Protein AF-A0A1V6CLP0-F1 (afdb_monomer)

Secondary structure (DSSP, 8-state):
-PPPPPPP----HHHHHHHHHHHHHHTTSS--GGGHHHHHHHHHHHHHHHHHHHHHS--SS---HHHHHHHHHHHHHHHHHHHT-S-SS---HHHHHHHHHHHHHHHHHHHH--TTPPPPHHHHHHHHHHHHHHHHHHHHHHHHHHHHHHHHHHHHHHHHHTTPPPPTT--HHHHHHHHHHHHHHHHHHHHHHTTTTTGGGGG---PPPPTTHHHHHHHHHHHHHHHHHTS---HHHHHHHHHHHHHHHHHHHHHHHHHHHTTSS-HHHHHHHHHHHHHHHHHHHHHHHHHHHT--S--PPPHHHHHHHHHHHHHHHHHHEETTEEPPHHHHHHHS-HHHHHHHHHHHHHHHHHHHHHHHHHHH-TT-EEEHHHHHHHHHHHS---SSS-SS-HHHHHHT-EEE--HHHHHHHHHHHHHHHHHHHHHHHHGGGS---------------------PPP------------

Solvent-accessible surface area (backbone atoms only — not comparable to full-atom values): 25471 Å² total; per-residue (Å²): 132,84,71,85,76,78,81,75,83,83,71,51,54,69,51,27,50,44,51,24,35,53,39,22,53,58,51,52,62,81,55,45,40,81,48,24,46,19,31,62,61,22,48,41,54,30,42,45,22,47,40,54,28,53,70,63,44,76,66,94,78,69,72,58,53,56,62,54,38,38,50,50,31,57,53,46,53,57,46,28,69,74,67,52,40,69,50,89,75,71,58,26,69,51,45,48,51,30,20,52,31,32,40,53,30,25,52,54,48,54,75,74,46,66,94,83,63,84,71,53,76,60,54,49,29,32,33,49,18,52,49,52,45,52,37,48,24,50,25,43,39,35,47,30,40,40,49,6,37,51,44,31,50,51,51,55,48,53,34,51,77,70,72,42,82,77,62,90,78,66,53,74,66,60,54,51,54,50,39,57,52,38,56,51,40,28,50,42,29,48,59,66,39,60,92,35,66,72,65,43,52,74,52,44,81,72,81,81,60,64,83,62,47,48,53,54,26,49,54,50,27,54,54,35,51,56,56,54,61,74,44,86,45,48,40,41,45,54,22,50,50,26,49,49,53,24,50,47,38,53,46,46,54,53,44,45,51,25,24,26,75,69,69,66,41,61,59,66,39,48,61,64,24,44,62,35,35,51,52,27,27,50,31,23,49,50,47,21,55,58,30,62,57,27,48,33,87,72,66,76,52,55,67,62,44,52,47,28,46,49,46,36,52,45,49,49,38,68,41,45,43,42,93,93,45,70,38,53,47,68,58,26,54,76,43,38,64,43,58,61,52,39,45,49,47,49,56,48,42,51,52,43,34,58,50,34,53,54,51,42,54,42,63,66,40,75,82,27,49,21,14,30,51,40,48,43,56,48,27,54,70,75,40,67,82,87,57,98,66,74,87,56,59,70,68,38,45,73,68,49,34,67,35,63,61,43,66,61,44,39,51,53,53,48,56,42,37,53,49,28,34,55,25,29,53,48,25,37,64,43,44,65,60,60,58,74,75,80,78,74,84,61,87,73,70,82,78,84,71,77,78,81,73,77,92,73,81,90,83,88,78,84,83,89,74,84,82,82,89,135

Nearest PDB structures (foldseek):
  8d9o-assembly1_A  TM=2.713E-01  e=1.932E+00  synthetic construct
  7xtk-assembly1_A  TM=1.717E-01  e=9.796E+00  Homo sapiens

Radius of gyration: 29.14 Å; Cα contacts (8 Å, |Δi|>4): 585; chains: 1; bounding box: 59×74×127 Å

Structure (mmCIF, N/CA/C/O backbone):
data_AF-A0A1V6CLP0-F1
#
_entry.id   AF-A0A1V6CLP0-F1
#
loop_
_atom_site.group_PDB
_atom_site.id
_atom_site.type_symbol
_atom_site.label_atom_id
_atom_site.label_alt_id
_atom_site.label_comp_id
_atom_site.label_asym_id
_atom_site.label_entity_id
_atom_site.label_seq_id
_atom_site.pdbx_PDB_ins_code
_atom_site.Cartn_x
_atom_site.Cartn_y
_atom_site.Cartn_z
_atom_site.occupancy
_atom_site.B_iso_or_equiv
_atom_site.auth_seq_id
_atom_site.auth_comp_id
_atom_site.auth_asym_id
_atom_site.auth_atom_id
_atom_site.pdbx_PDB_model_num
ATOM 1 N N . MET A 1 1 ? 21.749 -25.755 17.147 1.00 36.38 1 MET A N 1
ATOM 2 C CA . MET A 1 1 ? 21.386 -24.333 17.294 1.00 36.38 1 MET A CA 1
ATOM 3 C C . MET A 1 1 ? 20.199 -24.094 16.385 1.00 36.38 1 MET A C 1
ATOM 5 O O . MET A 1 1 ? 20.387 -24.038 15.178 1.00 36.38 1 MET A O 1
ATOM 9 N N . SER A 1 2 ? 18.986 -24.095 16.934 1.00 38.44 2 SER A N 1
ATOM 10 C CA . SER A 1 2 ? 17.800 -23.687 16.178 1.00 38.44 2 SER A CA 1
ATOM 11 C C . SER A 1 2 ? 17.970 -22.205 15.851 1.00 38.44 2 SER A C 1
ATOM 13 O O . SER A 1 2 ? 18.266 -21.425 16.756 1.00 38.44 2 SER A O 1
ATOM 15 N N . GLY A 1 3 ? 17.901 -21.838 14.570 1.00 39.91 3 GLY A N 1
ATOM 16 C CA . GLY A 1 3 ? 17.939 -20.433 14.161 1.00 39.91 3 GLY A CA 1
ATOM 17 C C . GLY A 1 3 ? 16.813 -19.637 14.835 1.00 39.91 3 GLY A C 1
ATOM 18 O O . GLY A 1 3 ? 15.860 -20.250 15.324 1.00 39.91 3 GLY A O 1
ATOM 19 N N . PRO A 1 4 ? 16.918 -18.298 14.897 1.00 55.31 4 PRO A N 1
ATOM 20 C CA . PRO A 1 4 ? 15.834 -17.474 15.417 1.00 55.31 4 PRO A CA 1
ATOM 21 C C . PRO A 1 4 ? 14.539 -17.812 14.670 1.00 55.31 4 PRO A C 1
ATOM 23 O O . PRO A 1 4 ? 14.523 -17.876 13.440 1.00 55.31 4 PRO A O 1
ATOM 26 N N . GLU A 1 5 ? 13.483 -18.094 15.430 1.00 58.41 5 GLU A N 1
ATOM 27 C CA . GLU A 1 5 ? 12.159 -18.384 14.887 1.00 58.41 5 GLU A CA 1
ATOM 28 C C . GLU A 1 5 ? 11.694 -17.183 14.046 1.00 58.41 5 GLU A C 1
ATOM 30 O O . GLU A 1 5 ? 11.917 -16.035 14.454 1.00 58.41 5 GLU A O 1
ATOM 35 N N . PRO A 1 6 ? 11.118 -17.404 12.849 1.00 65.44 6 PRO A N 1
ATOM 36 C CA . PRO A 1 6 ? 10.694 -16.305 12.000 1.00 65.44 6 PRO A CA 1
ATOM 37 C C . PRO A 1 6 ? 9.672 -15.434 12.745 1.00 65.44 6 PRO A C 1
ATOM 39 O O . PRO A 1 6 ? 8.796 -15.964 13.435 1.00 65.44 6 PRO A O 1
ATOM 42 N N . PRO A 1 7 ? 9.765 -14.100 12.626 1.00 75.69 7 PRO A N 1
ATOM 43 C CA . PRO A 1 7 ? 8.845 -13.207 13.310 1.00 75.69 7 PRO A CA 1
ATOM 44 C C . PRO A 1 7 ? 7.407 -13.473 12.842 1.00 75.69 7 PRO A C 1
ATOM 46 O O . PRO A 1 7 ? 7.137 -13.600 11.647 1.00 75.69 7 PRO A O 1
ATOM 49 N N . VAL A 1 8 ? 6.481 -13.581 13.796 1.00 81.75 8 VAL A N 1
ATOM 50 C CA . VAL A 1 8 ? 5.069 -13.881 13.529 1.00 81.75 8 VAL A CA 1
ATOM 51 C C . VAL A 1 8 ? 4.299 -12.581 13.314 1.00 81.75 8 VAL A C 1
ATOM 53 O O . VAL A 1 8 ? 4.392 -11.656 14.120 1.00 81.75 8 VAL A O 1
ATOM 56 N N . ASP A 1 9 ? 3.503 -12.522 12.246 1.00 85.56 9 ASP A N 1
ATOM 57 C CA . ASP A 1 9 ? 2.567 -11.421 12.013 1.00 85.56 9 ASP A CA 1
ATOM 58 C C . ASP A 1 9 ? 1.439 -11.460 13.057 1.00 85.56 9 ASP A C 1
ATOM 60 O O . ASP A 1 9 ? 0.669 -12.431 13.108 1.00 85.56 9 ASP A O 1
ATOM 64 N N . GLY A 1 10 ? 1.396 -10.427 13.904 1.00 85.62 10 GLY A N 1
ATOM 65 C CA . GLY A 1 10 ? 0.456 -10.276 15.018 1.00 85.6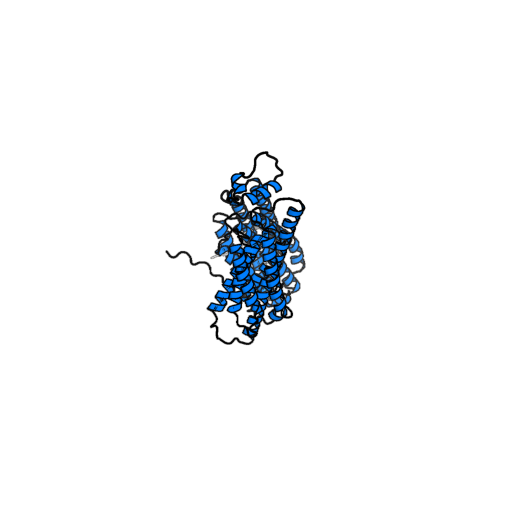2 10 GLY A CA 1
ATOM 66 C C . GLY A 1 10 ? -0.876 -9.624 14.643 1.00 85.62 10 GLY A C 1
ATOM 67 O O . GLY A 1 10 ? -1.774 -9.579 15.481 1.00 85.62 10 GLY A O 1
ATOM 68 N N . ARG A 1 11 ? -1.023 -9.149 13.400 1.00 91.38 11 ARG A N 1
ATOM 69 C CA . ARG A 1 11 ? -2.248 -8.497 12.926 1.00 91.38 11 ARG A CA 1
ATOM 70 C C . ARG A 1 11 ? -3.423 -9.477 12.894 1.00 91.38 11 ARG A C 1
ATOM 72 O O . ARG A 1 11 ? -3.290 -10.647 12.532 1.00 91.38 11 ARG A O 1
ATOM 79 N N . SER A 1 12 ? -4.599 -8.983 13.254 1.00 90.94 12 SER A N 1
ATOM 80 C CA . SER A 1 12 ? -5.878 -9.682 13.160 1.00 90.94 12 SER A CA 1
ATOM 81 C C . SER A 1 12 ? -6.340 -9.860 11.707 1.00 90.94 12 SER A C 1
ATOM 83 O O . SER A 1 12 ? -5.866 -9.201 10.781 1.00 90.94 12 SER A O 1
ATOM 85 N N . VAL A 1 13 ? -7.338 -10.728 11.501 1.00 92.19 13 VAL A N 1
ATOM 86 C CA . VAL A 1 13 ? -7.963 -10.952 10.183 1.00 92.19 13 VAL A CA 1
ATOM 87 C C . VAL A 1 13 ? -8.521 -9.648 9.601 1.00 92.19 13 VAL A C 1
ATOM 89 O O . VAL A 1 13 ? -8.307 -9.363 8.425 1.00 92.19 13 VAL A O 1
ATOM 92 N N . GLY A 1 14 ? -9.199 -8.834 10.417 1.00 90.62 14 GLY A N 1
ATOM 93 C CA . GLY A 1 14 ? -9.765 -7.556 9.975 1.00 90.62 14 GLY A CA 1
ATOM 94 C C . GLY A 1 14 ? -8.695 -6.561 9.520 1.00 90.62 14 GLY A C 1
ATOM 95 O O . GLY A 1 14 ? -8.863 -5.900 8.496 1.00 90.62 14 GLY A O 1
ATOM 96 N N . GLU A 1 15 ? -7.564 -6.502 10.224 1.00 91.94 15 GLU A N 1
ATOM 97 C CA . GLU A 1 15 ? -6.441 -5.630 9.864 1.00 91.94 15 GLU A CA 1
ATOM 98 C C . GLU A 1 15 ? -5.745 -6.077 8.579 1.00 91.94 15 GLU A C 1
ATOM 100 O O . GLU A 1 15 ? -5.431 -5.239 7.736 1.00 91.94 15 GLU A O 1
ATOM 105 N N . LEU A 1 16 ? -5.556 -7.386 8.390 1.00 95.06 16 LEU A N 1
ATOM 106 C CA . LEU A 1 16 ? -4.999 -7.948 7.156 1.00 95.06 16 LEU A CA 1
ATOM 107 C C . LEU A 1 16 ? -5.901 -7.667 5.951 1.00 95.06 16 LEU A C 1
ATOM 109 O O . LEU A 1 16 ? -5.414 -7.296 4.884 1.00 95.06 16 LEU A O 1
ATOM 113 N N . LEU A 1 17 ? -7.219 -7.791 6.121 1.00 94.56 17 LEU A N 1
ATOM 114 C CA . LEU A 1 17 ? -8.184 -7.476 5.071 1.00 94.56 17 LEU A CA 1
ATOM 115 C C . LEU A 1 17 ? -8.248 -5.971 4.765 1.00 94.56 17 LEU A C 1
ATOM 117 O O . LEU A 1 17 ? -8.398 -5.588 3.603 1.00 94.56 17 LEU A O 1
ATOM 121 N N . LEU A 1 18 ? -8.149 -5.109 5.782 1.00 92.38 18 LEU A N 1
ATOM 122 C CA . LEU A 1 18 ? -8.073 -3.657 5.593 1.00 92.38 18 LEU A CA 1
ATOM 123 C C . LEU A 1 18 ? -6.789 -3.262 4.854 1.00 92.38 18 LEU A C 1
ATOM 125 O O . LEU A 1 18 ? -6.838 -2.464 3.920 1.00 92.38 18 LEU A O 1
ATOM 129 N N . ASP A 1 19 ? -5.653 -3.837 5.243 1.00 93.88 19 ASP A N 1
ATOM 130 C CA . ASP A 1 19 ? -4.360 -3.627 4.593 1.00 93.88 19 ASP A CA 1
ATOM 131 C C . ASP A 1 19 ? -4.382 -4.064 3.123 1.00 93.88 19 ASP A C 1
ATOM 133 O O . ASP A 1 19 ? -3.929 -3.329 2.245 1.00 93.88 19 ASP A O 1
ATOM 137 N N . ALA A 1 20 ? -4.989 -5.218 2.843 1.00 96.06 20 ALA A N 1
ATOM 138 C CA . ALA A 1 20 ? -5.213 -5.723 1.496 1.00 96.06 20 ALA A CA 1
ATOM 139 C C . ALA A 1 20 ? -6.066 -4.756 0.644 1.00 96.06 20 ALA A C 1
ATOM 141 O O . ALA A 1 20 ? -5.682 -4.440 -0.484 1.00 96.06 20 ALA A O 1
ATOM 142 N N . ASP A 1 21 ? -7.174 -4.229 1.182 1.00 94.81 21 ASP A N 1
ATOM 143 C CA . ASP A 1 21 ? -8.037 -3.269 0.469 1.00 94.81 21 ASP A CA 1
ATOM 144 C C . ASP A 1 21 ? -7.316 -1.944 0.174 1.00 94.81 21 ASP A C 1
ATOM 146 O O . ASP A 1 21 ? -7.354 -1.431 -0.948 1.00 94.81 21 ASP A O 1
ATOM 150 N N . LEU A 1 22 ? -6.607 -1.396 1.164 1.00 92.81 22 LEU A N 1
ATOM 151 C CA . LEU A 1 22 ? -5.841 -0.158 1.000 1.00 92.81 22 LEU A CA 1
ATOM 152 C C . LEU A 1 22 ? -4.687 -0.337 0.008 1.00 92.81 22 LEU A C 1
ATOM 154 O O . LEU A 1 22 ? -4.454 0.540 -0.823 1.00 92.81 22 LEU A O 1
ATOM 158 N N . THR A 1 23 ? -4.010 -1.485 0.035 1.00 94.00 23 THR A N 1
ATOM 159 C CA . THR A 1 23 ? -2.945 -1.809 -0.924 1.00 94.00 23 THR A CA 1
ATOM 160 C C . THR A 1 23 ? -3.501 -1.955 -2.343 1.00 94.00 23 THR A C 1
ATOM 162 O O . THR A 1 23 ? -2.899 -1.445 -3.290 1.00 94.00 23 THR A O 1
ATOM 165 N N . ALA A 1 24 ? -4.678 -2.568 -2.517 1.00 95.19 24 ALA A N 1
ATOM 166 C CA . ALA A 1 24 ? -5.329 -2.655 -3.825 1.00 95.19 24 ALA A CA 1
ATOM 167 C C . ALA A 1 24 ? -5.625 -1.264 -4.398 1.00 95.19 24 ALA A C 1
ATOM 169 O O . ALA A 1 24 ? -5.335 -1.003 -5.567 1.00 95.19 24 ALA A O 1
ATOM 170 N N . ARG A 1 25 ? -6.128 -0.345 -3.566 1.00 93.50 25 ARG A N 1
ATOM 171 C CA . ARG A 1 25 ? -6.382 1.053 -3.950 1.00 93.50 25 ARG A CA 1
ATOM 172 C C . ARG A 1 25 ? -5.101 1.805 -4.282 1.00 93.50 25 ARG A C 1
ATOM 174 O O . ARG A 1 25 ? -5.068 2.498 -5.292 1.00 93.50 25 ARG A O 1
ATOM 181 N N . ALA A 1 26 ? -4.048 1.639 -3.482 1.00 89.69 26 ALA A N 1
ATOM 182 C CA . ALA A 1 26 ? -2.740 2.231 -3.761 1.00 89.69 26 ALA A CA 1
ATOM 183 C C . ALA A 1 26 ? -2.206 1.788 -5.132 1.00 89.69 26 ALA A C 1
ATOM 185 O O . ALA A 1 26 ? -1.648 2.595 -5.871 1.00 89.69 26 ALA A O 1
ATOM 186 N N . SER A 1 27 ? -2.477 0.539 -5.524 1.00 90.06 27 SER A N 1
ATOM 187 C CA . SER A 1 27 ? -2.083 0.013 -6.831 1.00 90.06 27 SER A CA 1
ATOM 188 C C . SER A 1 27 ? -2.778 0.689 -8.027 1.00 90.06 27 SER A C 1
ATOM 190 O O . SER A 1 27 ? -2.354 0.464 -9.160 1.00 90.06 27 SER A O 1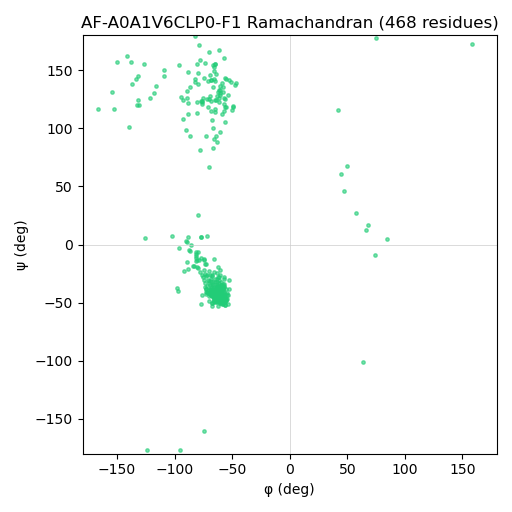
ATOM 192 N N . LEU A 1 28 ? -3.829 1.493 -7.813 1.00 90.88 28 LEU A N 1
ATOM 193 C CA . LEU A 1 28 ? -4.488 2.270 -8.871 1.00 90.88 28 LEU A CA 1
ATOM 194 C C . LEU A 1 28 ? -3.723 3.543 -9.250 1.00 90.88 28 LEU A C 1
ATOM 196 O O . LEU A 1 28 ? -4.055 4.164 -10.260 1.00 90.88 28 LEU A O 1
ATOM 200 N N . TRP A 1 29 ? -2.748 3.963 -8.444 1.00 84.81 29 TRP A N 1
ATOM 201 C CA . TRP A 1 29 ? -1.997 5.182 -8.711 1.00 84.81 29 TRP A CA 1
ATOM 202 C C . TRP A 1 29 ? -0.980 4.950 -9.835 1.00 84.81 29 TRP A C 1
ATOM 204 O O . TRP A 1 29 ? -0.136 4.065 -9.732 1.00 84.81 29 TRP A O 1
ATOM 214 N N . ASP A 1 30 ? -1.079 5.741 -10.908 1.00 70.50 30 ASP A N 1
ATOM 215 C CA . ASP A 1 30 ? -0.201 5.703 -12.091 1.00 70.50 30 ASP A CA 1
ATOM 216 C C . ASP A 1 30 ? 0.001 4.288 -12.700 1.00 70.50 30 ASP A C 1
ATOM 218 O O . ASP A 1 30 ? 1.097 3.719 -12.647 1.00 70.50 30 ASP A O 1
ATOM 222 N N . PRO A 1 31 ? -1.051 3.672 -13.280 1.00 77.50 31 PRO A N 1
ATOM 223 C CA . PRO A 1 31 ? -0.960 2.346 -13.884 1.00 77.50 31 PRO A CA 1
ATOM 224 C C . PRO A 1 31 ? -0.178 2.407 -15.202 1.00 77.50 31 PRO A C 1
ATOM 226 O O . PRO A 1 31 ? -0.730 2.655 -16.281 1.00 77.50 31 PRO A O 1
ATOM 229 N N . ARG A 1 32 ? 1.130 2.166 -15.122 1.00 79.00 32 ARG A N 1
ATOM 230 C CA . ARG A 1 32 ? 2.032 2.242 -16.275 1.00 79.00 32 ARG A CA 1
ATOM 231 C C . ARG A 1 32 ? 1.973 0.982 -17.151 1.00 79.00 32 ARG A C 1
ATOM 233 O O . ARG A 1 32 ? 1.783 -0.118 -16.623 1.00 79.00 32 ARG A O 1
ATOM 240 N N . PRO A 1 33 ? 2.160 1.096 -18.481 1.00 80.50 33 PRO A N 1
ATOM 241 C CA . PRO A 1 33 ? 2.138 -0.058 -19.384 1.00 80.50 33 PRO A CA 1
ATOM 242 C C . PRO A 1 33 ? 3.219 -1.102 -19.062 1.00 80.50 33 PRO A C 1
ATOM 244 O O . PRO A 1 33 ? 3.023 -2.286 -19.333 1.00 80.50 33 PRO A O 1
ATOM 247 N N . GLU A 1 34 ? 4.335 -0.705 -18.450 1.00 83.12 34 GLU A N 1
ATOM 248 C CA . GLU A 1 34 ? 5.430 -1.602 -18.065 1.00 83.12 34 GLU A CA 1
ATOM 249 C C . GLU A 1 34 ? 5.024 -2.572 -16.944 1.00 83.12 34 GLU A C 1
ATOM 251 O O . GLU A 1 34 ? 5.524 -3.693 -16.891 1.00 83.12 34 GLU A O 1
ATOM 256 N N . GLN A 1 35 ? 4.064 -2.188 -16.095 1.00 87.50 35 GLN A N 1
ATOM 257 C CA . GLN A 1 35 ? 3.578 -3.015 -14.983 1.00 87.50 35 GLN A CA 1
ATOM 258 C C . GLN A 1 35 ? 2.628 -4.130 -15.443 1.00 87.50 35 GLN A C 1
ATOM 260 O O . GLN A 1 35 ? 2.293 -5.023 -14.666 1.00 87.50 35 GLN A O 1
ATOM 265 N N . ALA A 1 36 ? 2.153 -4.098 -16.692 1.00 92.56 36 ALA A N 1
ATOM 266 C CA . ALA A 1 36 ? 1.103 -4.999 -17.163 1.00 92.56 36 ALA A CA 1
ATOM 267 C C . ALA A 1 36 ? 1.492 -6.482 -17.055 1.00 92.56 36 ALA A C 1
ATOM 269 O O . ALA A 1 36 ? 0.672 -7.316 -16.669 1.00 92.56 36 ALA A O 1
ATOM 270 N N . LYS A 1 37 ? 2.747 -6.814 -17.381 1.00 93.31 37 LYS A N 1
ATOM 271 C CA . LYS A 1 37 ? 3.260 -8.191 -17.315 1.00 93.31 37 LYS A CA 1
ATOM 272 C C . LYS A 1 37 ? 3.460 -8.644 -15.873 1.00 93.31 37 LYS A C 1
ATOM 274 O O . LYS A 1 37 ? 3.080 -9.764 -15.553 1.00 93.31 37 LYS A O 1
ATOM 279 N N . ASP A 1 38 ? 3.982 -7.770 -15.020 1.00 92.62 38 ASP A N 1
ATOM 280 C CA . ASP A 1 38 ? 4.199 -8.033 -13.594 1.00 92.62 38 ASP A CA 1
ATOM 281 C C . ASP A 1 38 ? 2.856 -8.315 -12.898 1.00 92.62 38 ASP A C 1
ATOM 283 O O . ASP A 1 38 ? 2.677 -9.358 -12.270 1.00 92.62 38 ASP A O 1
ATOM 287 N N . ARG A 1 39 ? 1.845 -7.474 -13.148 1.00 94.62 39 ARG A N 1
ATOM 288 C CA . ARG A 1 39 ? 0.477 -7.672 -12.640 1.00 94.62 39 ARG A CA 1
ATOM 289 C C . ARG A 1 39 ? -0.182 -8.929 -13.197 1.00 94.62 39 ARG A C 1
ATOM 291 O O . ARG A 1 39 ? -0.874 -9.628 -12.464 1.00 94.62 39 ARG A O 1
ATOM 298 N N . ALA A 1 40 ? 0.040 -9.249 -14.473 1.00 95.06 40 ALA A N 1
ATOM 299 C CA . ALA A 1 40 ? -0.478 -10.478 -15.069 1.00 95.06 40 ALA A CA 1
ATOM 300 C C . ALA A 1 40 ? 0.126 -11.745 -14.438 1.00 95.06 40 ALA A C 1
ATOM 302 O O . ALA A 1 40 ? -0.583 -12.748 -14.359 1.00 95.06 40 ALA A O 1
ATOM 303 N N . ARG A 1 41 ? 1.390 -11.708 -13.980 1.00 94.50 41 ARG A N 1
ATOM 304 C CA . ARG A 1 41 ? 2.022 -12.822 -13.247 1.00 94.50 41 ARG A CA 1
ATOM 305 C C . ARG A 1 41 ? 1.377 -13.019 -11.876 1.00 94.50 41 ARG A C 1
ATOM 307 O O . ARG A 1 41 ? 0.949 -14.127 -11.575 1.00 94.50 41 ARG A O 1
ATOM 314 N N . SER A 1 42 ? 1.246 -11.950 -11.091 1.00 95.31 42 SER A N 1
ATOM 315 C CA . SER A 1 42 ? 0.789 -12.037 -9.692 1.00 95.31 42 SER A CA 1
ATOM 316 C C . SER A 1 42 ? -0.726 -12.147 -9.520 1.00 95.31 42 SER A C 1
ATOM 318 O O . SER A 1 42 ? -1.197 -12.569 -8.467 1.00 95.31 42 SER A O 1
ATOM 320 N N . TRP A 1 43 ? -1.528 -11.776 -10.525 1.00 96.88 43 TRP A N 1
ATOM 321 C CA . TRP A 1 43 ? -2.990 -11.782 -10.381 1.00 96.88 43 TRP A CA 1
ATOM 322 C C . TRP A 1 43 ? -3.565 -13.179 -10.091 1.00 96.88 43 TRP A C 1
ATOM 324 O O . TRP A 1 43 ? -4.552 -13.298 -9.367 1.00 96.88 43 TRP A O 1
ATOM 334 N N . GLY A 1 44 ? -2.950 -14.238 -10.630 1.00 95.25 44 GLY A N 1
ATOM 335 C CA . GLY A 1 44 ? -3.375 -15.615 -10.360 1.00 95.25 44 GLY A CA 1
ATOM 336 C C . GLY A 1 44 ? -3.244 -15.989 -8.882 1.00 95.25 44 GLY A C 1
ATOM 337 O O . GLY A 1 44 ? -4.209 -16.473 -8.297 1.00 95.25 44 GLY A O 1
ATOM 338 N N . GLU A 1 45 ? -2.089 -15.694 -8.282 1.00 96.00 45 GLU A N 1
ATOM 339 C CA . GLU A 1 45 ? -1.797 -15.952 -6.863 1.00 96.00 45 GLU A CA 1
ATOM 340 C C . GLU A 1 45 ? -2.706 -15.131 -5.943 1.00 96.00 45 GLU A C 1
ATOM 342 O O . GLU A 1 45 ? -3.238 -15.646 -4.962 1.00 96.00 45 GLU A O 1
ATOM 347 N N . LEU A 1 46 ? -2.968 -13.870 -6.301 1.00 97.62 46 LEU A N 1
ATOM 348 C CA . LEU A 1 46 ? -3.954 -13.037 -5.616 1.00 97.62 46 LEU A CA 1
ATOM 349 C C . LEU A 1 46 ? -5.345 -13.693 -5.599 1.00 97.62 46 LEU A C 1
ATOM 351 O O . LEU A 1 46 ? -5.997 -13.741 -4.555 1.00 97.62 46 LEU A O 1
ATOM 355 N N . ALA A 1 47 ? -5.822 -14.155 -6.758 1.00 97.88 47 ALA A N 1
ATOM 356 C CA . ALA A 1 47 ? -7.144 -14.761 -6.883 1.00 97.88 47 ALA A CA 1
ATOM 357 C C . ALA A 1 47 ? -7.250 -16.093 -6.123 1.00 97.88 47 ALA A C 1
ATOM 359 O O . ALA A 1 47 ? -8.315 -16.402 -5.590 1.00 97.88 47 ALA A O 1
ATOM 360 N N . GLU A 1 48 ? -6.161 -16.858 -6.060 1.00 97.38 48 GLU A N 1
ATOM 361 C CA . GLU A 1 48 ? -6.054 -18.092 -5.281 1.00 97.38 48 GLU A CA 1
ATOM 362 C C . GLU A 1 48 ? -6.094 -17.813 -3.774 1.00 97.38 48 GLU A C 1
ATOM 364 O O . GLU A 1 48 ? -6.997 -18.303 -3.099 1.00 97.38 48 GLU A O 1
ATOM 369 N N . ALA A 1 49 ? -5.236 -16.922 -3.265 1.00 98.06 49 ALA A N 1
ATOM 370 C CA . ALA A 1 49 ? -5.232 -16.543 -1.850 1.00 98.06 49 ALA A CA 1
ATOM 371 C C . ALA A 1 49 ? -6.589 -15.973 -1.393 1.00 98.06 49 ALA A C 1
ATOM 373 O O . ALA A 1 49 ? -7.066 -16.253 -0.290 1.00 98.06 49 ALA A O 1
ATOM 374 N N . ALA A 1 50 ? -7.252 -15.199 -2.258 1.00 98.25 50 ALA A N 1
ATOM 375 C CA . ALA A 1 50 ? -8.603 -14.716 -2.005 1.00 98.25 50 ALA A CA 1
ATOM 376 C C . ALA A 1 50 ? -9.638 -15.850 -1.961 1.00 98.25 50 ALA A C 1
ATOM 378 O O . ALA A 1 50 ? -10.529 -15.820 -1.112 1.00 98.25 50 ALA A O 1
ATOM 379 N N . ALA A 1 51 ? -9.536 -16.843 -2.850 1.00 97.12 51 ALA A N 1
ATOM 380 C CA . ALA A 1 51 ? -10.428 -17.999 -2.867 1.00 97.12 51 ALA A CA 1
ATOM 381 C C . ALA A 1 51 ? -10.250 -18.883 -1.622 1.00 97.12 51 ALA A C 1
ATOM 383 O O . ALA A 1 51 ? -11.248 -19.329 -1.054 1.00 97.12 51 ALA A O 1
ATOM 384 N N . ASP A 1 52 ? -9.015 -19.080 -1.164 1.00 96.19 52 ASP A N 1
ATOM 385 C CA . ASP A 1 52 ? -8.708 -19.870 0.031 1.00 96.19 52 ASP A CA 1
ATOM 386 C C . ASP A 1 52 ? -9.252 -19.213 1.303 1.00 96.19 52 ASP A C 1
ATOM 388 O O . ASP A 1 52 ? -9.908 -19.866 2.124 1.00 96.19 52 ASP A O 1
ATOM 392 N N . LEU A 1 53 ? -9.064 -17.897 1.448 1.00 96.44 53 LEU A N 1
ATOM 393 C CA . LEU A 1 53 ? -9.671 -17.140 2.543 1.00 96.44 53 LEU A CA 1
ATOM 394 C C . LEU A 1 53 ? -11.203 -17.132 2.442 1.00 96.44 53 LEU A C 1
ATOM 396 O O . LEU A 1 53 ? -11.903 -17.320 3.433 1.00 96.44 53 LEU A O 1
ATOM 400 N N . TRP A 1 54 ? -11.748 -16.953 1.242 1.00 95.56 54 TRP A N 1
ATOM 401 C CA . TRP A 1 54 ? -13.191 -16.990 1.022 1.00 95.56 54 TRP A CA 1
ATOM 402 C C . TRP A 1 54 ? -13.814 -18.333 1.408 1.00 95.56 54 TRP A C 1
ATOM 404 O O . TRP A 1 54 ? -14.931 -18.363 1.924 1.00 95.56 54 TRP A O 1
ATOM 414 N N . ALA A 1 55 ? -13.112 -19.439 1.158 1.00 93.25 55 ALA A N 1
ATOM 415 C CA . ALA A 1 55 ? -13.558 -20.781 1.509 1.00 93.25 55 ALA A CA 1
ATOM 416 C C . ALA A 1 55 ? -13.482 -21.059 3.020 1.00 93.25 55 ALA A C 1
ATOM 418 O O . ALA A 1 55 ? -14.254 -21.874 3.526 1.00 93.25 55 ALA A O 1
ATOM 419 N N . SER A 1 56 ? -12.587 -20.385 3.752 1.00 92.19 56 SER A N 1
ATOM 420 C CA . SER A 1 56 ? -12.477 -20.537 5.209 1.00 92.19 56 SER A CA 1
ATOM 421 C C . SER A 1 56 ? -13.542 -19.748 5.986 1.00 92.19 56 SER A C 1
ATOM 423 O O . SER A 1 56 ? -13.850 -20.090 7.134 1.00 92.19 56 SER A O 1
ATOM 425 N N . ILE A 1 57 ? -14.154 -18.735 5.360 1.00 91.06 57 ILE A N 1
ATOM 426 C CA . ILE A 1 57 ? -15.210 -17.904 5.950 1.00 91.06 57 ILE A CA 1
ATOM 427 C C . ILE A 1 57 ? -16.599 -18.478 5.611 1.00 91.06 57 ILE A C 1
ATOM 429 O O . ILE A 1 57 ? -16.929 -18.615 4.431 1.00 91.06 57 ILE A O 1
ATOM 433 N N . PRO A 1 58 ? -17.458 -18.764 6.610 1.00 84.19 58 PRO A N 1
ATOM 434 C CA . PRO A 1 58 ? -18.810 -19.268 6.374 1.00 84.19 58 PRO A CA 1
ATOM 435 C C . PRO A 1 58 ? -19.659 -18.372 5.476 1.00 84.19 58 PRO A C 1
ATOM 437 O O . PRO A 1 58 ? -19.634 -17.148 5.593 1.00 84.19 58 PRO A O 1
ATOM 440 N N . ASP A 1 59 ? -20.483 -19.006 4.645 1.00 83.31 59 ASP A N 1
ATOM 441 C CA . ASP A 1 59 ? -21.423 -18.329 3.760 1.00 83.31 59 ASP A CA 1
ATOM 442 C C . ASP A 1 59 ? -22.817 -18.932 3.874 1.00 83.31 59 ASP A C 1
ATOM 444 O O . ASP A 1 59 ? -23.028 -20.105 3.570 1.00 83.31 59 ASP A O 1
ATOM 448 N N . ARG A 1 60 ? -23.790 -18.112 4.271 1.00 76.62 60 ARG A N 1
ATOM 449 C CA . ARG A 1 60 ? -25.201 -18.516 4.295 1.00 76.62 60 ARG A CA 1
ATOM 450 C C . ARG A 1 60 ? -25.835 -18.531 2.906 1.00 76.62 60 ARG A C 1
ATOM 452 O O . ARG A 1 60 ? -26.813 -19.239 2.699 1.00 76.62 60 ARG A O 1
ATOM 459 N N . SER A 1 61 ? -25.316 -17.722 1.987 1.00 80.38 61 SER A N 1
ATOM 460 C CA . SER A 1 61 ? -25.873 -17.526 0.648 1.00 80.38 61 SER A CA 1
ATOM 461 C C . SER A 1 61 ? -25.334 -18.510 -0.389 1.00 80.38 61 SER A C 1
ATOM 463 O O . SER A 1 61 ? -25.940 -18.648 -1.449 1.00 80.38 61 SER A O 1
ATOM 465 N N . ALA A 1 62 ? -24.236 -19.207 -0.070 1.00 85.56 62 ALA A N 1
ATOM 466 C CA . ALA A 1 62 ? -23.500 -20.077 -0.988 1.00 85.56 62 ALA A CA 1
ATOM 467 C C . ALA A 1 62 ? -23.235 -19.395 -2.347 1.00 85.56 62 ALA A C 1
ATOM 469 O O . ALA A 1 62 ? -23.461 -19.974 -3.412 1.00 85.56 62 ALA A O 1
ATOM 470 N N . ASP A 1 63 ? -22.787 -18.137 -2.306 1.00 90.06 63 ASP A N 1
ATOM 471 C CA . ASP A 1 63 ? -22.594 -17.306 -3.488 1.00 90.06 63 ASP A CA 1
ATOM 472 C C . ASP A 1 63 ? -21.494 -17.900 -4.398 1.00 90.06 63 ASP A C 1
ATOM 474 O O . ASP A 1 63 ? -20.354 -18.107 -3.959 1.00 90.06 63 ASP A O 1
ATOM 478 N N . PRO A 1 64 ? -21.792 -18.173 -5.685 1.00 93.69 64 PRO A N 1
ATOM 479 C CA . PRO A 1 64 ? -20.859 -18.852 -6.577 1.00 93.69 64 PRO A CA 1
ATOM 480 C C . PRO A 1 64 ? -19.780 -17.922 -7.151 1.00 93.69 64 PRO A C 1
ATOM 482 O O . PRO A 1 64 ? -18.885 -18.405 -7.850 1.00 93.69 64 PRO A O 1
ATOM 485 N N . SER A 1 65 ? -19.837 -16.608 -6.914 1.00 94.75 65 SER A N 1
ATOM 486 C CA . SER A 1 65 ? -18.996 -15.618 -7.603 1.00 94.75 65 SER A CA 1
ATOM 487 C C . SER A 1 65 ? -17.508 -15.903 -7.430 1.00 94.75 65 SER A C 1
ATOM 489 O O . SER A 1 65 ? -16.777 -15.929 -8.420 1.00 94.75 65 SER A O 1
ATOM 491 N N . MET A 1 66 ? -17.063 -16.217 -6.209 1.00 96.38 66 MET A N 1
ATOM 492 C CA . MET A 1 66 ? -15.642 -16.480 -5.964 1.00 96.38 66 MET A CA 1
ATOM 493 C C . MET A 1 66 ? -15.170 -17.778 -6.615 1.00 96.38 66 MET A C 1
ATOM 495 O O . MET A 1 66 ? -14.087 -17.820 -7.191 1.00 96.38 66 MET A O 1
ATOM 499 N N . SER A 1 67 ? -16.003 -18.824 -6.605 1.00 95.44 67 SER A N 1
ATOM 500 C CA . SER A 1 67 ? -15.666 -20.088 -7.272 1.00 95.44 67 SER A CA 1
ATOM 501 C C . SER A 1 67 ? -15.439 -19.892 -8.778 1.00 95.44 67 SER A C 1
ATOM 503 O O . SER A 1 67 ? -14.465 -20.402 -9.332 1.00 95.44 67 SER A O 1
ATOM 505 N N . ARG A 1 68 ? -16.260 -19.049 -9.422 1.00 97.31 68 ARG A N 1
ATOM 506 C CA . ARG A 1 68 ? -16.115 -18.679 -10.838 1.00 97.31 68 ARG A CA 1
ATOM 507 C C . ARG A 1 68 ? -14.858 -17.845 -11.092 1.00 97.31 68 ARG A C 1
ATOM 509 O O . ARG A 1 68 ? -14.176 -18.065 -12.090 1.00 97.31 68 ARG A O 1
ATOM 516 N N . ILE A 1 69 ? -14.516 -16.914 -10.199 1.00 97.88 69 ILE A N 1
ATOM 517 C CA . ILE A 1 69 ? -13.264 -16.143 -10.296 1.00 97.88 69 ILE A CA 1
ATOM 518 C C . ILE A 1 69 ? -12.047 -17.077 -10.175 1.00 97.88 69 ILE A C 1
ATOM 520 O O . ILE A 1 69 ? -11.131 -16.999 -10.994 1.00 97.88 69 ILE A O 1
ATOM 524 N N . ALA A 1 70 ? -12.061 -18.021 -9.232 1.00 96.69 70 ALA A N 1
ATOM 525 C CA . ALA A 1 70 ? -10.992 -19.007 -9.070 1.00 96.69 70 ALA A CA 1
ATOM 526 C C . ALA A 1 70 ? -10.844 -19.928 -10.301 1.00 96.69 70 ALA A C 1
ATOM 528 O O . ALA A 1 70 ? -9.735 -20.302 -10.688 1.00 96.69 70 ALA A O 1
ATOM 529 N N . GLU A 1 71 ? -11.946 -20.289 -10.965 1.00 96.81 71 GLU A N 1
ATOM 530 C CA . GLU A 1 71 ? -11.916 -21.005 -12.250 1.00 96.81 71 GLU A CA 1
ATOM 531 C C . GLU A 1 71 ? -11.266 -20.184 -13.370 1.00 96.81 71 GLU A C 1
ATOM 533 O O . GLU A 1 71 ? -10.464 -20.723 -14.145 1.00 96.81 71 GLU A O 1
ATOM 538 N N . LEU A 1 72 ? -11.569 -18.883 -13.446 1.00 96.38 72 LEU A N 1
ATOM 539 C CA . LEU A 1 72 ? -10.932 -17.970 -14.396 1.00 96.38 72 LEU A CA 1
ATOM 540 C C . LEU A 1 72 ? -9.422 -17.883 -14.155 1.00 96.38 72 LEU A C 1
ATOM 542 O O . LEU A 1 72 ? -8.667 -17.983 -15.125 1.00 96.38 72 LEU A O 1
ATOM 546 N N . ALA A 1 73 ? -8.988 -17.776 -12.895 1.00 95.50 73 ALA A N 1
ATOM 547 C CA . ALA A 1 73 ? -7.577 -17.756 -12.506 1.00 95.50 73 ALA A CA 1
ATOM 548 C C . ALA A 1 73 ? -6.843 -19.042 -12.907 1.00 95.50 73 ALA A C 1
ATOM 550 O O . ALA A 1 73 ? -5.854 -18.987 -13.642 1.00 95.50 73 ALA A O 1
ATOM 551 N N . ARG A 1 74 ? -7.390 -20.219 -12.573 1.00 96.12 74 ARG A N 1
ATOM 552 C CA . ARG A 1 74 ? -6.836 -21.518 -13.007 1.00 96.12 74 ARG A CA 1
ATOM 553 C C . ARG A 1 74 ? -6.801 -21.666 -14.531 1.00 96.12 74 ARG A C 1
ATOM 555 O O . ARG A 1 74 ? -5.895 -22.280 -15.100 1.00 96.12 74 ARG A O 1
ATOM 562 N N . GLY A 1 75 ? -7.806 -21.144 -15.233 1.00 94.69 75 GLY A N 1
ATOM 563 C CA . GLY A 1 75 ? -7.835 -21.108 -16.696 1.00 94.69 75 GLY A CA 1
ATOM 564 C C . GLY A 1 75 ? -6.774 -20.182 -17.296 1.00 94.69 75 GLY A C 1
ATOM 565 O O . GLY A 1 75 ? -6.158 -20.530 -18.308 1.00 94.69 75 GLY A O 1
ATOM 566 N N . LEU A 1 76 ? -6.555 -19.022 -16.676 1.00 93.81 76 LEU A N 1
ATOM 567 C CA . LEU A 1 76 ? -5.545 -18.050 -17.079 1.00 93.81 76 LEU A CA 1
ATOM 568 C C . LEU A 1 76 ? -4.137 -18.617 -16.881 1.00 93.81 76 LEU A C 1
ATOM 570 O O . LEU A 1 76 ? -3.374 -18.637 -17.840 1.00 93.81 76 LEU A O 1
ATOM 574 N N . HIS A 1 77 ? -3.844 -19.190 -15.712 1.00 93.06 77 HIS A N 1
ATOM 575 C CA . HIS A 1 77 ? -2.551 -19.808 -15.411 1.00 93.06 77 HIS A CA 1
ATOM 576 C C . HIS A 1 77 ? -2.169 -20.888 -16.440 1.00 93.06 77 HIS A C 1
ATOM 578 O O . HIS A 1 77 ? -1.092 -20.850 -17.033 1.00 93.06 77 HIS A O 1
ATOM 584 N N . ARG A 1 78 ? -3.099 -21.800 -16.771 1.00 93.38 78 ARG A N 1
ATOM 585 C CA . ARG A 1 78 ? -2.890 -22.800 -17.840 1.00 93.38 78 ARG A CA 1
ATOM 586 C C . ARG A 1 78 ? -2.617 -22.168 -19.206 1.00 93.38 78 ARG A C 1
ATOM 588 O O . ARG A 1 78 ? -1.872 -22.734 -20.003 1.00 93.38 78 ARG A O 1
ATOM 595 N N . THR A 1 79 ? -3.244 -21.029 -19.496 1.00 91.38 79 THR A N 1
ATOM 596 C CA . THR A 1 79 ? -3.021 -20.290 -20.747 1.00 91.38 79 THR A CA 1
ATOM 597 C C . THR A 1 79 ? -1.629 -19.668 -20.757 1.00 91.38 79 THR A C 1
ATOM 599 O O . THR A 1 79 ? -0.926 -19.809 -21.751 1.00 91.38 79 THR A O 1
ATOM 602 N N . HIS A 1 80 ? -1.203 -19.053 -19.651 1.00 92.44 80 HIS A N 1
ATOM 603 C CA . HIS A 1 80 ? 0.127 -18.456 -19.512 1.00 92.44 80 HIS A CA 1
ATOM 604 C C . HIS A 1 80 ? 1.246 -19.486 -19.665 1.00 92.44 80 HIS A C 1
ATOM 606 O O . HIS A 1 80 ? 2.172 -19.257 -20.439 1.00 92.44 80 HIS A O 1
ATOM 612 N N . LEU A 1 81 ? 1.116 -20.655 -19.028 1.00 91.06 81 LEU A N 1
ATOM 613 C CA . LEU A 1 81 ? 2.085 -21.749 -19.167 1.00 91.06 81 LEU A CA 1
ATOM 614 C C . LEU A 1 81 ? 2.221 -22.235 -20.617 1.00 91.06 81 LEU A C 1
ATOM 616 O O . LEU A 1 81 ? 3.328 -22.469 -21.088 1.00 91.06 81 LEU A O 1
ATOM 620 N N . ARG A 1 82 ? 1.101 -22.377 -21.340 1.00 91.56 82 ARG A N 1
ATOM 621 C CA . ARG A 1 82 ? 1.105 -22.832 -22.742 1.00 91.56 82 ARG A CA 1
ATOM 622 C C . ARG A 1 82 ? 1.619 -21.771 -23.710 1.00 91.56 82 ARG A C 1
ATOM 624 O O . ARG A 1 82 ? 2.274 -22.110 -24.686 1.00 91.56 82 ARG A O 1
ATOM 631 N N . ALA A 1 83 ? 1.274 -20.510 -23.466 1.00 89.25 83 ALA A N 1
ATOM 632 C CA . ALA A 1 83 ? 1.623 -19.391 -24.333 1.00 89.25 83 ALA A CA 1
ATOM 633 C C . ALA A 1 83 ? 3.039 -18.849 -24.080 1.00 89.25 83 ALA A C 1
ATOM 635 O O . ALA A 1 83 ? 3.564 -18.116 -24.913 1.00 89.25 83 ALA A O 1
ATOM 636 N N . GLY A 1 84 ? 3.640 -19.142 -22.922 1.00 89.88 84 GLY A N 1
ATOM 637 C CA . GLY A 1 84 ? 4.913 -18.545 -22.507 1.00 89.88 84 GLY A CA 1
ATOM 638 C C . GLY A 1 84 ? 4.830 -17.036 -22.234 1.00 89.88 84 GLY A C 1
ATOM 639 O O . GLY A 1 84 ? 5.858 -16.379 -22.102 1.00 89.88 84 GLY A O 1
ATOM 640 N N . TRP A 1 85 ? 3.620 -16.476 -22.141 1.00 93.06 85 TRP A N 1
ATOM 641 C CA . TRP A 1 85 ? 3.343 -15.068 -21.844 1.00 93.06 85 TRP A CA 1
ATOM 642 C C . TRP A 1 85 ? 2.587 -14.986 -20.511 1.00 93.06 85 TRP A C 1
ATOM 644 O O . TRP A 1 85 ? 1.673 -15.790 -20.324 1.00 93.06 85 TRP A O 1
ATOM 654 N N . PRO A 1 86 ? 2.905 -14.062 -19.585 1.00 93.31 86 PRO A N 1
ATOM 655 C CA . PRO A 1 86 ? 3.819 -12.910 -19.691 1.00 93.31 86 PRO A CA 1
ATOM 656 C C . PRO A 1 86 ? 5.320 -13.252 -19.612 1.00 93.31 86 PRO A C 1
ATOM 658 O O . PRO A 1 86 ? 6.161 -12.350 -19.586 1.00 93.31 86 PRO A O 1
ATOM 661 N N . GLY A 1 87 ? 5.676 -14.536 -19.596 1.00 89.00 87 GLY A N 1
ATOM 662 C CA . GLY A 1 87 ? 7.061 -14.998 -19.514 1.00 89.00 87 GLY A CA 1
ATOM 663 C C . GLY A 1 87 ? 7.648 -14.844 -18.108 1.00 89.00 87 GLY A C 1
ATOM 664 O O . GLY A 1 87 ? 6.970 -14.332 -17.213 1.00 89.00 87 GLY A O 1
ATOM 665 N N . PRO A 1 88 ? 8.896 -15.284 -17.889 1.00 86.25 88 PRO A N 1
ATOM 666 C CA . PRO A 1 88 ? 9.552 -15.165 -16.592 1.00 86.25 88 PRO A CA 1
ATOM 667 C C . PRO A 1 88 ? 9.803 -13.696 -16.233 1.00 86.25 88 PRO A C 1
ATOM 669 O O . PRO A 1 88 ? 10.015 -12.851 -17.105 1.00 86.25 88 PRO A O 1
ATOM 672 N N . GLY A 1 89 ? 9.791 -13.393 -14.940 1.00 84.19 89 GLY A N 1
ATOM 673 C CA . GLY A 1 89 ? 10.046 -12.058 -14.411 1.00 84.19 89 GLY A CA 1
ATOM 674 C C . GLY A 1 89 ? 9.453 -11.888 -13.014 1.00 84.19 89 GLY A C 1
ATOM 675 O O . GLY A 1 89 ? 8.747 -12.787 -12.555 1.00 84.19 89 GLY A O 1
ATOM 676 N N . PRO A 1 90 ? 9.737 -10.760 -12.346 1.00 84.31 90 PRO A N 1
ATOM 677 C CA . PRO A 1 90 ? 9.139 -10.461 -11.052 1.00 84.31 90 PRO A CA 1
ATOM 678 C C . PRO A 1 90 ? 7.624 -10.268 -11.189 1.00 84.31 90 PRO A C 1
ATOM 680 O O . PRO A 1 90 ? 7.126 -9.920 -12.267 1.00 84.31 90 PRO A O 1
ATOM 683 N N . GLY A 1 91 ? 6.896 -10.500 -10.105 1.00 89.31 91 GLY A N 1
ATOM 684 C CA . GLY A 1 91 ? 5.505 -10.104 -10.009 1.00 89.31 91 GLY A CA 1
ATOM 685 C C . GLY A 1 91 ? 5.337 -8.635 -9.620 1.00 89.31 91 GLY A C 1
ATOM 686 O O . GLY A 1 91 ? 6.306 -7.882 -9.462 1.00 89.31 91 GLY A O 1
ATOM 687 N N . ASP A 1 92 ? 4.077 -8.220 -9.523 1.00 91.12 92 ASP A N 1
ATOM 688 C CA . ASP A 1 92 ? 3.698 -6.900 -9.037 1.00 91.12 92 ASP A CA 1
ATOM 689 C C . ASP A 1 92 ? 3.720 -6.874 -7.497 1.00 91.12 92 ASP A C 1
ATOM 691 O O . ASP A 1 92 ? 2.993 -7.650 -6.867 1.00 91.12 92 ASP A O 1
ATOM 695 N N . PRO A 1 93 ? 4.497 -5.969 -6.874 1.00 87.88 93 PRO A N 1
ATOM 696 C CA . PRO A 1 93 ? 4.696 -5.965 -5.425 1.00 87.88 93 PRO A CA 1
ATOM 697 C C . PRO A 1 93 ? 3.413 -5.661 -4.640 1.00 87.88 93 PRO A C 1
ATOM 699 O O . PRO A 1 93 ? 3.248 -6.144 -3.519 1.00 87.88 93 PRO A O 1
ATOM 702 N N . HIS A 1 94 ? 2.477 -4.888 -5.207 1.00 92.31 94 HIS A N 1
ATOM 703 C CA . HIS A 1 94 ? 1.197 -4.645 -4.548 1.00 92.31 94 HIS A CA 1
ATOM 704 C C . HIS A 1 94 ? 0.352 -5.915 -4.537 1.00 92.31 94 HIS A C 1
ATOM 706 O O . HIS A 1 94 ? -0.154 -6.290 -3.481 1.00 92.31 94 HIS A O 1
ATOM 712 N N . LEU A 1 95 ? 0.219 -6.597 -5.679 1.00 95.69 95 LEU A N 1
ATOM 713 C CA . LEU A 1 95 ? -0.567 -7.830 -5.763 1.00 95.69 95 LEU A CA 1
ATOM 714 C C . LEU A 1 95 ? 0.027 -8.953 -4.900 1.00 95.69 95 LEU A C 1
ATOM 716 O O . LEU A 1 95 ? -0.728 -9.638 -4.213 1.00 95.69 95 LEU A O 1
ATOM 720 N N . GLU A 1 96 ? 1.354 -9.092 -4.868 1.00 94.88 96 GLU A N 1
ATOM 721 C CA . GLU A 1 96 ? 2.056 -10.046 -3.995 1.00 94.88 96 GLU A CA 1
ATOM 722 C C . GLU A 1 96 ? 1.823 -9.740 -2.504 1.00 94.88 96 GLU A C 1
ATOM 724 O O . GLU A 1 96 ? 1.525 -10.640 -1.710 1.00 94.88 96 GLU A O 1
ATOM 729 N N . SER A 1 97 ? 1.888 -8.462 -2.108 1.00 93.25 97 SER A N 1
ATOM 730 C CA . SER A 1 97 ? 1.601 -8.047 -0.729 1.00 93.25 97 SER A CA 1
ATOM 731 C C . SER A 1 97 ? 0.150 -8.338 -0.337 1.00 93.25 97 SER A C 1
ATOM 733 O O . SER A 1 97 ? -0.100 -8.815 0.771 1.00 93.25 97 SER A O 1
ATOM 735 N N . ILE A 1 98 ? -0.807 -8.100 -1.241 1.00 97.50 98 ILE A N 1
ATOM 736 C CA . ILE A 1 98 ? -2.222 -8.424 -1.016 1.00 97.50 98 ILE A CA 1
ATOM 737 C C . ILE A 1 98 ? -2.398 -9.937 -0.854 1.00 97.50 98 ILE A C 1
ATOM 739 O O . ILE A 1 98 ? -3.006 -10.366 0.125 1.00 97.50 98 ILE A O 1
ATOM 743 N N . ALA A 1 99 ? -1.844 -10.743 -1.766 1.00 97.56 99 ALA A N 1
ATOM 744 C CA . ALA A 1 99 ? -1.918 -12.203 -1.699 1.00 97.56 99 ALA A CA 1
ATOM 745 C C . ALA A 1 99 ? -1.356 -12.733 -0.369 1.00 97.56 99 ALA A C 1
ATOM 747 O O . ALA A 1 99 ? -1.992 -13.556 0.285 1.00 97.56 99 ALA A O 1
ATOM 748 N N . THR A 1 100 ? -0.228 -12.178 0.087 1.00 95.25 100 THR A N 1
ATOM 749 C CA . THR A 1 100 ? 0.384 -12.514 1.383 1.00 95.25 100 THR A CA 1
ATOM 750 C C . THR A 1 100 ? -0.551 -12.207 2.558 1.00 95.25 100 THR A C 1
ATOM 752 O O . THR A 1 100 ? -0.741 -13.053 3.433 1.00 95.25 100 THR A O 1
ATOM 755 N N . SER A 1 101 ? -1.164 -11.017 2.589 1.00 96.25 101 SER A N 1
ATOM 756 C CA . SER A 1 101 ? -2.104 -10.642 3.656 1.00 96.25 101 SER A CA 1
ATOM 757 C C . SER A 1 101 ? -3.360 -11.526 3.656 1.00 96.25 101 SER A C 1
ATOM 759 O O . SER A 1 101 ? -3.832 -11.916 4.725 1.00 96.25 101 SER A O 1
ATOM 761 N N . LEU A 1 102 ? -3.876 -11.899 2.478 1.00 98.00 102 LEU A N 1
ATOM 762 C CA . LEU A 1 102 ? -5.028 -12.800 2.349 1.00 98.00 102 LEU A CA 1
ATOM 763 C C . LEU A 1 102 ? -4.699 -14.236 2.783 1.00 98.00 102 LEU A C 1
ATOM 765 O O . LEU A 1 102 ? -5.473 -14.833 3.531 1.00 98.00 102 LEU A O 1
ATOM 769 N N . ALA A 1 103 ? -3.540 -14.766 2.383 1.00 96.81 103 ALA A N 1
ATOM 770 C CA . ALA A 1 103 ? -3.076 -16.088 2.799 1.00 96.81 103 ALA A CA 1
ATOM 771 C C . ALA A 1 103 ? -2.906 -16.159 4.324 1.00 96.81 103 ALA A C 1
ATOM 773 O O . ALA A 1 103 ? -3.436 -17.061 4.973 1.00 96.81 103 ALA A O 1
ATOM 774 N N . ARG A 1 104 ? -2.272 -15.144 4.925 1.00 95.19 104 ARG A N 1
ATOM 775 C CA . ARG A 1 104 ? -2.126 -15.063 6.383 1.00 95.19 104 ARG A CA 1
ATOM 776 C C . ARG A 1 104 ? -3.473 -14.976 7.101 1.00 95.19 104 ARG A C 1
ATOM 778 O O . ARG A 1 104 ? -3.669 -15.611 8.136 1.00 95.19 104 ARG A O 1
ATOM 785 N N . ALA A 1 105 ? -4.423 -14.219 6.558 1.00 95.81 105 ALA A N 1
ATOM 786 C CA . ALA A 1 105 ? -5.773 -14.173 7.106 1.00 95.81 105 ALA A CA 1
ATOM 787 C C . ALA A 1 105 ? -6.454 -15.551 7.036 1.00 95.81 105 ALA A C 1
ATOM 789 O O . ALA A 1 105 ? -7.136 -15.935 7.988 1.00 95.81 105 ALA A O 1
ATOM 790 N N . ALA A 1 106 ? -6.236 -16.320 5.962 1.00 95.12 106 ALA A N 1
ATOM 791 C CA . ALA A 1 106 ? -6.796 -17.663 5.821 1.00 95.12 106 ALA A CA 1
ATOM 792 C C . ALA A 1 106 ? -6.249 -18.607 6.898 1.00 95.12 106 ALA A C 1
ATOM 794 O O . ALA A 1 106 ? -7.036 -19.284 7.560 1.00 95.12 106 ALA A O 1
ATOM 795 N N . GLU A 1 107 ? -4.934 -18.580 7.140 1.00 93.69 107 GLU A N 1
ATOM 796 C CA . GLU A 1 107 ? -4.293 -19.336 8.223 1.00 93.69 107 GLU A CA 1
ATOM 797 C C . GLU A 1 107 ? -4.908 -19.005 9.589 1.00 93.69 107 GLU A C 1
ATOM 799 O O . GLU A 1 107 ? -5.242 -19.907 10.357 1.00 93.69 107 GLU A O 1
ATOM 804 N N . LEU A 1 108 ? -5.105 -17.717 9.896 1.00 93.38 108 LEU A N 1
ATOM 805 C CA . LEU A 1 108 ? -5.672 -17.283 11.177 1.00 93.38 108 LEU A CA 1
ATOM 806 C C . LEU A 1 108 ? -7.121 -17.746 11.365 1.00 93.38 108 LEU A C 1
ATOM 808 O O . LEU A 1 108 ? -7.487 -18.172 12.464 1.00 93.38 108 LEU A O 1
ATOM 812 N N . VAL A 1 109 ? -7.945 -17.679 10.315 1.00 91.69 109 VAL A N 1
ATOM 813 C CA . VAL A 1 109 ? -9.333 -18.165 10.359 1.00 91.69 109 VAL A CA 1
ATOM 814 C C . VAL A 1 109 ? -9.360 -19.681 10.560 1.00 91.69 109 VAL A C 1
ATOM 816 O O . VAL A 1 109 ? -10.077 -20.169 11.435 1.00 91.69 109 VAL A O 1
ATOM 819 N N . GLN A 1 110 ? -8.554 -20.423 9.797 1.00 90.06 110 GLN A N 1
ATOM 820 C CA . GLN A 1 110 ? -8.489 -21.885 9.868 1.00 90.06 110 GLN A CA 1
ATOM 821 C C . GLN A 1 110 ? -7.950 -22.380 11.217 1.00 90.06 110 GLN A C 1
ATOM 823 O O . GLN A 1 110 ? -8.472 -23.349 11.762 1.00 90.06 110 GLN A O 1
ATOM 828 N N . ALA A 1 111 ? -6.953 -21.701 11.792 1.00 88.06 111 ALA A N 1
ATOM 829 C CA . ALA A 1 111 ? -6.361 -22.083 13.072 1.00 88.06 111 ALA A CA 1
ATOM 830 C C . ALA A 1 111 ? -7.303 -21.861 14.267 1.00 88.06 111 ALA A C 1
ATOM 832 O O . ALA A 1 111 ? -7.247 -22.601 15.247 1.00 88.06 111 ALA A O 1
ATOM 833 N N . ARG A 1 112 ? -8.157 -20.830 14.215 1.00 83.12 112 ARG A N 1
ATOM 834 C CA . ARG A 1 112 ? -9.023 -20.445 15.344 1.00 83.12 112 ARG A CA 1
ATOM 835 C C . ARG A 1 112 ? -10.399 -21.102 15.314 1.00 83.12 112 ARG A C 1
ATOM 837 O O . ARG A 1 112 ? -11.050 -21.177 16.355 1.00 83.12 112 ARG A O 1
ATOM 844 N N . ARG A 1 113 ? -10.878 -21.540 14.146 1.00 75.06 113 ARG A N 1
ATOM 845 C CA . ARG A 1 113 ? -12.271 -21.965 13.969 1.00 75.06 113 ARG A CA 1
ATOM 846 C C . ARG A 1 113 ? -12.389 -23.430 13.566 1.00 75.06 113 ARG A C 1
ATOM 848 O O . ARG A 1 113 ? -11.855 -23.859 12.551 1.00 75.06 113 ARG A O 1
ATOM 855 N N . HIS A 1 114 ? -13.245 -24.163 14.280 1.00 71.69 114 HIS A N 1
ATOM 856 C CA . HIS A 1 114 ? -13.742 -25.447 13.793 1.00 71.69 114 HIS A CA 1
ATOM 857 C C . HIS A 1 114 ? -14.728 -25.220 12.623 1.00 71.69 114 HIS A C 1
ATOM 859 O O . HIS A 1 114 ? -15.719 -24.504 12.815 1.00 71.69 114 HIS A O 1
ATOM 865 N N . PRO A 1 115 ? -14.532 -25.826 11.433 1.00 69.62 115 PRO A N 1
ATOM 866 C CA . PRO A 1 115 ? -15.296 -25.511 10.216 1.00 69.62 115 PRO A CA 1
ATOM 867 C C . PRO A 1 115 ? -16.826 -25.568 10.364 1.00 69.62 115 PRO A C 1
ATOM 869 O O . PRO A 1 115 ? -17.548 -24.805 9.718 1.00 69.62 115 PRO A O 1
ATOM 872 N N . THR A 1 116 ? -17.320 -26.435 11.249 1.00 71.50 116 THR A N 1
ATOM 873 C CA . THR A 1 116 ? -18.751 -26.703 11.460 1.00 71.50 116 THR A CA 1
ATOM 874 C C . THR A 1 116 ? -19.391 -25.920 12.611 1.00 71.50 116 THR A C 1
ATOM 876 O O . THR A 1 116 ? -20.597 -26.036 12.815 1.00 71.50 116 THR A O 1
ATOM 879 N N . ALA A 1 117 ? -18.631 -25.124 13.373 1.00 77.62 117 ALA A N 1
ATOM 880 C CA . ALA A 1 117 ? -19.189 -24.384 14.505 1.00 77.62 117 ALA A CA 1
ATOM 881 C C . ALA A 1 117 ? -20.129 -23.255 14.020 1.00 77.62 117 ALA A C 1
ATOM 883 O O . ALA A 1 117 ? -19.714 -22.454 13.173 1.00 77.62 117 ALA A O 1
ATOM 884 N N . PRO A 1 118 ? -21.376 -23.156 14.520 1.00 80.81 118 PRO A N 1
ATOM 885 C CA . PRO A 1 118 ? -22.297 -22.101 14.104 1.00 80.81 118 PRO A CA 1
ATOM 886 C C . PRO A 1 118 ? -21.781 -20.721 14.536 1.00 80.81 118 PRO A C 1
ATOM 888 O O . PRO A 1 118 ? -21.249 -20.562 15.632 1.00 80.81 118 PRO A O 1
ATOM 891 N N . LEU A 1 119 ? -21.949 -19.714 13.674 1.00 85.06 119 LEU A N 1
ATOM 892 C CA . LEU A 1 119 ? -21.578 -18.329 13.983 1.00 85.06 119 LEU A CA 1
ATOM 893 C C . LEU A 1 119 ? -22.677 -17.627 14.794 1.00 85.06 119 LEU A C 1
ATOM 895 O O . LEU A 1 119 ? -23.861 -17.757 14.466 1.00 85.06 119 LEU A O 1
ATOM 899 N N . SER A 1 120 ? -22.278 -16.817 15.782 1.00 87.81 120 SER A N 1
ATOM 900 C CA . SER A 1 120 ? -23.159 -15.850 16.458 1.00 87.81 120 SER A CA 1
ATOM 901 C C . SER A 1 120 ? -23.693 -14.805 15.469 1.00 87.81 120 SER A C 1
ATOM 903 O O . SER A 1 120 ? -23.202 -14.693 14.346 1.00 87.81 120 SER A O 1
ATOM 905 N N . ARG A 1 121 ? -24.706 -14.013 15.849 1.00 87.69 121 ARG A N 1
ATOM 906 C CA . ARG A 1 121 ? -25.227 -12.944 14.974 1.00 87.69 121 ARG A CA 1
ATOM 907 C C . ARG A 1 121 ? -24.120 -11.980 14.533 1.00 87.69 121 ARG A C 1
ATOM 909 O O . ARG A 1 121 ? -24.021 -11.714 13.342 1.00 87.69 121 ARG A O 1
ATOM 916 N N . GLU A 1 122 ? -23.302 -11.524 15.474 1.00 87.00 122 GLU A N 1
ATOM 917 C CA . GLU A 1 122 ? -22.147 -10.648 15.227 1.00 87.00 122 GLU A CA 1
ATOM 918 C C . GLU A 1 122 ? -21.134 -11.326 14.303 1.00 87.00 122 GLU A C 1
ATOM 920 O O . GLU A 1 122 ? -20.809 -10.779 13.258 1.00 87.00 122 GLU A O 1
ATOM 925 N N . GLY A 1 123 ? -20.779 -12.588 14.567 1.00 88.44 123 GLY A N 1
ATOM 926 C CA . GLY A 1 123 ? -19.866 -13.329 13.695 1.00 88.44 123 GLY A CA 1
ATOM 927 C C . GLY A 1 123 ? -20.385 -13.515 12.263 1.00 88.44 123 GLY A C 1
ATOM 928 O O . GLY A 1 123 ? -19.593 -13.616 11.332 1.00 88.44 123 GLY A O 1
ATOM 929 N N . ASN A 1 124 ? -21.707 -13.542 12.046 1.00 88.94 124 ASN A N 1
ATOM 930 C CA . ASN A 1 124 ? -22.264 -13.551 10.687 1.00 88.94 124 ASN A CA 1
ATOM 931 C C . ASN A 1 124 ? -22.152 -12.184 9.996 1.00 88.94 124 ASN A C 1
ATOM 933 O O . ASN A 1 124 ? -21.982 -12.158 8.780 1.00 88.94 124 ASN A O 1
ATOM 937 N N . LEU A 1 125 ? -22.250 -11.076 10.738 1.00 89.44 125 LEU A N 1
ATOM 938 C CA . LEU A 1 125 ? -22.015 -9.735 10.193 1.00 89.44 125 LEU A CA 1
ATOM 939 C C . LEU A 1 125 ? -20.535 -9.552 9.837 1.00 89.44 125 LEU A C 1
ATOM 941 O O . LEU A 1 125 ? -20.234 -9.061 8.753 1.00 89.44 125 LEU A O 1
ATOM 945 N N . ASP A 1 126 ? -19.627 -10.048 10.680 1.00 89.75 126 ASP A N 1
ATOM 946 C CA . ASP A 1 126 ? -18.188 -10.064 10.392 1.00 89.75 126 ASP A CA 1
ATOM 947 C C . ASP A 1 126 ? -17.855 -10.905 9.165 1.00 89.75 126 ASP A C 1
ATOM 949 O O . ASP A 1 126 ? -17.063 -10.490 8.324 1.00 89.75 126 ASP A O 1
ATOM 953 N N . ALA A 1 127 ? -18.475 -12.082 9.033 1.00 91.00 127 ALA A N 1
ATOM 954 C CA . ALA A 1 127 ? -18.292 -12.932 7.864 1.00 91.00 127 ALA A CA 1
ATOM 955 C C . ALA A 1 127 ? -18.764 -12.235 6.576 1.00 91.00 127 ALA A C 1
ATOM 957 O O . ALA A 1 127 ? -18.059 -12.279 5.568 1.00 91.00 127 ALA A O 1
ATOM 958 N N . ASP A 1 128 ? -19.920 -11.562 6.602 1.00 91.06 128 ASP A N 1
ATOM 959 C CA . ASP A 1 128 ? -20.435 -10.808 5.451 1.00 91.06 128 ASP A CA 1
ATOM 960 C C . ASP A 1 128 ? -19.550 -9.594 5.112 1.00 91.06 128 ASP A C 1
ATOM 962 O O . ASP A 1 128 ? -19.208 -9.373 3.944 1.00 91.06 128 ASP A O 1
ATOM 966 N N . GLY A 1 129 ? -19.091 -8.858 6.129 1.00 92.25 129 GLY A N 1
ATOM 967 C CA . GLY A 1 129 ? -18.138 -7.756 5.985 1.00 92.25 129 GLY A CA 1
ATOM 968 C C . GLY A 1 129 ? -16.804 -8.218 5.393 1.00 92.25 129 GLY A C 1
ATOM 969 O O . GLY A 1 129 ? -16.346 -7.674 4.385 1.00 92.25 129 GLY A O 1
ATOM 970 N N . ALA A 1 130 ? -16.226 -9.293 5.936 1.00 93.56 130 ALA A N 1
ATOM 971 C CA . ALA A 1 130 ? -14.977 -9.880 5.462 1.00 93.56 130 ALA A CA 1
ATOM 972 C C . ALA A 1 130 ? -15.080 -10.349 4.004 1.00 93.56 130 ALA A C 1
ATOM 974 O O . ALA A 1 130 ? -14.229 -10.004 3.184 1.00 93.56 130 ALA A O 1
ATOM 975 N N . ARG A 1 131 ? -16.151 -11.068 3.642 1.00 94.56 131 ARG A N 1
ATOM 976 C CA . ARG A 1 131 ? -16.419 -11.490 2.255 1.00 94.56 131 ARG A CA 1
ATOM 977 C C . ARG A 1 131 ? -16.566 -10.290 1.326 1.00 94.56 131 ARG A C 1
ATOM 979 O O . ARG A 1 131 ? -15.931 -10.235 0.273 1.00 94.56 131 ARG A O 1
ATOM 986 N N . THR A 1 132 ? -17.340 -9.288 1.732 1.00 94.50 132 THR A N 1
ATOM 987 C CA . THR A 1 132 ? -17.499 -8.051 0.958 1.00 94.50 132 THR A CA 1
ATOM 988 C C . THR A 1 132 ? -16.157 -7.354 0.734 1.00 94.50 132 THR A C 1
ATOM 990 O O . THR A 1 132 ? -15.872 -6.925 -0.385 1.00 94.50 132 THR A O 1
ATOM 993 N N . ARG A 1 133 ? -15.288 -7.311 1.745 1.00 94.75 133 ARG A N 1
ATOM 994 C CA . ARG A 1 133 ? -13.946 -6.732 1.638 1.00 94.75 133 ARG A CA 1
ATOM 995 C C . ARG A 1 133 ? -13.025 -7.537 0.719 1.00 94.75 133 ARG A C 1
ATOM 997 O O . ARG A 1 133 ? -12.362 -6.933 -0.114 1.00 94.75 133 ARG A O 1
ATOM 1004 N N . ILE A 1 134 ? -13.039 -8.873 0.778 1.00 96.88 134 ILE A N 1
ATOM 1005 C CA . ILE A 1 134 ? -12.286 -9.744 -0.153 1.00 96.88 134 ILE A CA 1
ATOM 1006 C C . ILE A 1 134 ? -12.689 -9.460 -1.604 1.00 96.88 134 ILE A C 1
ATOM 1008 O O . ILE A 1 134 ? -11.829 -9.254 -2.462 1.00 96.88 134 ILE A O 1
ATOM 1012 N N . MET A 1 135 ? -13.995 -9.402 -1.877 1.00 97.25 135 MET A N 1
ATOM 1013 C CA . MET A 1 135 ? -14.513 -9.100 -3.215 1.00 97.25 135 MET A CA 1
ATOM 1014 C C . MET A 1 135 ? -14.150 -7.691 -3.672 1.00 97.25 135 MET A C 1
ATOM 1016 O O . MET A 1 135 ? -13.803 -7.505 -4.836 1.00 97.25 135 MET A O 1
ATOM 1020 N N . HIS A 1 136 ? -14.185 -6.705 -2.773 1.00 97.06 136 HIS A N 1
ATOM 1021 C CA . HIS A 1 136 ? -13.789 -5.337 -3.093 1.00 97.06 136 HIS A CA 1
ATOM 1022 C C . HIS A 1 136 ? -12.290 -5.239 -3.410 1.00 97.06 136 HIS A C 1
ATOM 1024 O O . HIS A 1 136 ? -11.914 -4.661 -4.430 1.00 97.06 136 HIS A O 1
ATOM 1030 N N . THR A 1 137 ? -11.440 -5.880 -2.607 1.00 97.38 137 THR A N 1
ATOM 1031 C CA . THR A 1 137 ? -9.999 -5.984 -2.858 1.00 97.38 137 THR A CA 1
ATOM 1032 C C . THR A 1 137 ? -9.715 -6.606 -4.226 1.00 97.38 137 THR A C 1
ATOM 1034 O O . THR A 1 137 ? -8.961 -6.037 -5.017 1.00 97.38 137 THR A O 1
ATOM 1037 N N . LEU A 1 138 ? -10.360 -7.735 -4.550 1.00 97.69 138 LEU A N 1
ATOM 1038 C CA . LEU A 1 138 ? -10.235 -8.374 -5.863 1.00 97.69 138 LEU A CA 1
ATOM 1039 C C . LEU A 1 138 ? -10.728 -7.476 -6.994 1.00 97.69 138 LEU A C 1
ATOM 1041 O O . LEU A 1 138 ? -10.058 -7.383 -8.021 1.00 97.69 138 LEU A O 1
ATOM 1045 N N . TYR A 1 139 ? -11.874 -6.818 -6.820 1.00 98.00 139 TYR A N 1
ATOM 1046 C CA . TYR A 1 139 ? -12.435 -5.897 -7.804 1.00 98.00 139 TYR A CA 1
ATOM 1047 C C . TYR A 1 139 ? -11.437 -4.783 -8.144 1.00 98.00 139 TYR A C 1
ATOM 1049 O O . TYR A 1 139 ? -11.088 -4.606 -9.310 1.00 98.00 139 TYR A O 1
ATOM 1057 N N . VAL A 1 140 ? -10.907 -4.095 -7.130 1.00 97.06 140 VAL A N 1
ATOM 1058 C CA . VAL A 1 140 ? -9.971 -2.978 -7.313 1.00 97.06 140 VAL A CA 1
ATOM 1059 C C . VAL A 1 140 ? -8.639 -3.434 -7.910 1.00 97.06 140 VAL A C 1
ATOM 1061 O O . VAL A 1 140 ? -8.159 -2.830 -8.870 1.00 97.06 140 VAL A O 1
ATOM 1064 N N . ALA A 1 141 ? -8.048 -4.512 -7.392 1.00 96.94 141 ALA A N 1
ATOM 1065 C CA . ALA A 1 141 ? -6.783 -5.035 -7.906 1.00 96.94 141 ALA A CA 1
ATOM 1066 C C . ALA A 1 141 ? -6.909 -5.527 -9.360 1.00 96.94 141 ALA A C 1
ATOM 1068 O O . ALA A 1 141 ? -6.034 -5.267 -10.191 1.00 96.94 141 ALA A O 1
ATOM 1069 N N . THR A 1 142 ? -8.022 -6.192 -9.688 1.00 97.69 142 THR A N 1
ATOM 1070 C CA . THR A 1 142 ? -8.320 -6.642 -11.056 1.00 97.69 142 THR A CA 1
ATOM 1071 C C . THR A 1 142 ? -8.521 -5.451 -11.988 1.00 97.69 142 THR A C 1
ATOM 1073 O O . THR A 1 142 ? -7.971 -5.452 -13.089 1.00 97.69 142 THR A O 1
ATOM 1076 N N . HIS A 1 143 ? -9.226 -4.409 -11.534 1.00 97.19 143 HIS A N 1
ATOM 1077 C CA . HIS A 1 143 ? -9.383 -3.167 -12.286 1.00 97.19 143 HIS A CA 1
ATOM 1078 C C . HIS A 1 143 ? -8.026 -2.524 -12.600 1.00 97.19 143 HIS A C 1
ATOM 1080 O O . HIS A 1 143 ? -7.743 -2.220 -13.760 1.00 97.19 143 HIS A O 1
ATOM 1086 N N . GLY A 1 144 ? -7.154 -2.375 -11.595 1.00 95.25 144 GLY A N 1
ATOM 1087 C CA . GLY A 1 144 ? -5.807 -1.819 -11.764 1.00 95.25 144 GLY A CA 1
ATOM 1088 C C . GLY A 1 144 ? -4.956 -2.610 -12.763 1.00 95.25 144 GLY A C 1
ATOM 1089 O O . GLY A 1 144 ? -4.359 -2.029 -13.673 1.00 95.25 144 GLY A O 1
ATOM 1090 N N . ALA A 1 145 ? -4.968 -3.944 -12.669 1.00 95.44 145 ALA A N 1
ATOM 1091 C CA . ALA A 1 145 ? -4.314 -4.818 -13.645 1.00 95.44 145 ALA A CA 1
ATOM 1092 C C . ALA A 1 145 ? -4.907 -4.668 -15.060 1.00 95.44 145 ALA A C 1
ATOM 1094 O O . ALA A 1 145 ? -4.163 -4.611 -16.043 1.00 95.44 145 ALA A O 1
ATOM 1095 N N . GLY A 1 146 ? -6.232 -4.538 -15.172 1.00 95.94 146 GLY A N 1
ATOM 1096 C CA . GLY A 1 146 ? -6.928 -4.272 -16.429 1.00 95.94 146 GLY A CA 1
ATOM 1097 C C . GLY A 1 146 ? -6.535 -2.933 -17.060 1.00 95.94 146 GLY A C 1
ATOM 1098 O O . GLY A 1 146 ? -6.299 -2.876 -18.267 1.00 95.94 146 GLY A O 1
ATOM 1099 N N . VAL A 1 147 ? -6.404 -1.861 -16.268 1.00 95.44 147 VAL A N 1
ATOM 1100 C CA . VAL A 1 147 ? -5.940 -0.549 -16.759 1.00 95.44 147 VAL A CA 1
ATOM 1101 C C . VAL A 1 147 ? -4.502 -0.635 -17.275 1.00 95.44 147 VAL A C 1
ATOM 1103 O O . VAL A 1 147 ? -4.242 -0.194 -18.395 1.00 95.44 147 VAL A O 1
ATOM 1106 N N . ALA A 1 148 ? -3.589 -1.260 -16.524 1.00 94.81 148 ALA A N 1
ATOM 1107 C CA . ALA A 1 148 ? -2.205 -1.448 -16.966 1.00 94.81 148 ALA A CA 1
ATOM 1108 C C . ALA A 1 148 ? -2.132 -2.240 -18.287 1.00 94.81 148 ALA A C 1
ATOM 1110 O O . ALA A 1 148 ? -1.417 -1.851 -19.212 1.00 94.81 148 ALA A O 1
ATOM 1111 N N . LEU A 1 149 ? -2.933 -3.305 -18.425 1.00 95.06 149 LEU A N 1
ATOM 1112 C CA . LEU A 1 149 ? -3.029 -4.082 -19.665 1.00 95.06 149 LEU A CA 1
ATOM 1113 C C . LEU A 1 149 ? -3.608 -3.282 -20.833 1.00 95.06 149 LEU A C 1
ATOM 1115 O O . LEU A 1 149 ? -3.115 -3.421 -21.950 1.00 95.06 149 LEU A O 1
ATOM 1119 N N . ARG A 1 150 ? -4.615 -2.430 -20.605 1.00 95.31 150 ARG A N 1
ATOM 1120 C CA . ARG A 1 150 ? -5.150 -1.531 -21.641 1.00 95.31 150 ARG A CA 1
ATOM 1121 C C . ARG A 1 150 ? -4.082 -0.559 -22.140 1.00 95.31 150 ARG A C 1
ATOM 1123 O O . ARG A 1 150 ? -3.920 -0.419 -23.351 1.00 95.31 150 ARG A O 1
ATOM 1130 N N . ASN A 1 151 ? -3.317 0.040 -21.229 1.00 93.81 151 ASN A N 1
ATOM 1131 C CA . ASN A 1 151 ? -2.212 0.936 -21.576 1.00 93.81 151 ASN A CA 1
ATOM 1132 C C . ASN A 1 151 ? -1.115 0.195 -22.355 1.00 93.81 151 ASN A C 1
ATOM 1134 O O . ASN A 1 151 ? -0.638 0.689 -23.375 1.00 93.81 151 ASN A O 1
ATOM 1138 N N . HIS A 1 152 ? -0.767 -1.023 -21.933 1.00 94.44 152 HIS A N 1
ATOM 1139 C CA . HIS A 1 152 ? 0.193 -1.873 -22.637 1.00 94.44 152 HIS A CA 1
ATOM 1140 C C . HIS A 1 152 ? -0.289 -2.259 -24.044 1.00 94.44 152 HIS A C 1
ATOM 1142 O O . HIS A 1 152 ? 0.465 -2.169 -25.010 1.00 94.44 152 HIS A O 1
ATOM 1148 N N . LEU A 1 153 ? -1.563 -2.627 -24.195 1.00 95.06 153 LEU A N 1
ATOM 1149 C CA . LEU A 1 153 ? -2.162 -2.928 -25.497 1.00 95.06 153 LEU A CA 1
ATOM 1150 C C . LEU A 1 153 ? -2.165 -1.716 -26.429 1.00 95.06 153 LEU A C 1
ATOM 1152 O O . LEU A 1 153 ? -1.879 -1.873 -27.616 1.00 95.06 153 LEU A O 1
ATOM 1156 N N . ALA A 1 154 ? -2.464 -0.527 -25.904 1.00 93.81 154 ALA A N 1
ATOM 1157 C CA . ALA A 1 154 ? -2.375 0.713 -26.663 1.00 93.81 154 ALA A CA 1
ATOM 1158 C C . ALA A 1 154 ? -0.930 0.994 -27.103 1.00 93.81 154 ALA A C 1
ATOM 1160 O O . ALA A 1 154 ? -0.712 1.377 -28.251 1.00 93.81 154 ALA A O 1
ATOM 1161 N N . ASP A 1 155 ? 0.067 0.749 -26.245 1.00 93.12 155 ASP A N 1
ATOM 1162 C CA . ASP A 1 155 ? 1.479 0.895 -26.614 1.00 93.12 155 ASP A CA 1
ATOM 1163 C C . ASP A 1 155 ? 1.894 -0.063 -27.738 1.00 93.12 155 ASP A C 1
ATOM 1165 O O . ASP A 1 155 ? 2.448 0.370 -28.750 1.00 93.12 155 ASP A O 1
ATOM 1169 N N . LEU A 1 156 ? 1.555 -1.349 -27.610 1.00 93.06 156 LEU A N 1
ATOM 1170 C CA . LEU A 1 156 ? 1.834 -2.347 -28.642 1.00 93.06 156 LEU A CA 1
ATOM 1171 C C . LEU A 1 156 ? 1.151 -2.007 -29.971 1.00 93.06 156 LEU A C 1
ATOM 1173 O O . LEU A 1 156 ? 1.768 -2.142 -31.028 1.00 93.06 156 LEU A O 1
ATOM 1177 N N . GLN A 1 157 ? -0.101 -1.542 -29.930 1.00 93.19 157 GLN A N 1
ATOM 1178 C CA . GLN A 1 157 ? -0.830 -1.137 -31.130 1.00 93.19 157 GLN A CA 1
ATOM 1179 C C . GLN A 1 157 ? -0.169 0.075 -31.798 1.00 93.19 157 GLN A C 1
ATOM 1181 O O . GLN A 1 157 ? 0.088 0.026 -32.997 1.00 93.19 157 GLN A O 1
ATOM 1186 N N . ARG A 1 158 ? 0.209 1.110 -31.031 1.00 93.25 158 ARG A N 1
ATOM 1187 C CA . ARG A 1 158 ? 0.924 2.282 -31.568 1.00 93.25 158 ARG A CA 1
ATOM 1188 C C . ARG A 1 158 ? 2.225 1.899 -32.272 1.00 93.25 158 ARG A C 1
ATOM 1190 O O . ARG A 1 158 ? 2.524 2.446 -33.330 1.00 93.25 158 ARG A O 1
ATOM 1197 N N . ARG A 1 159 ? 2.994 0.956 -31.715 1.00 92.62 159 ARG A N 1
ATOM 1198 C CA . ARG A 1 159 ? 4.229 0.451 -32.346 1.00 92.62 159 ARG A CA 1
ATOM 1199 C C . ARG A 1 159 ? 3.940 -0.231 -33.679 1.00 92.62 159 ARG A C 1
ATOM 1201 O O . ARG A 1 159 ? 4.612 0.066 -34.663 1.00 92.62 159 ARG A O 1
ATOM 1208 N N . LEU A 1 160 ? 2.930 -1.099 -33.724 1.00 90.62 160 LEU A N 1
ATOM 1209 C CA . LEU A 1 160 ? 2.519 -1.768 -34.961 1.00 90.62 160 LEU A CA 1
ATOM 1210 C C . LEU A 1 160 ? 2.040 -0.773 -36.023 1.00 90.62 160 LEU A C 1
ATOM 1212 O O . LEU A 1 160 ? 2.449 -0.880 -37.178 1.00 90.62 160 LEU A O 1
ATOM 1216 N N . ASP A 1 161 ? 1.235 0.216 -35.633 1.00 93.62 161 ASP A N 1
ATOM 1217 C CA . ASP A 1 161 ? 0.736 1.261 -36.534 1.00 93.62 161 ASP A CA 1
ATOM 1218 C C . ASP A 1 161 ? 1.896 2.102 -37.099 1.00 93.62 161 ASP A C 1
ATOM 1220 O O . ASP A 1 161 ? 1.918 2.442 -38.283 1.00 93.62 161 ASP A O 1
ATOM 1224 N N . ALA A 1 162 ? 2.923 2.352 -36.279 1.00 94.19 162 ALA A N 1
ATOM 1225 C CA . ALA A 1 162 ? 4.181 2.984 -36.678 1.00 94.19 162 ALA A CA 1
ATOM 1226 C C . ALA A 1 162 ? 5.146 2.048 -37.438 1.00 94.19 162 ALA A C 1
ATOM 1228 O O . ALA A 1 162 ? 6.280 2.438 -37.722 1.00 94.19 162 ALA A O 1
ATOM 1229 N N . ARG A 1 163 ? 4.725 0.819 -37.774 1.00 92.31 163 ARG A N 1
ATOM 1230 C CA . ARG A 1 163 ? 5.530 -0.225 -38.440 1.00 92.31 163 ARG A CA 1
ATOM 1231 C C . ARG A 1 163 ? 6.809 -0.605 -37.683 1.00 92.31 163 ARG A C 1
ATOM 1233 O O . ARG A 1 163 ? 7.787 -1.044 -38.285 1.00 92.31 163 ARG A O 1
ATOM 1240 N N . GLN A 1 164 ? 6.804 -0.445 -36.364 1.00 90.25 164 GLN A N 1
ATOM 1241 C CA . GLN A 1 164 ? 7.876 -0.882 -35.478 1.00 90.25 164 GLN A CA 1
ATOM 1242 C C . GLN A 1 164 ? 7.645 -2.330 -35.036 1.00 90.25 164 GLN A C 1
ATOM 1244 O O . GLN A 1 164 ? 6.510 -2.786 -34.884 1.00 90.25 164 GLN A O 1
ATOM 1249 N N . ALA A 1 165 ? 8.736 -3.059 -34.802 1.00 86.44 165 ALA A N 1
ATOM 1250 C CA . ALA A 1 165 ? 8.660 -4.401 -34.244 1.00 86.44 165 ALA A CA 1
ATOM 1251 C C . ALA A 1 165 ? 8.170 -4.362 -32.785 1.00 86.44 165 ALA A C 1
ATOM 1253 O O . ALA A 1 165 ? 8.560 -3.492 -32.001 1.00 86.44 165 ALA A O 1
ATOM 1254 N N . ILE A 1 166 ? 7.339 -5.338 -32.416 1.00 88.00 166 ILE A N 1
ATOM 1255 C CA . ILE A 1 166 ? 6.975 -5.589 -31.018 1.00 88.00 166 ILE A CA 1
ATOM 1256 C C . ILE A 1 166 ? 8.196 -6.176 -30.286 1.00 88.00 166 ILE A C 1
ATOM 1258 O O . ILE A 1 166 ? 8.905 -7.000 -30.874 1.00 88.00 166 ILE A O 1
ATOM 1262 N N . PRO A 1 167 ? 8.458 -5.783 -29.023 1.00 84.31 167 PRO A N 1
ATOM 1263 C CA . PRO A 1 167 ? 9.527 -6.376 -28.225 1.00 84.31 167 PRO A CA 1
ATOM 1264 C C . PRO A 1 167 ? 9.449 -7.909 -28.164 1.00 84.31 167 PRO A C 1
ATOM 1266 O O . PRO A 1 167 ? 8.373 -8.500 -28.061 1.00 84.31 167 PRO A O 1
ATOM 1269 N N . ALA A 1 168 ? 10.604 -8.575 -28.203 1.00 81.75 168 ALA A N 1
ATOM 1270 C CA . ALA A 1 168 ? 10.660 -10.029 -28.095 1.00 81.75 168 ALA A CA 1
ATOM 1271 C C . ALA A 1 168 ? 10.020 -10.509 -26.776 1.00 81.75 168 ALA A C 1
ATOM 1273 O O . ALA A 1 168 ? 10.325 -9.992 -25.702 1.00 81.75 168 ALA A O 1
ATOM 1274 N N . GLY A 1 169 ? 9.137 -11.508 -26.862 1.00 83.19 169 GLY A N 1
ATOM 1275 C CA . GLY A 1 169 ? 8.391 -12.027 -25.710 1.00 83.19 169 GLY A CA 1
ATOM 1276 C C . GLY A 1 169 ? 7.111 -11.255 -25.364 1.00 83.19 169 GLY A C 1
ATOM 1277 O O . GLY A 1 169 ? 6.469 -11.582 -24.362 1.00 83.19 169 GLY A O 1
ATOM 1278 N N . ASP A 1 170 ? 6.720 -10.257 -26.163 1.00 89.62 170 ASP A N 1
ATOM 1279 C CA . ASP A 1 170 ? 5.389 -9.645 -26.109 1.00 89.62 170 ASP A CA 1
ATOM 1280 C C . ASP A 1 170 ? 4.430 -10.233 -27.145 1.00 89.62 170 ASP A C 1
ATOM 1282 O O . ASP A 1 170 ? 4.823 -10.775 -28.176 1.00 89.62 170 ASP A O 1
ATOM 1286 N N . SER A 1 171 ? 3.134 -10.147 -26.838 1.00 90.19 171 SER A N 1
ATOM 1287 C CA . SER A 1 171 ? 2.065 -10.633 -27.705 1.00 90.19 171 SER A CA 1
ATOM 1288 C C . SER A 1 171 ? 0.783 -9.845 -27.474 1.00 90.19 171 SER A C 1
ATOM 1290 O O . SER A 1 171 ? 0.163 -9.914 -26.411 1.00 90.19 171 SER A O 1
ATOM 1292 N N . LEU A 1 172 ? 0.350 -9.144 -28.522 1.00 91.69 172 LEU A N 1
ATOM 1293 C CA . LEU A 1 172 ? -0.917 -8.416 -28.563 1.00 91.69 172 LEU A CA 1
ATOM 1294 C C . LEU A 1 172 ? -2.112 -9.353 -28.310 1.00 91.69 172 LEU A C 1
ATOM 1296 O O . LEU A 1 172 ? -3.067 -8.984 -27.631 1.00 91.69 172 LEU A O 1
ATOM 1300 N N . GLN A 1 173 ? -2.055 -10.581 -28.838 1.00 92.06 173 GLN A N 1
ATOM 1301 C CA . GLN A 1 173 ? -3.108 -11.578 -28.658 1.00 92.06 173 GLN A CA 1
ATOM 1302 C C . GLN A 1 173 ? -3.187 -12.051 -27.202 1.00 92.06 173 GLN A C 1
ATOM 1304 O O . GLN A 1 173 ? -4.264 -12.009 -26.610 1.00 92.06 173 GLN A O 1
ATOM 1309 N N . HIS A 1 174 ? -2.063 -12.446 -26.597 1.00 93.44 174 HIS A N 1
ATOM 1310 C CA . HIS A 1 174 ? -2.059 -12.956 -25.220 1.00 93.44 174 HIS A CA 1
ATOM 1311 C C . HIS A 1 174 ? -2.402 -11.873 -24.191 1.00 93.44 174 HIS A C 1
ATOM 1313 O O . HIS A 1 174 ? -3.124 -12.151 -23.228 1.00 93.44 174 HIS A O 1
ATOM 1319 N N . ALA A 1 175 ? -1.974 -10.630 -24.428 1.00 94.00 175 ALA A N 1
ATOM 1320 C CA . ALA A 1 175 ? -2.379 -9.489 -23.616 1.00 94.00 175 ALA A CA 1
ATOM 1321 C C . ALA A 1 175 ? -3.899 -9.231 -23.711 1.00 94.00 175 ALA A C 1
ATOM 1323 O O . ALA A 1 175 ? -4.555 -9.062 -22.682 1.00 94.00 175 ALA A O 1
ATOM 1324 N N . ARG A 1 176 ? -4.499 -9.299 -24.914 1.00 94.88 176 ARG A N 1
ATOM 1325 C CA . ARG A 1 176 ? -5.964 -9.186 -25.106 1.00 94.88 176 ARG A CA 1
ATOM 1326 C C . ARG A 1 176 ? -6.734 -10.322 -24.439 1.00 94.88 176 ARG A C 1
ATOM 1328 O O . ARG A 1 176 ? -7.789 -10.086 -23.854 1.00 94.88 176 ARG A O 1
ATOM 1335 N N . ASP A 1 177 ? -6.240 -11.551 -24.536 1.00 93.88 177 ASP A N 1
ATOM 1336 C CA . ASP A 1 177 ? -6.881 -12.718 -23.922 1.00 93.88 177 ASP A CA 1
ATOM 1337 C C . ASP A 1 177 ? -6.848 -12.642 -22.393 1.00 93.88 177 ASP A C 1
ATOM 1339 O O . ASP A 1 177 ? -7.843 -12.954 -21.736 1.00 93.88 177 ASP A O 1
ATOM 1343 N N . THR A 1 178 ? -5.733 -12.173 -21.830 1.00 95.81 178 THR A N 1
ATOM 1344 C CA . THR A 1 178 ? -5.599 -11.924 -20.390 1.00 95.81 178 THR A CA 1
ATOM 1345 C C . THR A 1 178 ? -6.557 -10.826 -19.938 1.00 95.81 178 THR A C 1
ATOM 1347 O O . THR A 1 178 ? -7.337 -11.056 -19.017 1.00 95.81 178 THR A O 1
ATOM 1350 N N . MET A 1 179 ? -6.590 -9.687 -20.638 1.00 95.62 179 MET A N 1
ATOM 1351 C CA . MET A 1 179 ? -7.514 -8.585 -20.342 1.00 95.62 179 MET A CA 1
ATOM 1352 C C . MET A 1 179 ? -8.977 -9.053 -20.319 1.00 95.62 179 MET A C 1
ATOM 1354 O O . MET A 1 179 ? -9.681 -8.798 -19.352 1.00 95.62 179 MET A O 1
ATOM 1358 N N . ARG A 1 180 ? -9.422 -9.835 -21.313 1.00 95.56 180 ARG A N 1
ATOM 1359 C CA . ARG A 1 180 ? -10.803 -10.359 -21.360 1.00 95.56 180 ARG A CA 1
ATOM 1360 C C . ARG A 1 180 ? -11.170 -11.239 -20.157 1.00 95.56 180 ARG A C 1
ATOM 1362 O O . ARG A 1 180 ? -12.327 -11.250 -19.721 1.00 95.56 180 ARG A O 1
ATOM 1369 N N . ARG A 1 181 ? -10.207 -12.003 -19.631 1.00 95.12 181 ARG A N 1
ATOM 1370 C CA . ARG A 1 181 ? -10.396 -12.831 -18.428 1.00 95.12 181 ARG A CA 1
ATOM 1371 C C . ARG A 1 181 ? -10.475 -11.966 -17.172 1.00 95.12 181 ARG A C 1
ATOM 1373 O O . ARG A 1 181 ? -11.370 -12.201 -16.363 1.00 95.12 181 ARG A O 1
ATOM 1380 N N . LEU A 1 182 ? -9.617 -10.949 -17.056 1.00 96.56 182 LEU A N 1
ATOM 1381 C CA . LEU A 1 182 ? -9.679 -9.979 -15.960 1.00 96.56 182 LEU A CA 1
ATOM 1382 C C . LEU A 1 182 ? -10.996 -9.199 -15.970 1.00 96.56 182 LEU A C 1
ATOM 1384 O O . LEU A 1 182 ? -11.666 -9.167 -14.947 1.00 96.56 182 LEU A O 1
ATOM 1388 N N . ASP A 1 183 ? -11.446 -8.701 -17.126 1.00 97.56 183 ASP A N 1
ATOM 1389 C CA . ASP A 1 183 ? -12.737 -8.006 -17.253 1.00 97.56 183 ASP A CA 1
ATOM 1390 C C . ASP A 1 183 ? -13.908 -8.895 -16.790 1.00 97.56 183 ASP A C 1
ATOM 1392 O O . ASP A 1 183 ? -14.912 -8.424 -16.258 1.00 97.56 183 ASP A O 1
ATOM 1396 N N . SER A 1 184 ? -13.809 -10.211 -17.009 1.00 97.75 184 SER A N 1
ATOM 1397 C CA . SER A 1 184 ? -14.828 -11.166 -16.561 1.00 97.75 184 SER A CA 1
ATOM 1398 C C . SER A 1 184 ? -14.808 -11.361 -15.046 1.00 97.75 184 SER A C 1
ATOM 1400 O O . SER A 1 184 ? -15.875 -11.397 -14.434 1.00 97.75 184 SER A O 1
ATOM 1402 N N . ALA A 1 185 ? -13.623 -11.446 -14.440 1.00 97.75 185 ALA A N 1
ATOM 1403 C CA . ALA A 1 185 ? -13.473 -11.517 -12.989 1.00 97.75 185 ALA A CA 1
ATOM 1404 C C . ALA A 1 185 ? -13.910 -10.212 -12.301 1.00 97.75 185 ALA A C 1
ATOM 1406 O O . ALA A 1 185 ? -14.647 -10.259 -11.319 1.00 97.75 185 ALA A O 1
ATOM 1407 N N . GLU A 1 186 ? -13.541 -9.057 -12.861 1.00 98.12 186 GLU A N 1
ATOM 1408 C CA . GLU A 1 186 ? -13.953 -7.732 -12.389 1.00 98.12 186 GLU A CA 1
ATOM 1409 C C . GLU A 1 186 ? -15.479 -7.596 -12.391 1.00 98.12 186 GLU A C 1
ATOM 1411 O O . GLU A 1 186 ? -16.061 -7.186 -11.389 1.00 98.12 186 GLU A O 1
ATOM 1416 N N . ARG A 1 187 ? -16.159 -8.017 -13.468 1.00 98.00 187 ARG A N 1
ATOM 1417 C CA . ARG A 1 187 ? -17.632 -8.017 -13.528 1.00 98.00 187 ARG A CA 1
ATOM 1418 C C . ARG A 1 187 ? -18.276 -8.921 -12.478 1.00 98.00 187 ARG A C 1
ATOM 1420 O O . ARG A 1 187 ? -19.301 -8.539 -11.913 1.00 98.00 187 ARG A O 1
ATOM 1427 N N . LEU A 1 188 ? -17.716 -10.106 -12.225 1.00 98.00 188 LEU A N 1
ATOM 1428 C CA . LEU A 1 188 ? -18.223 -11.017 -11.190 1.00 98.00 188 LEU A CA 1
ATOM 1429 C C . LEU A 1 188 ? -18.111 -10.377 -9.802 1.00 98.00 188 LEU A C 1
ATOM 1431 O O . LEU A 1 188 ? -19.102 -10.329 -9.075 1.00 98.00 188 LEU A O 1
ATOM 1435 N N . ALA A 1 189 ? -16.944 -9.818 -9.474 1.00 97.62 189 ALA A N 1
ATOM 1436 C CA . ALA A 1 189 ? -16.731 -9.118 -8.212 1.00 97.62 189 ALA A CA 1
ATOM 1437 C C . ALA A 1 189 ? -17.634 -7.875 -8.095 1.00 97.62 189 ALA A C 1
ATOM 1439 O O . ALA A 1 189 ? -18.308 -7.690 -7.086 1.00 97.62 189 ALA A O 1
ATOM 1440 N N . GLY A 1 190 ? -17.741 -7.066 -9.152 1.00 97.12 190 GLY A N 1
ATOM 1441 C CA . GLY A 1 190 ? -18.606 -5.885 -9.187 1.00 97.12 190 GLY A CA 1
ATOM 1442 C C . GLY A 1 190 ? -20.091 -6.218 -9.006 1.00 97.12 190 GLY A C 1
ATOM 1443 O O . GLY A 1 190 ? -20.795 -5.518 -8.281 1.00 97.12 190 GLY A O 1
ATOM 1444 N N . THR A 1 191 ? -20.561 -7.322 -9.595 1.00 96.81 191 THR A N 1
ATOM 1445 C CA . THR A 1 191 ? -21.943 -7.803 -9.413 1.00 96.81 191 THR A CA 1
ATOM 1446 C C . THR A 1 191 ? -22.195 -8.219 -7.967 1.00 96.81 191 THR A C 1
ATOM 1448 O O . THR A 1 191 ? -23.231 -7.869 -7.411 1.00 96.81 191 THR A O 1
ATOM 1451 N N . TYR A 1 192 ? -21.242 -8.915 -7.337 1.00 95.56 192 TYR A N 1
ATOM 1452 C CA . TYR A 1 192 ? -21.338 -9.267 -5.921 1.00 95.56 192 TYR A CA 1
ATOM 1453 C C . TYR A 1 192 ? -21.425 -8.019 -5.030 1.00 95.56 192 TYR A C 1
ATOM 1455 O O . TYR A 1 192 ? -22.207 -7.986 -4.082 1.00 95.56 192 TYR A O 1
ATOM 1463 N N . LEU A 1 193 ? -20.626 -6.993 -5.328 1.00 95.75 193 LEU A N 1
ATOM 1464 C CA . LEU A 1 193 ? -20.532 -5.774 -4.523 1.00 95.75 193 LEU A CA 1
ATOM 1465 C C . LEU A 1 193 ? -21.741 -4.846 -4.675 1.00 95.75 193 LEU A C 1
ATOM 1467 O O . LEU A 1 193 ? -21.989 -4.022 -3.790 1.00 95.75 193 LEU A O 1
ATOM 1471 N N . HIS A 1 194 ? -22.490 -4.962 -5.773 1.00 94.50 194 HIS A N 1
ATOM 1472 C CA . HIS A 1 194 ? -23.643 -4.114 -6.049 1.00 94.50 194 HIS A CA 1
ATOM 1473 C C . HIS A 1 194 ? -24.679 -4.192 -4.916 1.00 94.50 194 HIS A C 1
ATOM 1475 O O . HIS A 1 194 ? -25.172 -5.264 -4.575 1.00 94.50 194 HIS A O 1
ATOM 1481 N N . GLY A 1 195 ? -24.988 -3.047 -4.301 1.00 89.19 195 GLY A N 1
ATOM 1482 C CA . GLY A 1 195 ? -25.917 -2.954 -3.168 1.00 89.19 195 GLY A CA 1
ATOM 1483 C C . GLY A 1 195 ? -25.376 -3.465 -1.823 1.00 89.19 195 GLY A C 1
ATOM 1484 O O . GLY A 1 195 ? -26.018 -3.233 -0.803 1.00 89.19 195 GLY A O 1
ATOM 1485 N N . ARG A 1 196 ? -24.199 -4.109 -1.791 1.00 91.06 196 ARG A N 1
ATOM 1486 C CA . ARG A 1 196 ? -23.530 -4.565 -0.558 1.00 91.06 196 ARG A CA 1
ATOM 1487 C C . ARG A 1 196 ? -22.476 -3.578 -0.072 1.00 91.06 196 ARG A C 1
ATOM 1489 O O . ARG A 1 196 ? -22.362 -3.331 1.125 1.00 91.06 196 ARG A O 1
ATOM 1496 N N . TRP A 1 197 ? -21.704 -2.993 -0.984 1.00 89.62 197 TRP A N 1
ATOM 1497 C CA . TRP A 1 197 ? -20.648 -2.047 -0.631 1.00 89.62 197 TRP A CA 1
ATOM 1498 C C . TRP A 1 197 ? -21.179 -0.603 -0.519 1.00 89.62 197 TRP A C 1
ATOM 1500 O O . TRP A 1 197 ? -21.891 -0.162 -1.421 1.00 89.62 197 TRP A O 1
ATOM 1510 N N . PRO A 1 198 ? -20.813 0.179 0.520 1.00 88.75 198 PRO A N 1
ATOM 1511 C CA . PRO A 1 198 ? -20.031 -0.192 1.707 1.00 88.75 198 PRO A CA 1
ATOM 1512 C C . PRO A 1 198 ? -20.898 -0.686 2.884 1.00 88.75 198 PRO A C 1
ATOM 1514 O O . PRO A 1 198 ? -20.369 -0.943 3.962 1.00 88.75 198 PRO A O 1
ATOM 1517 N N . ALA A 1 199 ? -22.220 -0.788 2.707 1.00 87.94 199 ALA A N 1
ATOM 1518 C CA . ALA A 1 199 ? -23.188 -1.039 3.778 1.00 87.94 199 ALA A CA 1
ATOM 1519 C C . ALA A 1 199 ? -22.904 -2.312 4.600 1.00 87.94 199 ALA A C 1
ATOM 1521 O O . ALA A 1 199 ? -23.020 -2.277 5.824 1.00 87.94 199 ALA A O 1
ATOM 1522 N N . ALA A 1 200 ? -22.457 -3.397 3.960 1.00 88.12 200 ALA A N 1
ATOM 1523 C CA . ALA A 1 200 ? -22.121 -4.663 4.619 1.00 88.12 200 ALA A CA 1
ATOM 1524 C C . ALA A 1 200 ? -20.991 -4.531 5.660 1.00 88.12 200 ALA A C 1
ATOM 1526 O O . ALA A 1 200 ? -20.908 -5.331 6.584 1.00 88.12 200 ALA A O 1
ATOM 1527 N N . LEU A 1 201 ? -20.156 -3.488 5.568 1.00 87.62 201 LEU A N 1
ATOM 1528 C CA . LEU A 1 201 ? -19.077 -3.239 6.530 1.00 87.62 201 LEU A CA 1
ATOM 1529 C C . LEU A 1 201 ? -19.544 -2.542 7.816 1.00 87.62 201 LEU A C 1
ATOM 1531 O O . LEU A 1 201 ? -18.774 -2.415 8.765 1.00 87.62 201 LEU A O 1
ATOM 1535 N N . THR A 1 202 ? -20.787 -2.055 7.861 1.00 82.12 202 THR A N 1
ATOM 1536 C CA . THR A 1 202 ? -21.298 -1.312 9.026 1.00 82.12 202 THR A CA 1
ATOM 1537 C C . THR A 1 202 ? -21.486 -2.221 10.243 1.00 82.12 202 THR A C 1
ATOM 1539 O O . THR A 1 202 ? -21.418 -1.748 11.372 1.00 82.12 202 THR A O 1
ATOM 1542 N N . GLY A 1 203 ? -21.710 -3.518 10.015 1.00 70.94 203 GLY A N 1
ATOM 1543 C CA . GLY A 1 203 ? -21.881 -4.519 11.066 1.00 70.94 203 GLY A CA 1
ATOM 1544 C C . GLY A 1 203 ? -20.589 -5.188 11.539 1.00 70.94 203 GLY A C 1
ATOM 1545 O O . GLY A 1 203 ? -20.694 -6.078 12.375 1.00 70.94 203 GLY A O 1
ATOM 1546 N N . GLU A 1 204 ? -19.418 -4.802 11.009 1.00 79.06 204 GLU A N 1
ATOM 1547 C CA . GLU A 1 204 ? -18.125 -5.349 11.444 1.00 79.06 204 GLU A CA 1
ATOM 1548 C C . GLU A 1 204 ? -17.888 -5.026 12.928 1.00 79.06 204 GLU A C 1
ATOM 1550 O O . GLU A 1 204 ? -17.839 -3.854 13.323 1.00 79.06 204 GLU A O 1
ATOM 1555 N N . HIS A 1 205 ? -17.689 -6.065 13.733 1.00 77.75 205 HIS A N 1
ATOM 1556 C CA . HIS A 1 205 ? -17.173 -5.965 15.084 1.00 77.75 205 HIS A CA 1
ATOM 1557 C C . HIS A 1 205 ? -15.765 -5.372 15.047 1.00 77.75 205 HIS A C 1
ATOM 1559 O O . HIS A 1 205 ? -14.907 -5.768 14.253 1.00 77.75 205 HIS A O 1
ATOM 1565 N N . ARG A 1 206 ? -15.527 -4.394 15.920 1.00 74.38 206 ARG A N 1
ATOM 1566 C CA . ARG A 1 206 ? -14.207 -3.809 16.139 1.00 74.38 206 ARG A CA 1
ATOM 1567 C C . ARG A 1 206 ? -13.947 -3.761 17.624 1.00 74.38 206 ARG A C 1
ATOM 1569 O O . ARG A 1 206 ? -14.727 -3.168 18.369 1.00 74.38 206 ARG A O 1
ATOM 1576 N N . ASP A 1 207 ? -12.837 -4.358 18.022 1.00 73.38 207 ASP A N 1
ATOM 1577 C CA . ASP A 1 207 ? -12.340 -4.195 19.373 1.00 73.38 207 ASP A CA 1
ATOM 1578 C C . ASP A 1 207 ? -11.930 -2.735 19.598 1.00 73.38 207 ASP A C 1
ATOM 1580 O O . ASP A 1 207 ? -11.610 -1.992 18.662 1.00 73.38 207 ASP A O 1
ATOM 1584 N N . HIS A 1 208 ? -11.997 -2.298 20.853 1.00 75.69 208 HIS A N 1
ATOM 1585 C CA . HIS A 1 208 ? -11.456 -0.996 21.212 1.00 75.69 208 HIS A CA 1
ATOM 1586 C C . HIS A 1 208 ? -9.931 -1.026 21.058 1.00 75.69 208 HIS A C 1
ATOM 1588 O O . HIS A 1 208 ? -9.314 -1.982 21.539 1.00 75.69 208 HIS A O 1
ATOM 1594 N N . PRO A 1 209 ? -9.320 0.014 20.460 1.00 82.00 209 PRO A N 1
ATOM 1595 C CA . PRO A 1 209 ? -7.878 0.041 20.299 1.00 82.00 209 PRO A CA 1
ATOM 1596 C C . PRO A 1 209 ? -7.167 -0.014 21.642 1.00 82.00 209 PRO A C 1
ATOM 1598 O O . PRO A 1 209 ? -7.517 0.693 22.593 1.00 82.00 209 PRO A O 1
ATOM 1601 N N . GLU A 1 210 ? -6.121 -0.827 21.706 1.00 83.56 210 GLU A N 1
ATOM 1602 C CA . GLU A 1 210 ? -5.251 -0.871 22.869 1.00 83.56 210 GLU A CA 1
ATOM 1603 C C . GLU A 1 210 ? -4.407 0.413 22.930 1.00 83.56 210 GLU A C 1
ATOM 1605 O O . GLU A 1 210 ? -3.593 0.693 22.049 1.00 83.56 210 GLU A O 1
ATOM 1610 N N . GLN A 1 211 ? -4.576 1.198 23.998 1.00 76.12 211 GLN A N 1
ATOM 1611 C CA . GLN A 1 211 ? -3.979 2.537 24.117 1.00 76.12 211 GLN A CA 1
ATOM 1612 C C . GLN A 1 211 ? -2.446 2.541 23.983 1.00 76.12 211 GLN A C 1
ATOM 1614 O O . GLN A 1 211 ? -1.879 3.453 23.386 1.00 76.12 211 GLN A O 1
ATOM 1619 N N . ALA A 1 212 ? -1.767 1.516 24.508 1.00 86.44 212 ALA A N 1
ATOM 1620 C CA . ALA A 1 212 ? -0.306 1.418 24.486 1.00 86.44 212 ALA A CA 1
ATOM 1621 C C . ALA A 1 212 ? 0.261 0.893 23.154 1.00 86.44 212 ALA A C 1
ATOM 1623 O O . ALA A 1 212 ? 1.472 0.976 22.922 1.00 86.44 212 ALA A O 1
ATOM 1624 N N . ARG A 1 213 ? -0.590 0.360 22.266 1.00 91.50 213 ARG A N 1
ATOM 1625 C CA . ARG A 1 213 ? -0.161 -0.348 21.055 1.00 91.50 213 ARG A CA 1
ATOM 1626 C C . ARG A 1 213 ? 0.600 0.549 20.089 1.00 91.50 213 ARG A C 1
ATOM 1628 O O . ARG A 1 213 ? 1.634 0.137 19.573 1.00 91.50 213 ARG A O 1
ATOM 1635 N N . VAL A 1 214 ? 0.144 1.789 19.894 1.00 92.62 214 VAL A N 1
ATOM 1636 C CA . VAL A 1 214 ? 0.821 2.756 19.013 1.00 92.62 214 VAL A CA 1
ATOM 1637 C C . VAL A 1 214 ? 2.240 3.035 19.503 1.00 92.62 214 VAL A C 1
ATOM 1639 O O . VAL A 1 214 ? 3.187 2.901 18.733 1.00 92.62 214 VAL A O 1
ATOM 1642 N N . ALA A 1 215 ? 2.412 3.358 20.787 1.00 92.44 215 ALA A N 1
ATOM 1643 C CA . ALA A 1 215 ? 3.731 3.627 21.356 1.00 92.44 215 ALA A CA 1
ATOM 1644 C C . ALA A 1 215 ? 4.663 2.403 21.253 1.00 92.44 215 ALA A C 1
ATOM 1646 O O . ALA A 1 215 ? 5.826 2.540 20.874 1.00 92.44 215 ALA A O 1
ATOM 1647 N N . ALA A 1 216 ? 4.146 1.200 21.526 1.00 93.81 216 ALA A N 1
ATOM 1648 C CA . ALA A 1 216 ? 4.910 -0.041 21.411 1.00 93.81 216 ALA A CA 1
ATOM 1649 C C . ALA A 1 216 ? 5.313 -0.362 19.959 1.00 93.81 216 ALA A C 1
ATOM 1651 O O . ALA A 1 216 ? 6.446 -0.782 19.712 1.00 93.81 216 ALA A O 1
ATOM 1652 N N . ALA A 1 217 ? 4.409 -0.150 18.999 1.00 94.75 217 ALA A N 1
ATOM 1653 C CA . ALA A 1 217 ? 4.673 -0.348 17.578 1.00 94.75 217 ALA A CA 1
ATOM 1654 C C . ALA A 1 217 ? 5.745 0.626 17.068 1.00 94.75 217 ALA A C 1
ATOM 1656 O O . ALA A 1 217 ? 6.682 0.198 16.396 1.00 94.75 217 ALA A O 1
ATOM 1657 N N . LEU A 1 218 ? 5.656 1.905 17.450 1.00 95.00 218 LEU A N 1
ATOM 1658 C CA . LEU A 1 218 ? 6.635 2.938 17.098 1.00 95.00 218 LEU A CA 1
ATOM 1659 C C . LEU A 1 218 ? 8.029 2.617 17.649 1.00 95.00 218 LEU A C 1
ATOM 1661 O O . LEU A 1 218 ? 9.003 2.646 16.901 1.00 95.00 218 LEU A O 1
ATOM 1665 N N . ALA A 1 219 ? 8.127 2.224 18.922 1.00 94.69 219 ALA A N 1
ATOM 1666 C CA . ALA A 1 219 ? 9.402 1.839 19.529 1.00 94.69 219 ALA A CA 1
ATOM 1667 C C . ALA A 1 219 ? 10.016 0.593 18.863 1.00 94.69 219 ALA A C 1
ATOM 1669 O O . ALA A 1 219 ? 11.226 0.518 18.649 1.00 94.69 219 ALA A O 1
ATOM 1670 N N . ARG A 1 220 ? 9.187 -0.399 18.508 1.00 95.50 220 ARG A N 1
ATOM 1671 C CA . ARG A 1 220 ? 9.648 -1.600 17.795 1.00 95.50 220 ARG A CA 1
ATOM 1672 C C . ARG A 1 220 ? 10.125 -1.274 16.384 1.00 95.50 220 ARG A C 1
ATOM 1674 O O . ARG A 1 220 ? 11.125 -1.840 15.947 1.00 95.50 220 ARG A O 1
ATOM 1681 N N . TRP A 1 221 ? 9.405 -0.399 15.687 1.00 96.62 221 TRP A N 1
ATOM 1682 C CA . TRP A 1 221 ? 9.796 0.093 14.375 1.00 96.62 221 TRP A CA 1
ATOM 1683 C C . TRP A 1 221 ? 11.153 0.783 14.424 1.00 96.62 221 TRP A C 1
ATOM 1685 O O . TRP A 1 221 ? 12.038 0.396 13.667 1.00 96.62 221 TRP A O 1
ATOM 1695 N N . ASP A 1 222 ? 11.333 1.732 15.340 1.00 96.00 222 ASP A N 1
ATOM 1696 C CA . ASP A 1 222 ? 12.580 2.479 15.480 1.00 96.00 222 ASP A CA 1
ATOM 1697 C C . ASP A 1 222 ? 13.783 1.549 15.711 1.00 96.00 222 ASP A C 1
ATOM 1699 O O . ASP A 1 222 ? 14.766 1.585 14.967 1.00 96.00 222 ASP A O 1
ATOM 1703 N N . LEU A 1 223 ? 13.652 0.614 16.660 1.00 96.06 223 LEU A N 1
ATOM 1704 C CA . LEU A 1 223 ? 14.677 -0.392 16.938 1.00 96.06 223 LEU A CA 1
ATOM 1705 C C . LEU A 1 223 ? 14.999 -1.247 15.706 1.00 96.06 223 LEU A C 1
ATOM 1707 O O . LEU A 1 223 ? 16.165 -1.536 15.431 1.00 96.06 223 LEU A O 1
ATOM 1711 N N . GLN A 1 224 ? 13.971 -1.711 14.994 1.00 97.00 224 GLN A N 1
ATOM 1712 C CA . GLN A 1 224 ? 14.167 -2.610 13.866 1.00 97.00 224 GLN A CA 1
ATOM 1713 C C . GLN A 1 224 ? 14.728 -1.884 12.640 1.00 97.00 224 GLN A C 1
ATOM 1715 O O . GLN A 1 224 ? 15.581 -2.450 11.965 1.00 97.00 224 GLN A O 1
ATOM 1720 N N . ALA A 1 225 ? 14.320 -0.640 12.382 1.00 97.25 225 ALA A N 1
ATOM 1721 C CA . ALA A 1 225 ? 14.870 0.182 11.309 1.00 97.25 225 ALA A CA 1
ATOM 1722 C C . ALA A 1 225 ? 16.377 0.399 11.502 1.00 97.25 225 ALA A C 1
ATOM 1724 O O . ALA A 1 225 ? 17.159 0.082 10.606 1.00 97.25 225 ALA A O 1
ATOM 1725 N N . HIS A 1 226 ? 16.800 0.813 12.699 1.00 96.94 226 HIS A N 1
ATOM 1726 C CA . HIS A 1 226 ? 18.219 0.967 13.024 1.00 96.94 226 HIS A CA 1
ATOM 1727 C C . HIS A 1 226 ? 18.986 -0.357 12.946 1.00 96.94 226 HIS A C 1
ATOM 1729 O O . HIS A 1 226 ? 20.092 -0.403 12.412 1.00 96.94 226 HIS A O 1
ATOM 1735 N N . ARG A 1 227 ? 18.396 -1.461 13.426 1.00 96.81 227 ARG A N 1
ATOM 1736 C CA . ARG A 1 227 ? 19.018 -2.789 13.331 1.00 96.81 227 ARG A CA 1
ATOM 1737 C C . ARG A 1 227 ? 19.234 -3.218 11.882 1.00 96.81 227 ARG A C 1
ATOM 1739 O O . ARG A 1 227 ? 20.295 -3.751 11.573 1.00 96.81 227 ARG A O 1
ATOM 1746 N N . THR A 1 228 ? 18.249 -3.010 11.011 1.00 96.81 228 THR A N 1
ATOM 1747 C CA . THR A 1 228 ? 18.368 -3.367 9.595 1.00 96.81 228 THR A CA 1
ATOM 1748 C C . THR A 1 228 ? 19.399 -2.483 8.888 1.00 96.81 228 THR A C 1
ATOM 1750 O O . THR A 1 228 ? 20.181 -3.003 8.096 1.00 96.81 228 THR A O 1
ATOM 1753 N N . LEU A 1 229 ? 19.464 -1.184 9.208 1.00 95.75 229 LEU A N 1
ATOM 1754 C CA . LEU A 1 229 ? 20.461 -0.262 8.644 1.00 95.75 229 LEU A CA 1
ATOM 1755 C C . LEU A 1 229 ? 21.881 -0.451 9.201 1.00 95.75 229 LEU A C 1
ATOM 1757 O O . LEU A 1 229 ? 22.834 0.007 8.584 1.00 95.75 229 LEU A O 1
ATOM 1761 N N . ALA A 1 230 ? 22.043 -1.144 10.330 1.00 95.12 230 ALA A N 1
ATOM 1762 C CA . ALA A 1 230 ? 23.357 -1.551 10.827 1.00 95.12 230 ALA A CA 1
ATOM 1763 C C . ALA A 1 230 ? 23.969 -2.727 10.033 1.00 95.12 230 ALA A C 1
ATOM 1765 O O . ALA A 1 230 ? 25.144 -3.046 10.217 1.00 95.12 230 ALA A O 1
ATOM 1766 N N . GLY A 1 231 ? 23.174 -3.405 9.197 1.00 92.50 231 GLY A N 1
ATOM 1767 C CA . GLY A 1 231 ? 23.638 -4.424 8.255 1.00 92.50 231 GLY A CA 1
ATOM 1768 C C . GLY A 1 231 ? 23.881 -3.864 6.845 1.00 92.50 231 GLY A C 1
ATOM 1769 O O . GLY A 1 231 ? 23.708 -2.669 6.620 1.00 92.50 231 GLY A O 1
ATOM 1770 N N . PRO A 1 232 ? 24.247 -4.722 5.870 1.00 91.50 232 PRO A N 1
ATOM 1771 C CA . PRO A 1 232 ? 24.442 -4.301 4.485 1.00 91.50 232 PRO A CA 1
ATOM 1772 C C . PRO A 1 232 ? 23.178 -3.643 3.907 1.00 91.50 232 PRO A C 1
ATOM 1774 O O . PRO A 1 232 ? 22.100 -4.256 3.948 1.00 91.50 232 PRO A O 1
ATOM 1777 N N . PRO A 1 233 ? 23.274 -2.421 3.356 1.00 92.19 233 PRO A N 1
ATOM 1778 C CA . PRO A 1 233 ? 22.102 -1.689 2.913 1.00 92.19 233 PRO A CA 1
ATOM 1779 C C . PRO A 1 233 ? 21.542 -2.260 1.612 1.00 92.19 233 PRO A C 1
ATOM 1781 O O . PRO A 1 233 ? 22.264 -2.663 0.699 1.00 92.19 233 PRO A O 1
ATOM 1784 N N . THR A 1 234 ? 20.216 -2.250 1.503 1.00 93.69 234 THR A N 1
ATOM 1785 C CA . THR A 1 234 ? 19.500 -2.671 0.296 1.00 93.69 234 THR A CA 1
ATOM 1786 C C . THR A 1 234 ? 18.450 -1.630 -0.068 1.00 93.69 234 THR A C 1
ATOM 1788 O O . THR A 1 234 ? 17.833 -1.015 0.807 1.00 93.69 234 THR A O 1
ATOM 1791 N N . THR A 1 235 ? 18.217 -1.429 -1.368 1.00 94.06 235 THR A N 1
ATOM 1792 C CA . THR A 1 235 ? 17.199 -0.475 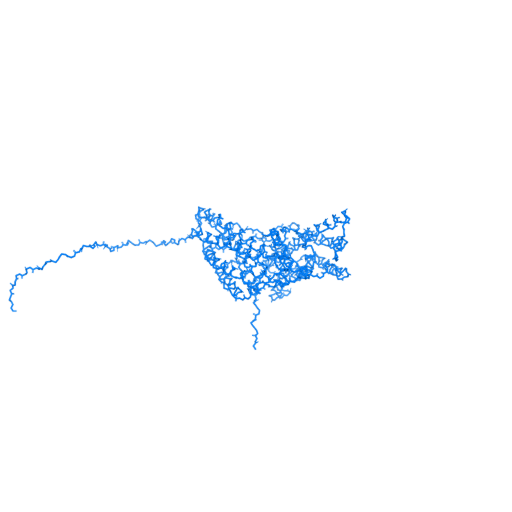-1.831 1.00 94.06 235 THR A CA 1
ATOM 1793 C C . THR A 1 235 ? 15.781 -0.797 -1.345 1.00 94.06 235 THR A C 1
ATOM 1795 O O . THR A 1 235 ? 15.116 0.155 -0.939 1.00 94.06 235 THR A O 1
ATOM 1798 N N . PRO A 1 236 ? 15.322 -2.067 -1.252 1.00 93.75 236 PRO A N 1
ATOM 1799 C CA . PRO A 1 236 ? 13.998 -2.369 -0.702 1.00 93.75 236 PRO A CA 1
ATOM 1800 C C . PRO A 1 236 ? 13.854 -2.006 0.783 1.00 93.75 236 PRO A C 1
ATOM 1802 O O . PRO A 1 236 ? 12.808 -1.509 1.194 1.00 93.75 236 PRO A O 1
ATOM 1805 N N . ASN A 1 237 ? 14.895 -2.217 1.601 1.00 95.69 237 ASN A N 1
ATOM 1806 C CA . ASN A 1 237 ? 14.852 -1.846 3.021 1.00 95.69 237 ASN A CA 1
ATOM 1807 C C . ASN A 1 237 ? 14.780 -0.322 3.191 1.00 95.69 237 ASN A C 1
ATOM 1809 O O . ASN A 1 237 ? 13.960 0.170 3.964 1.00 95.69 237 ASN A O 1
ATOM 1813 N N . LEU A 1 238 ? 15.603 0.421 2.443 1.00 96.62 238 LEU A N 1
ATOM 1814 C CA . LEU A 1 238 ? 15.610 1.888 2.462 1.00 96.62 238 LEU A CA 1
ATOM 1815 C C . LEU A 1 238 ? 14.280 2.468 1.956 1.00 96.62 238 LEU A C 1
ATOM 1817 O O . LEU A 1 238 ? 13.738 3.389 2.564 1.00 96.62 238 LEU A O 1
ATOM 1821 N N . GLU A 1 239 ? 13.728 1.912 0.873 1.00 96.25 239 GLU A N 1
ATOM 1822 C CA . GLU A 1 239 ? 12.429 2.317 0.330 1.00 96.25 239 GLU A CA 1
ATOM 1823 C C . GLU A 1 239 ? 11.323 2.099 1.366 1.00 96.25 239 GLU A C 1
ATOM 1825 O O . GLU A 1 239 ? 10.519 2.997 1.622 1.00 96.25 239 GLU A O 1
ATOM 1830 N N . TRP A 1 240 ? 11.293 0.921 1.994 1.00 96.31 240 TRP A N 1
ATOM 1831 C CA . TRP A 1 240 ? 10.303 0.600 3.013 1.00 96.31 240 TRP A CA 1
ATOM 1832 C C . TRP A 1 240 ? 10.402 1.535 4.222 1.00 96.31 240 TRP A C 1
ATOM 1834 O O . TRP A 1 240 ? 9.378 2.032 4.691 1.00 96.31 240 TRP A O 1
ATOM 1844 N N . ILE A 1 241 ? 11.619 1.854 4.676 1.00 97.50 241 ILE A N 1
ATOM 1845 C CA . ILE A 1 241 ? 11.849 2.849 5.732 1.00 97.50 241 ILE A CA 1
ATOM 1846 C C . ILE A 1 241 ? 11.281 4.211 5.338 1.00 97.50 241 ILE A C 1
ATOM 1848 O O . ILE A 1 241 ? 10.491 4.777 6.095 1.00 97.50 241 ILE A O 1
ATOM 1852 N N . ALA A 1 242 ? 11.603 4.702 4.139 1.00 97.56 242 ALA A N 1
ATOM 1853 C CA . ALA A 1 242 ? 11.092 5.976 3.646 1.00 97.56 242 ALA A CA 1
ATOM 1854 C C . ALA A 1 242 ? 9.552 5.997 3.567 1.00 97.56 242 ALA A C 1
ATOM 1856 O O . ALA A 1 242 ? 8.925 6.979 3.965 1.00 97.56 242 ALA A O 1
ATOM 1857 N N . ARG A 1 243 ? 8.918 4.899 3.130 1.00 96.00 243 ARG A N 1
ATOM 1858 C CA . ARG A 1 243 ? 7.448 4.781 3.067 1.00 96.00 243 ARG A CA 1
ATOM 1859 C C . ARG A 1 243 ? 6.785 4.780 4.441 1.00 96.00 243 ARG A C 1
ATOM 1861 O O . ARG A 1 243 ? 5.739 5.408 4.609 1.00 96.00 243 ARG A O 1
ATOM 1868 N N . ILE A 1 244 ? 7.357 4.079 5.419 1.00 96.75 244 ILE A N 1
ATOM 1869 C CA . ILE A 1 244 ? 6.820 4.079 6.785 1.00 96.75 244 ILE A CA 1
ATOM 1870 C C . ILE A 1 244 ? 6.981 5.464 7.421 1.00 96.75 244 ILE A C 1
ATOM 1872 O O . ILE A 1 244 ? 6.018 5.970 8.000 1.00 96.75 244 ILE A O 1
ATOM 1876 N N . GLN A 1 245 ? 8.129 6.119 7.223 1.00 96.44 245 GLN A N 1
ATOM 1877 C CA . GLN A 1 245 ? 8.353 7.490 7.688 1.00 96.44 245 GLN A CA 1
ATOM 1878 C C . GLN A 1 245 ? 7.370 8.485 7.059 1.00 96.44 245 GLN A C 1
ATOM 1880 O O . GLN A 1 245 ? 6.737 9.256 7.778 1.00 96.44 245 GLN A O 1
ATOM 1885 N N . GLN A 1 246 ? 7.125 8.402 5.747 1.00 95.62 246 GLN A N 1
ATOM 1886 C CA . GLN A 1 246 ? 6.070 9.181 5.090 1.00 95.62 246 GLN A CA 1
ATOM 1887 C C . GLN A 1 246 ? 4.695 8.949 5.749 1.00 95.62 246 GLN A C 1
ATOM 1889 O O . GLN A 1 246 ? 3.967 9.899 6.046 1.00 95.62 246 GLN A O 1
ATOM 1894 N N . GLY A 1 247 ? 4.341 7.688 6.016 1.00 92.06 247 GLY A N 1
ATOM 1895 C CA . GLY A 1 247 ? 3.078 7.322 6.660 1.00 92.06 247 GLY A CA 1
ATOM 1896 C C . GLY A 1 247 ? 2.902 7.927 8.058 1.00 92.06 247 GLY A C 1
ATOM 1897 O O . GLY A 1 247 ? 1.788 8.332 8.409 1.00 92.06 247 GLY A O 1
ATOM 1898 N N . PHE A 1 248 ? 3.981 8.047 8.840 1.00 87.75 248 PHE A N 1
ATOM 1899 C CA . PHE A 1 248 ? 3.950 8.733 10.136 1.00 87.75 248 PHE A CA 1
ATOM 1900 C C . PHE A 1 248 ? 3.594 10.198 10.003 1.00 87.75 248 PHE A C 1
ATOM 1902 O O . PHE A 1 248 ? 2.742 10.692 10.735 1.00 87.75 248 PHE A O 1
ATOM 1909 N N . VAL A 1 249 ? 4.231 10.886 9.063 1.00 94.62 249 VAL A N 1
ATOM 1910 C CA . VAL A 1 249 ? 4.065 12.325 8.861 1.00 94.62 249 VAL A CA 1
ATOM 1911 C C . VAL A 1 249 ? 2.620 12.646 8.477 1.00 94.62 249 VAL A C 1
ATOM 1913 O O . VAL A 1 249 ? 1.991 13.505 9.101 1.00 94.62 249 VAL A O 1
ATOM 1916 N N . ILE A 1 250 ? 2.053 11.867 7.548 1.00 94.31 250 ILE A N 1
ATOM 1917 C CA . ILE A 1 250 ? 0.635 11.949 7.164 1.00 94.31 250 ILE A CA 1
ATOM 1918 C C . ILE A 1 250 ? -0.263 11.706 8.380 1.00 94.31 250 ILE A C 1
ATOM 1920 O O . ILE A 1 250 ? -1.208 12.455 8.635 1.00 94.31 250 ILE A O 1
ATOM 1924 N N . THR A 1 251 ? 0.033 10.667 9.161 1.00 94.12 251 THR A N 1
ATOM 1925 C CA . THR A 1 251 ? -0.791 10.305 10.317 1.00 94.12 251 THR A CA 1
ATOM 1926 C C . THR A 1 251 ? -0.749 11.371 11.411 1.00 94.12 251 THR A C 1
ATOM 1928 O O . THR A 1 251 ? -1.794 11.698 11.970 1.00 94.12 251 THR A O 1
ATOM 1931 N N . THR A 1 252 ? 0.412 11.973 11.671 1.00 94.94 252 THR A N 1
ATOM 1932 C CA . THR A 1 252 ? 0.560 13.110 12.592 1.00 94.94 252 THR A CA 1
ATOM 1933 C C . THR A 1 252 ? -0.331 14.273 12.170 1.00 94.94 252 THR A C 1
ATOM 1935 O O . THR A 1 252 ? -1.037 14.836 13.007 1.00 94.94 252 THR A O 1
ATOM 1938 N N . ALA A 1 253 ? -0.369 14.603 10.874 1.00 95.00 253 ALA A N 1
ATOM 1939 C CA . ALA A 1 253 ? -1.239 15.659 10.364 1.00 95.00 253 ALA A CA 1
ATOM 1940 C C . ALA A 1 253 ? -2.734 15.323 10.545 1.00 95.00 253 ALA A C 1
ATOM 1942 O O . ALA A 1 253 ? -3.509 16.178 10.980 1.00 95.00 253 ALA A O 1
ATOM 1943 N N . VAL A 1 254 ? -3.139 14.077 10.266 1.00 95.69 254 VAL A N 1
ATOM 1944 C CA . VAL A 1 254 ? -4.532 13.609 10.411 1.00 95.69 254 VAL A CA 1
ATOM 1945 C C . VAL A 1 254 ? -4.980 13.611 11.874 1.00 95.69 254 VAL A C 1
ATOM 1947 O O . VAL A 1 254 ? -6.030 14.172 12.194 1.00 95.69 254 VAL A O 1
ATOM 1950 N N . VAL A 1 255 ? -4.184 13.025 12.774 1.00 95.06 255 VAL A N 1
ATOM 1951 C CA . VAL A 1 255 ? -4.486 12.967 14.213 1.00 95.06 255 VAL A CA 1
ATOM 1952 C C . VAL A 1 255 ? -4.474 14.368 14.822 1.00 95.06 255 VAL A C 1
ATOM 1954 O O . VAL A 1 255 ? -5.386 14.703 15.574 1.00 95.06 255 VAL A O 1
ATOM 1957 N N . GLY A 1 256 ? -3.511 15.218 14.449 1.00 94.31 256 GLY A N 1
ATOM 1958 C CA . GLY A 1 256 ? -3.460 16.614 14.887 1.00 94.31 256 GLY A CA 1
ATOM 1959 C C . GLY A 1 256 ? -4.699 17.406 14.461 1.00 94.31 256 GLY A C 1
ATOM 1960 O O . GLY A 1 256 ? -5.321 18.075 15.286 1.00 94.31 256 GLY A O 1
ATOM 1961 N N . ALA A 1 257 ? -5.125 17.277 13.200 1.00 95.06 257 ALA A N 1
ATOM 1962 C CA . ALA A 1 257 ? -6.346 17.916 12.711 1.00 95.06 257 ALA A CA 1
ATOM 1963 C C . ALA A 1 257 ? -7.604 17.420 13.446 1.00 95.06 257 ALA A C 1
ATOM 1965 O O . ALA A 1 257 ? -8.470 18.225 13.796 1.00 95.06 257 ALA A O 1
ATOM 1966 N N . ALA A 1 258 ? -7.697 16.116 13.720 1.00 95.94 258 ALA A N 1
ATOM 1967 C CA . ALA A 1 258 ? -8.799 15.550 14.490 1.00 95.94 258 ALA A CA 1
ATOM 1968 C C . ALA A 1 258 ? -8.808 16.055 15.943 1.00 95.94 258 ALA A C 1
ATOM 1970 O O . ALA A 1 258 ? -9.859 16.458 16.439 1.00 95.94 258 ALA A O 1
ATOM 1971 N N . ALA A 1 259 ? -7.647 16.107 16.599 1.00 94.12 259 ALA A N 1
ATOM 1972 C CA . ALA A 1 259 ? -7.499 16.616 17.960 1.00 94.12 259 ALA A CA 1
ATOM 1973 C C . ALA A 1 259 ? -7.896 18.098 18.071 1.00 94.12 259 ALA A C 1
ATOM 1975 O O . ALA A 1 259 ? -8.649 18.456 18.978 1.00 94.12 259 ALA A O 1
ATOM 1976 N N . ALA A 1 260 ? -7.483 18.946 17.122 1.00 94.06 260 ALA A N 1
ATOM 1977 C CA . ALA A 1 260 ? -7.912 20.347 17.075 1.00 94.06 260 ALA A CA 1
ATOM 1978 C C . ALA A 1 260 ? -9.428 20.487 16.855 1.00 94.06 260 ALA A C 1
ATOM 1980 O O . ALA A 1 260 ? -10.081 21.272 17.537 1.00 94.06 260 ALA A O 1
ATOM 1981 N N . HIS A 1 261 ? -10.022 19.681 15.966 1.00 95.19 261 HIS A N 1
ATOM 1982 C CA . HIS A 1 261 ? -11.476 19.676 15.760 1.00 95.19 261 HIS A CA 1
ATOM 1983 C C . HIS A 1 261 ? -12.247 19.243 17.021 1.00 95.19 261 HIS A C 1
ATOM 1985 O O . HIS A 1 261 ? -13.384 19.661 17.232 1.00 95.19 261 HIS A O 1
ATOM 1991 N N . GLN A 1 262 ? -11.657 18.392 17.859 1.00 94.81 262 GLN A N 1
ATOM 1992 C CA . GLN A 1 262 ? -12.241 17.955 19.131 1.00 94.81 262 GLN A CA 1
ATOM 1993 C C . GLN A 1 262 ? -11.889 18.885 20.307 1.00 94.81 262 GLN A C 1
ATOM 1995 O O . GLN A 1 262 ? -12.198 18.558 21.450 1.00 94.81 262 GLN A O 1
ATOM 2000 N N . GLY A 1 263 ? -11.236 20.026 20.052 1.00 90.69 263 GLY A N 1
ATOM 2001 C CA . GLY A 1 263 ? -10.838 20.989 21.084 1.00 90.69 263 GLY A CA 1
ATOM 2002 C C . GLY A 1 263 ? -9.747 20.482 22.033 1.00 90.69 263 GLY A C 1
ATOM 2003 O O . GLY A 1 263 ? -9.563 21.043 23.109 1.00 90.69 263 GLY A O 1
ATOM 2004 N N . GLN A 1 264 ? -9.034 19.412 21.665 1.00 90.69 264 GLN A N 1
ATOM 2005 C CA . GLN A 1 264 ? -7.949 18.837 22.468 1.00 90.69 264 GLN A CA 1
ATOM 2006 C C . GLN A 1 264 ? -6.607 19.552 22.241 1.00 90.69 264 GLN A C 1
ATOM 2008 O O . GLN A 1 264 ? -5.706 19.427 23.071 1.00 90.69 264 GLN A O 1
ATOM 2013 N N . LEU A 1 265 ? -6.483 20.290 21.132 1.00 90.31 265 LEU A N 1
ATOM 2014 C CA . LEU A 1 265 ? -5.324 21.099 20.746 1.00 90.31 265 LEU A CA 1
ATOM 2015 C C . LEU A 1 265 ? -5.773 22.445 20.181 1.00 90.31 265 LEU A C 1
ATOM 2017 O O . LEU A 1 265 ? -6.883 22.560 19.655 1.00 90.31 265 LEU A O 1
ATOM 2021 N N . ASP A 1 266 ? -4.884 23.434 20.234 1.00 90.38 266 ASP A N 1
ATOM 2022 C CA . ASP A 1 266 ? -5.106 24.726 19.596 1.00 90.38 266 ASP A CA 1
ATOM 2023 C C . ASP A 1 266 ? -5.039 24.580 18.057 1.00 90.38 266 ASP A C 1
ATOM 2025 O O . ASP A 1 266 ? -4.044 24.078 17.516 1.00 90.38 266 ASP A O 1
ATOM 2029 N N . PRO A 1 267 ? -6.073 25.008 17.306 1.00 92.19 267 PRO A N 1
ATOM 2030 C CA . PRO A 1 267 ? -6.046 24.985 15.845 1.00 92.19 267 PRO A CA 1
ATOM 2031 C C . PRO A 1 267 ? -4.876 25.763 15.226 1.00 92.19 267 PRO A C 1
ATOM 2033 O O . PRO A 1 267 ? -4.436 25.419 14.127 1.00 92.19 267 PRO A O 1
ATOM 2036 N N . SER A 1 268 ? -4.367 26.796 15.905 1.00 91.88 268 SER A N 1
ATOM 2037 C CA . SER A 1 268 ? -3.223 27.590 15.447 1.00 91.88 268 SER A CA 1
ATOM 2038 C C . SER A 1 268 ? -1.910 26.803 15.486 1.00 91.88 268 SER A C 1
ATOM 2040 O O . SER A 1 268 ? -1.102 26.930 14.562 1.00 91.88 268 SER A O 1
ATOM 2042 N N . ASP A 1 269 ? -1.733 25.914 16.468 1.00 90.75 269 ASP A N 1
ATOM 2043 C CA . ASP A 1 269 ? -0.582 25.012 16.540 1.00 90.75 269 ASP A CA 1
ATOM 2044 C C . ASP A 1 269 ? -0.587 24.035 15.364 1.00 90.75 269 ASP A C 1
ATOM 2046 O O . ASP A 1 269 ? 0.402 23.918 14.641 1.00 90.75 269 ASP A O 1
ATOM 2050 N N . VAL A 1 270 ? -1.738 23.422 15.079 1.00 92.75 270 VAL A N 1
ATOM 2051 C CA . VAL A 1 270 ? -1.894 22.517 13.929 1.00 92.75 270 VAL A CA 1
ATOM 2052 C C . VAL A 1 270 ? -1.704 23.249 12.597 1.00 92.75 270 VAL A C 1
ATOM 2054 O O . VAL A 1 270 ? -1.094 22.706 11.672 1.00 92.75 270 VAL A O 1
ATOM 2057 N N . ALA A 1 271 ? -2.211 24.479 12.471 1.00 93.25 271 ALA A N 1
ATOM 2058 C CA . ALA A 1 271 ? -2.034 25.288 11.267 1.00 93.25 271 ALA A CA 1
ATOM 2059 C C . ALA A 1 271 ? -0.558 25.632 11.018 1.00 93.25 271 ALA A C 1
ATOM 2061 O O . ALA A 1 271 ? -0.102 25.570 9.877 1.00 93.25 271 ALA A O 1
ATOM 2062 N N . ARG A 1 272 ? 0.195 25.936 12.081 1.00 91.69 272 ARG A N 1
ATOM 2063 C CA . ARG A 1 272 ? 1.626 26.257 12.025 1.00 91.69 272 ARG A CA 1
ATOM 2064 C C . ARG A 1 272 ? 2.491 25.055 11.645 1.00 91.69 272 ARG A C 1
ATOM 2066 O O . ARG A 1 272 ? 3.433 25.218 10.877 1.00 91.69 272 ARG A O 1
ATOM 2073 N N . THR A 1 273 ? 2.180 23.859 12.145 1.00 93.81 273 THR A N 1
ATOM 2074 C CA . THR A 1 273 ? 2.978 22.649 11.865 1.00 93.81 273 THR A CA 1
ATOM 2075 C C . THR A 1 273 ? 2.699 22.051 10.477 1.00 93.81 273 THR A C 1
ATOM 2077 O O . THR A 1 273 ? 3.550 21.363 9.913 1.00 93.81 273 THR A O 1
ATOM 2080 N N . ARG A 1 274 ? 1.526 22.319 9.888 1.00 95.00 274 ARG A N 1
ATOM 2081 C CA . ARG A 1 274 ? 1.075 21.686 8.636 1.00 95.00 274 ARG A CA 1
ATOM 2082 C C . ARG A 1 274 ? 2.030 21.841 7.441 1.00 95.00 274 ARG A C 1
ATOM 2084 O O . ARG A 1 274 ? 2.269 20.820 6.795 1.00 95.00 274 ARG A O 1
ATOM 2091 N N . PRO A 1 275 ? 2.578 23.032 7.118 1.00 97.06 275 PRO A N 1
ATOM 2092 C CA . PRO A 1 275 ? 3.495 23.166 5.985 1.00 97.06 275 PRO A CA 1
ATOM 2093 C C . PRO A 1 275 ? 4.749 22.302 6.157 1.00 97.06 275 PRO A C 1
ATOM 2095 O O . PRO A 1 275 ? 5.099 21.558 5.252 1.00 97.06 275 PRO A O 1
ATOM 2098 N N . ALA A 1 276 ? 5.341 22.294 7.356 1.00 97.12 276 ALA A N 1
ATOM 2099 C CA . ALA A 1 276 ? 6.542 21.509 7.638 1.00 97.12 276 ALA A CA 1
ATOM 2100 C C . ALA A 1 276 ? 6.303 19.991 7.519 1.00 97.12 276 ALA A C 1
ATOM 2102 O O . ALA A 1 276 ? 7.138 19.280 6.965 1.00 97.12 276 ALA A O 1
ATOM 2103 N N . LEU A 1 277 ? 5.149 19.492 7.983 1.00 97.06 277 LEU A N 1
ATOM 2104 C CA . LEU A 1 277 ? 4.768 18.087 7.771 1.00 97.06 277 LEU A CA 1
ATOM 2105 C C . LEU A 1 277 ? 4.534 17.785 6.287 1.00 97.06 277 LEU A C 1
ATOM 2107 O O . LEU A 1 277 ? 4.938 16.732 5.814 1.00 97.06 277 LEU A O 1
ATOM 2111 N N . THR A 1 278 ? 3.927 18.707 5.542 1.00 97.62 278 THR A N 1
ATOM 2112 C CA . THR A 1 278 ? 3.688 18.530 4.100 1.00 97.62 278 THR A CA 1
ATOM 2113 C C . THR A 1 278 ? 5.009 18.447 3.330 1.00 97.62 278 THR A C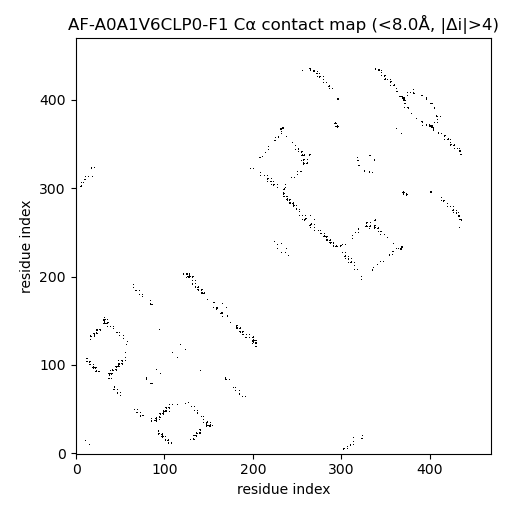 1
ATOM 2115 O O . THR A 1 278 ? 5.179 17.577 2.480 1.00 97.62 278 THR A O 1
ATOM 2118 N N . ASP A 1 279 ? 5.974 19.309 3.644 1.00 98.19 279 ASP A N 1
ATOM 2119 C CA . ASP A 1 279 ? 7.293 19.288 3.006 1.00 98.19 279 ASP A CA 1
ATOM 2120 C C . ASP A 1 279 ? 8.064 18.004 3.344 1.00 98.19 279 ASP A C 1
ATOM 2122 O O . ASP A 1 279 ? 8.662 17.385 2.462 1.00 98.19 279 ASP A O 1
ATOM 2126 N N . LEU A 1 280 ? 7.998 17.555 4.602 1.00 98.00 280 LEU A N 1
ATOM 2127 C CA . LEU A 1 280 ? 8.615 16.302 5.034 1.00 98.00 280 LEU A CA 1
ATOM 2128 C C . LEU A 1 280 ? 7.968 15.070 4.386 1.00 98.00 280 LEU A C 1
ATOM 2130 O O . LEU A 1 280 ? 8.678 14.153 3.974 1.00 98.00 280 LEU A O 1
ATOM 2134 N N . GLU A 1 281 ? 6.640 15.050 4.261 1.00 97.38 281 GLU A N 1
ATOM 2135 C CA . GLU A 1 281 ? 5.917 14.002 3.539 1.00 97.38 281 GLU A CA 1
ATOM 2136 C C . GLU A 1 281 ? 6.427 13.899 2.098 1.00 97.38 281 GLU A C 1
ATOM 2138 O O . GLU A 1 281 ? 6.812 12.814 1.659 1.00 97.38 281 GLU A O 1
ATOM 2143 N N . HIS A 1 282 ? 6.470 15.021 1.374 1.00 97.75 282 HIS A N 1
ATOM 2144 C CA . HIS A 1 282 ? 6.943 15.045 -0.009 1.00 97.75 282 HIS A CA 1
ATOM 2145 C C . HIS A 1 282 ? 8.410 14.622 -0.131 1.00 97.75 282 HIS A C 1
ATOM 2147 O O . HIS A 1 282 ? 8.754 13.906 -1.073 1.00 97.75 282 HIS A O 1
ATOM 2153 N N . ALA A 1 283 ? 9.270 15.026 0.808 1.00 98.19 283 ALA A N 1
ATOM 2154 C CA . ALA A 1 283 ? 10.679 14.645 0.807 1.00 98.19 283 ALA A CA 1
ATOM 2155 C C . ALA A 1 283 ? 10.855 13.123 0.956 1.00 98.19 283 ALA A C 1
ATOM 2157 O O . ALA A 1 283 ? 11.559 12.504 0.151 1.00 98.19 283 ALA A O 1
ATOM 2158 N N . TRP A 1 284 ? 10.161 12.499 1.917 1.00 97.81 284 TRP A N 1
ATOM 2159 C CA . TRP A 1 284 ? 10.170 11.041 2.080 1.00 97.81 284 TR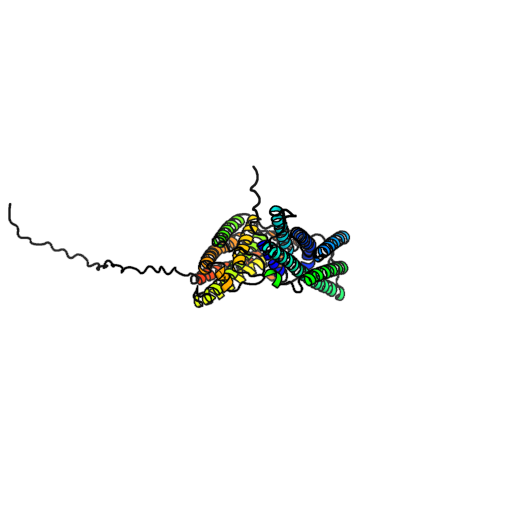P A CA 1
ATOM 2160 C C . TRP A 1 284 ? 9.552 10.315 0.883 1.00 97.81 284 TRP A C 1
ATOM 2162 O O . TRP A 1 284 ? 10.106 9.317 0.422 1.00 97.81 284 TRP A O 1
ATOM 2172 N N . ALA A 1 285 ? 8.440 10.825 0.345 1.00 96.31 285 ALA A N 1
ATOM 2173 C CA . ALA A 1 285 ? 7.775 10.249 -0.821 1.00 96.31 285 ALA A CA 1
ATOM 2174 C C . ALA A 1 285 ? 8.680 10.255 -2.062 1.00 96.31 285 ALA A C 1
ATOM 2176 O O . ALA A 1 285 ? 8.745 9.263 -2.789 1.00 96.31 285 ALA A O 1
ATOM 2177 N N . ALA A 1 286 ? 9.400 11.357 -2.291 1.00 95.94 286 ALA A N 1
ATOM 2178 C CA . ALA A 1 286 ? 10.348 11.481 -3.391 1.00 95.94 286 ALA A CA 1
ATOM 2179 C C . ALA A 1 286 ? 11.519 10.499 -3.234 1.00 95.94 286 ALA A C 1
ATOM 2181 O O . ALA A 1 286 ? 11.845 9.793 -4.186 1.00 95.94 286 ALA A O 1
ATOM 2182 N N . LEU A 1 287 ? 12.091 10.382 -2.028 1.00 97.31 287 LEU A N 1
ATOM 2183 C CA . LEU A 1 287 ? 13.145 9.402 -1.750 1.00 97.31 287 LEU A CA 1
ATOM 2184 C C . LEU A 1 287 ? 12.663 7.961 -1.976 1.00 97.31 287 LEU A C 1
ATOM 2186 O O . LEU A 1 287 ? 13.335 7.190 -2.659 1.00 97.31 287 LEU A O 1
ATOM 2190 N N . ALA A 1 288 ? 11.484 7.604 -1.460 1.00 95.69 288 ALA A N 1
ATOM 2191 C CA . ALA A 1 288 ? 10.885 6.292 -1.690 1.00 95.69 288 ALA A CA 1
ATOM 2192 C C . ALA A 1 288 ? 10.651 6.026 -3.189 1.00 95.69 288 ALA A C 1
ATOM 2194 O O . ALA A 1 288 ? 10.916 4.929 -3.671 1.00 95.69 288 ALA A O 1
ATOM 2195 N N . GLY A 1 289 ? 10.185 7.026 -3.943 1.00 92.44 289 GLY A N 1
ATOM 2196 C CA . GLY A 1 289 ? 9.971 6.919 -5.387 1.00 92.44 289 GLY A CA 1
ATOM 2197 C C . GLY A 1 289 ? 11.260 6.707 -6.188 1.00 92.44 289 GLY A C 1
ATOM 2198 O O . GLY A 1 289 ? 11.264 5.919 -7.137 1.00 92.44 289 GLY A O 1
ATOM 2199 N N . ASP A 1 290 ? 12.350 7.372 -5.803 1.00 93.81 290 ASP A N 1
ATOM 2200 C CA . ASP A 1 290 ? 13.669 7.200 -6.420 1.00 93.81 290 ASP A CA 1
ATOM 2201 C C . ASP A 1 290 ? 14.253 5.809 -6.085 1.00 93.81 290 ASP A C 1
ATOM 2203 O O . ASP A 1 290 ? 14.728 5.096 -6.971 1.00 93.81 290 ASP A O 1
ATOM 2207 N N . LEU A 1 291 ? 14.131 5.358 -4.830 1.00 94.62 291 LEU A N 1
ATOM 2208 C CA . LEU A 1 291 ? 14.586 4.031 -4.390 1.00 94.62 291 LEU A CA 1
ATOM 2209 C C . LEU A 1 291 ? 13.811 2.881 -5.046 1.00 94.62 291 LEU A C 1
ATOM 2211 O O . LEU A 1 291 ? 14.423 1.904 -5.482 1.00 94.62 291 LEU A O 1
ATOM 2215 N N . ALA A 1 292 ? 12.490 3.026 -5.192 1.00 89.81 292 ALA A N 1
ATOM 2216 C CA . ALA A 1 292 ? 11.631 2.031 -5.832 1.00 89.81 292 ALA A CA 1
ATOM 2217 C C . ALA A 1 292 ? 12.036 1.744 -7.287 1.00 89.81 292 ALA A C 1
ATOM 2219 O O . ALA A 1 292 ? 11.895 0.623 -7.780 1.00 89.81 292 ALA A O 1
ATOM 2220 N N . GLN A 1 293 ? 12.556 2.755 -7.991 1.00 88.25 293 GLN A N 1
ATOM 2221 C CA . GLN A 1 293 ? 13.039 2.601 -9.364 1.00 88.25 293 GLN A CA 1
ATOM 2222 C C . GLN A 1 293 ? 14.332 1.786 -9.426 1.00 88.25 293 GLN A C 1
ATOM 2224 O O . GLN A 1 293 ? 14.558 1.083 -10.407 1.00 88.25 293 GLN A O 1
ATOM 2229 N N . LEU A 1 294 ? 15.162 1.846 -8.383 1.00 91.06 294 LEU A N 1
ATOM 2230 C CA . LEU A 1 294 ? 16.500 1.252 -8.341 1.00 91.06 294 LEU A CA 1
ATOM 2231 C C . LEU A 1 294 ? 16.533 -0.219 -7.926 1.00 91.06 294 LEU A C 1
ATOM 2233 O O . LEU A 1 294 ? 17.617 -0.811 -7.885 1.00 91.06 294 LEU A O 1
ATOM 2237 N N . HIS A 1 295 ? 15.377 -0.820 -7.642 1.00 86.44 295 HIS A N 1
ATOM 2238 C CA . HIS A 1 295 ? 15.277 -2.223 -7.258 1.00 86.44 295 HIS A CA 1
ATOM 2239 C C . HIS A 1 295 ? 16.038 -3.143 -8.214 1.00 86.44 295 HIS A C 1
ATOM 2241 O O . HIS A 1 295 ? 15.733 -3.243 -9.406 1.00 86.44 295 HIS A O 1
ATOM 2247 N N . GLY A 1 296 ? 17.026 -3.837 -7.652 1.00 73.31 296 GLY A N 1
ATOM 2248 C CA . GLY A 1 296 ? 17.773 -4.888 -8.323 1.00 73.31 296 GLY A CA 1
ATOM 2249 C C . GLY A 1 296 ? 16.974 -6.183 -8.455 1.00 73.31 296 GLY A C 1
ATOM 2250 O O . GLY A 1 296 ? 15.742 -6.225 -8.345 1.00 73.31 296 GLY A O 1
ATOM 2251 N N . ARG A 1 297 ? 17.696 -7.280 -8.672 1.00 70.75 297 ARG A N 1
ATOM 2252 C CA . ARG A 1 297 ? 17.129 -8.637 -8.660 1.00 70.75 297 ARG A CA 1
ATOM 2253 C C . ARG A 1 297 ? 16.696 -9.056 -7.255 1.00 70.75 297 ARG A C 1
ATOM 2255 O O . ARG A 1 297 ? 15.743 -9.817 -7.112 1.00 70.75 297 ARG A O 1
ATOM 2262 N N . HIS A 1 298 ? 17.363 -8.531 -6.233 1.00 69.81 298 HIS A N 1
ATOM 2263 C CA . HIS A 1 298 ? 17.053 -8.777 -4.831 1.00 69.81 298 HIS A CA 1
ATOM 2264 C C . HIS A 1 298 ? 16.048 -7.737 -4.323 1.00 69.81 298 HIS A C 1
ATOM 2266 O O . HIS A 1 298 ? 16.414 -6.616 -3.986 1.00 69.81 298 HIS A O 1
ATOM 2272 N N . ARG A 1 299 ? 14.764 -8.114 -4.287 1.00 78.69 299 ARG A N 1
ATOM 2273 C CA . ARG A 1 299 ? 13.652 -7.269 -3.803 1.00 78.69 299 ARG A CA 1
ATOM 2274 C C . ARG A 1 299 ? 13.181 -7.619 -2.389 1.00 78.69 299 ARG A C 1
ATOM 2276 O O . ARG A 1 299 ? 12.151 -7.132 -1.939 1.00 78.69 299 ARG A O 1
ATOM 2283 N N . VAL A 1 300 ? 13.899 -8.509 -1.710 1.00 84.81 300 VAL A N 1
ATOM 2284 C CA . VAL A 1 300 ? 13.488 -9.028 -0.404 1.00 84.81 300 VAL A CA 1
ATOM 2285 C C . VAL A 1 300 ? 13.748 -7.968 0.661 1.00 84.81 300 VAL A C 1
ATOM 2287 O O . VAL A 1 300 ? 14.886 -7.542 0.850 1.00 84.81 300 VAL A O 1
ATOM 2290 N N . ILE A 1 301 ? 12.683 -7.566 1.349 1.00 91.25 301 ILE A N 1
ATOM 2291 C CA . ILE A 1 301 ? 12.750 -6.723 2.544 1.00 91.25 301 ILE A CA 1
ATOM 2292 C C . ILE A 1 301 ? 13.063 -7.628 3.740 1.00 91.25 301 ILE A C 1
ATOM 2294 O O . ILE A 1 301 ? 12.551 -8.748 3.814 1.00 91.25 301 ILE A O 1
ATOM 2298 N N . ASP A 1 302 ? 13.875 -7.145 4.681 1.00 93.50 302 ASP A N 1
ATOM 2299 C CA . ASP A 1 302 ? 14.078 -7.800 5.978 1.00 93.50 302 ASP A CA 1
ATOM 2300 C C . ASP A 1 302 ? 12.705 -8.144 6.604 1.00 93.50 302 ASP A C 1
ATOM 2302 O O . ASP A 1 302 ? 11.906 -7.236 6.862 1.00 93.50 302 ASP A O 1
ATOM 2306 N N . PRO A 1 303 ? 12.393 -9.433 6.856 1.00 92.62 303 PRO A N 1
ATOM 2307 C CA . PRO A 1 303 ? 11.082 -9.838 7.356 1.00 92.62 303 PRO A CA 1
ATOM 2308 C C . PRO A 1 303 ? 10.689 -9.168 8.676 1.00 92.62 303 PRO A C 1
ATOM 2310 O O . PRO A 1 303 ? 9.518 -8.840 8.876 1.00 92.62 303 PRO A O 1
ATOM 2313 N N . ALA A 1 304 ? 11.647 -8.933 9.576 1.00 94.81 304 ALA A N 1
ATOM 2314 C CA . ALA A 1 304 ? 11.374 -8.271 10.845 1.00 94.81 304 ALA A CA 1
ATOM 2315 C C . ALA A 1 304 ? 11.068 -6.781 10.636 1.00 94.81 304 ALA A C 1
ATOM 2317 O O . ALA A 1 304 ? 10.149 -6.253 11.266 1.00 94.81 304 ALA A O 1
ATOM 2318 N N . LEU A 1 305 ? 11.781 -6.120 9.717 1.00 96.31 305 LEU A N 1
ATOM 2319 C CA . LEU A 1 305 ? 11.517 -4.731 9.327 1.00 96.31 305 LEU A CA 1
ATOM 2320 C C . LEU A 1 305 ? 10.136 -4.580 8.678 1.00 96.31 305 LEU A C 1
ATOM 2322 O O . LEU A 1 305 ? 9.371 -3.675 9.025 1.00 96.31 305 LEU A O 1
ATOM 2326 N N . LEU A 1 306 ? 9.800 -5.490 7.762 1.00 94.19 306 LEU A N 1
ATOM 2327 C CA . LEU A 1 306 ? 8.507 -5.517 7.089 1.00 94.19 306 LEU A CA 1
ATOM 2328 C C . LEU A 1 306 ? 7.363 -5.626 8.103 1.00 94.19 306 LEU A C 1
ATOM 2330 O O . LEU A 1 306 ? 6.410 -4.846 8.052 1.00 94.19 306 LEU A O 1
ATOM 2334 N N . LEU A 1 307 ? 7.467 -6.562 9.051 1.00 94.06 307 LEU A N 1
ATOM 2335 C CA . LEU A 1 307 ? 6.442 -6.767 10.073 1.00 94.06 307 LEU A CA 1
ATOM 2336 C C . LEU A 1 307 ? 6.351 -5.605 11.064 1.00 94.06 307 LEU A C 1
ATOM 2338 O O . LEU A 1 307 ? 5.241 -5.204 11.407 1.00 94.06 307 LEU A O 1
ATOM 2342 N N . ALA A 1 308 ? 7.476 -5.022 11.482 1.00 96.25 308 ALA A N 1
ATOM 2343 C CA . ALA A 1 308 ? 7.463 -3.852 12.359 1.00 96.25 308 ALA A CA 1
ATOM 2344 C C . ALA A 1 308 ? 6.752 -2.654 11.699 1.00 96.25 308 ALA A C 1
ATOM 2346 O O . ALA A 1 308 ? 5.907 -2.016 12.327 1.00 96.25 308 ALA A O 1
ATOM 2347 N N . GLY A 1 309 ? 7.027 -2.395 10.415 1.00 95.62 309 GLY A N 1
ATOM 2348 C CA . GLY A 1 309 ? 6.353 -1.335 9.657 1.00 95.62 309 GLY A CA 1
ATOM 2349 C C . GLY A 1 309 ? 4.858 -1.604 9.448 1.00 95.62 309 GLY A C 1
ATOM 2350 O O . GLY A 1 309 ? 4.031 -0.700 9.573 1.00 95.62 309 GLY A O 1
ATOM 2351 N N . ARG A 1 310 ? 4.481 -2.861 9.181 1.00 94.56 310 ARG A N 1
ATOM 2352 C CA . ARG A 1 310 ? 3.073 -3.269 9.036 1.00 94.56 310 ARG A CA 1
ATOM 2353 C C . ARG A 1 310 ? 2.284 -3.146 10.338 1.00 94.56 310 ARG A C 1
ATOM 2355 O O . ARG A 1 310 ? 1.124 -2.743 10.293 1.00 94.56 310 ARG A O 1
ATOM 2362 N N . GLU A 1 311 ? 2.897 -3.457 11.477 1.00 95.06 311 GLU A N 1
ATOM 2363 C CA . GLU A 1 311 ? 2.271 -3.288 12.793 1.00 95.06 311 GLU A CA 1
ATOM 2364 C C . GLU A 1 311 ? 2.030 -1.810 13.112 1.00 95.06 311 GLU A C 1
ATOM 2366 O O . GLU A 1 311 ? 0.942 -1.436 13.539 1.00 95.06 311 GLU A O 1
ATOM 2371 N N . VAL A 1 312 ? 3.005 -0.950 12.810 1.00 94.81 312 VAL A N 1
ATOM 2372 C CA . VAL A 1 312 ? 2.840 0.507 12.863 1.00 94.81 312 VAL A CA 1
ATOM 2373 C C . VAL A 1 312 ? 1.632 0.962 12.043 1.00 94.81 312 VAL A C 1
ATOM 2375 O O . VAL A 1 312 ? 0.773 1.689 12.544 1.00 94.81 312 VAL A O 1
ATOM 2378 N N . GLN A 1 313 ? 1.541 0.530 10.783 1.00 93.88 313 GLN A N 1
ATOM 2379 C CA . GLN A 1 313 ? 0.438 0.922 9.910 1.00 93.88 313 GLN A CA 1
ATOM 2380 C C . GLN A 1 313 ? -0.901 0.417 10.452 1.00 93.88 313 GLN A C 1
ATOM 2382 O O . GLN A 1 313 ? -1.880 1.158 10.409 1.00 93.88 313 GLN A O 1
ATOM 2387 N N . ALA A 1 314 ? -0.950 -0.812 10.972 1.00 92.81 314 ALA A N 1
ATOM 2388 C CA . ALA A 1 314 ? -2.151 -1.392 11.562 1.00 92.81 314 ALA A CA 1
ATOM 2389 C C . ALA A 1 314 ? -2.618 -0.602 12.795 1.00 92.81 314 ALA A C 1
ATOM 2391 O O . ALA A 1 314 ? -3.743 -0.103 12.792 1.00 92.81 314 ALA A O 1
ATOM 2392 N N . ALA A 1 315 ? -1.732 -0.380 13.772 1.00 93.38 315 ALA A N 1
ATOM 2393 C CA . ALA A 1 315 ? -2.036 0.361 14.997 1.00 93.38 315 ALA A CA 1
ATOM 2394 C C . ALA A 1 315 ? -2.523 1.794 14.710 1.00 93.38 315 ALA A C 1
ATOM 2396 O O . ALA A 1 315 ? -3.472 2.284 15.321 1.00 93.38 315 ALA A O 1
ATOM 2397 N N . LEU A 1 316 ? -1.920 2.474 13.729 1.00 93.00 316 LEU A N 1
ATOM 2398 C CA . LEU A 1 316 ? -2.348 3.816 13.329 1.00 93.00 316 LEU A CA 1
ATOM 2399 C C . LEU A 1 316 ? -3.673 3.811 12.553 1.00 93.00 316 LEU A C 1
ATOM 2401 O O . LEU A 1 316 ? -4.507 4.705 12.739 1.00 93.00 316 LEU A O 1
ATOM 2405 N N . ARG A 1 317 ? -3.902 2.827 11.675 1.00 92.19 317 ARG A N 1
ATOM 2406 C CA . ARG A 1 317 ? -5.153 2.691 10.905 1.00 92.19 317 ARG A CA 1
ATOM 2407 C C . ARG A 1 317 ? -6.336 2.324 11.792 1.00 92.19 317 ARG A C 1
ATOM 2409 O O . ARG A 1 317 ? -7.440 2.783 11.517 1.00 92.19 317 ARG A O 1
ATOM 2416 N N . GLU A 1 318 ? -6.114 1.578 12.865 1.00 91.19 318 GLU A N 1
ATOM 2417 C CA . GLU A 1 318 ? -7.134 1.263 13.866 1.00 91.19 318 GLU A CA 1
ATOM 2418 C C . GLU A 1 318 ? -7.783 2.543 14.434 1.00 91.19 318 GLU A C 1
ATOM 2420 O O . GLU A 1 318 ? -9.010 2.668 14.511 1.00 91.19 318 GLU A O 1
ATOM 2425 N N . ILE A 1 319 ? -6.966 3.565 14.706 1.00 92.44 319 ILE A N 1
ATOM 2426 C CA . ILE A 1 319 ? -7.431 4.884 15.152 1.00 92.44 319 ILE A CA 1
ATOM 2427 C C . ILE A 1 319 ? -7.991 5.690 13.977 1.00 92.44 319 ILE A C 1
ATOM 2429 O O . ILE A 1 319 ? -9.102 6.217 14.052 1.00 92.44 319 ILE A O 1
ATOM 2433 N N . THR A 1 320 ? -7.233 5.794 12.884 1.00 93.44 320 THR A N 1
ATOM 2434 C CA . THR A 1 320 ? -7.471 6.808 11.844 1.00 93.44 320 THR A CA 1
ATOM 2435 C C . THR A 1 320 ? -8.443 6.402 10.747 1.00 93.44 320 THR A C 1
ATOM 2437 O O . THR A 1 320 ? -8.972 7.286 10.081 1.00 93.44 320 THR A O 1
ATOM 2440 N N . HIS A 1 321 ? -8.695 5.114 10.517 1.00 91.25 321 HIS A N 1
ATOM 2441 C CA . HIS A 1 321 ? -9.474 4.653 9.366 1.00 91.25 321 HIS A CA 1
ATOM 2442 C C . HIS A 1 321 ? -10.847 4.113 9.756 1.00 91.25 321 HIS A C 1
ATOM 2444 O O . HIS A 1 321 ? -11.053 3.484 10.791 1.00 91.25 321 HIS A O 1
ATOM 2450 N N . GLN A 1 322 ? -11.825 4.340 8.891 1.00 87.00 322 GLN A N 1
ATOM 2451 C CA . GLN A 1 322 ? -13.131 3.713 8.946 1.00 87.00 322 GLN A CA 1
ATOM 2452 C C . GLN A 1 322 ? -13.470 3.198 7.552 1.00 87.00 322 GLN A C 1
ATOM 2454 O O . GLN A 1 322 ? -13.569 3.960 6.594 1.00 87.00 322 GLN A O 1
ATOM 2459 N N . HIS A 1 323 ? -13.684 1.884 7.458 1.00 82.56 323 HIS A N 1
ATOM 2460 C CA . HIS A 1 323 ? -13.953 1.193 6.194 1.00 82.56 323 HIS A CA 1
ATOM 2461 C C . HIS A 1 323 ? -12.749 1.291 5.255 1.00 82.56 323 HIS A C 1
ATOM 2463 O O . HIS A 1 323 ? -11.794 0.550 5.454 1.00 82.56 323 HIS A O 1
ATOM 2469 N N . ALA A 1 324 ? -12.793 2.189 4.273 1.00 74.19 324 ALA A N 1
ATOM 2470 C CA . ALA A 1 324 ? -11.710 2.439 3.326 1.00 74.19 324 ALA A CA 1
ATOM 2471 C C . ALA A 1 324 ? -11.275 3.915 3.275 1.00 74.19 324 ALA A C 1
ATOM 2473 O O . ALA A 1 324 ? -10.480 4.293 2.419 1.00 74.19 324 ALA A O 1
ATOM 2474 N N . GLY A 1 325 ? -11.823 4.753 4.157 1.00 85.44 325 GLY A N 1
ATOM 2475 C CA . GLY A 1 325 ? -11.464 6.163 4.278 1.00 85.44 325 GLY A CA 1
ATOM 2476 C C . GLY A 1 325 ? -11.023 6.504 5.694 1.00 85.44 325 GLY A C 1
ATOM 2477 O O . GLY A 1 325 ? -10.974 5.637 6.569 1.00 85.44 325 GLY A O 1
ATOM 2478 N N . TYR A 1 326 ? -10.735 7.780 5.932 1.00 91.62 326 TYR A N 1
ATOM 2479 C CA . TYR A 1 326 ? -10.489 8.268 7.283 1.00 91.62 326 TYR A CA 1
ATOM 2480 C C . TYR A 1 326 ? -11.768 8.226 8.125 1.00 91.62 326 TYR A C 1
ATOM 2482 O O . TYR A 1 326 ? -12.870 8.505 7.647 1.00 91.62 326 TYR A O 1
ATOM 2490 N N . ALA A 1 327 ? -11.613 7.871 9.395 1.00 92.19 327 ALA A N 1
ATOM 2491 C CA . ALA A 1 327 ? -12.650 8.019 10.398 1.00 92.19 327 ALA A CA 1
ATOM 2492 C C . ALA A 1 327 ? -12.956 9.509 10.628 1.00 92.19 327 ALA A C 1
ATOM 2494 O O . ALA A 1 327 ? -12.119 10.382 10.393 1.00 92.19 327 ALA A O 1
ATOM 2495 N N . THR A 1 328 ? -14.162 9.817 11.102 1.00 94.19 328 THR A N 1
ATOM 2496 C CA . THR A 1 328 ? -14.473 11.192 11.514 1.00 94.19 328 THR A CA 1
ATOM 2497 C C . THR A 1 328 ? -13.642 11.571 12.747 1.00 94.19 328 THR A C 1
ATOM 2499 O O . THR A 1 328 ? -13.298 10.685 13.534 1.00 94.19 328 THR A O 1
ATOM 2502 N N . PRO A 1 329 ? -13.363 12.865 12.995 1.00 95.81 329 PRO A N 1
ATOM 2503 C CA . PRO A 1 329 ? -12.643 13.287 14.198 1.00 95.81 329 PRO A CA 1
ATOM 2504 C C . PRO A 1 329 ? -13.262 12.768 15.505 1.00 95.81 329 PRO A C 1
ATOM 2506 O O . PRO A 1 329 ? -12.544 12.354 16.409 1.00 95.81 329 PRO A O 1
ATOM 2509 N N . ALA A 1 330 ? -14.597 12.721 15.581 1.00 94.75 330 ALA A N 1
ATOM 2510 C CA . ALA A 1 330 ? -15.313 12.168 16.730 1.00 94.75 330 ALA A CA 1
ATOM 2511 C C . ALA A 1 330 ? -15.097 10.651 16.874 1.00 94.75 330 ALA A C 1
ATOM 2513 O O . ALA A 1 330 ? -14.871 10.160 17.977 1.00 94.75 330 ALA A O 1
ATOM 2514 N N . ALA A 1 331 ? -15.108 9.905 15.763 1.00 92.50 331 ALA A N 1
ATOM 2515 C CA . ALA A 1 331 ? -14.812 8.477 15.782 1.00 92.50 331 ALA A CA 1
ATOM 2516 C C . ALA A 1 331 ? -13.357 8.209 16.199 1.00 92.50 331 ALA A C 1
ATOM 2518 O O . ALA A 1 331 ? -13.125 7.314 17.006 1.00 92.50 331 ALA A O 1
ATOM 2519 N N . MET A 1 332 ? -12.391 9.006 15.729 1.00 94.56 332 MET A N 1
ATOM 2520 C CA . MET A 1 332 ? -10.994 8.911 16.177 1.00 94.56 332 MET A CA 1
ATOM 2521 C C . MET A 1 332 ? -10.873 9.171 17.689 1.00 94.56 332 MET A C 1
ATOM 2523 O O . MET A 1 332 ? -10.254 8.381 18.395 1.00 94.56 332 MET A O 1
ATOM 2527 N N . ALA A 1 333 ? -11.517 10.219 18.213 1.00 92.69 333 ALA A N 1
ATOM 2528 C CA . ALA A 1 333 ? -11.480 10.538 19.645 1.00 92.69 333 ALA A CA 1
ATOM 2529 C C . ALA A 1 333 ? -12.205 9.512 20.532 1.00 92.69 333 ALA A C 1
ATOM 2531 O O . ALA A 1 333 ? -11.847 9.345 21.692 1.00 92.69 333 ALA A O 1
ATOM 2532 N N . SER A 1 334 ? -13.198 8.791 19.998 1.00 91.62 334 SER A N 1
ATOM 2533 C CA . SER A 1 334 ? -13.837 7.674 20.714 1.00 91.62 334 SER A CA 1
ATOM 2534 C C . SER A 1 334 ? -12.951 6.426 20.824 1.00 91.62 334 SER A C 1
ATOM 2536 O O . SER A 1 334 ? -13.230 5.532 21.619 1.00 91.62 334 SER A O 1
ATOM 2538 N N . ARG A 1 335 ? -11.900 6.352 20.001 1.00 90.94 335 ARG A N 1
ATOM 2539 C CA . ARG A 1 335 ? -11.006 5.198 19.863 1.00 90.94 335 ARG A CA 1
ATOM 2540 C C . ARG A 1 335 ? -9.727 5.352 20.673 1.00 90.94 335 ARG A C 1
ATOM 2542 O O . ARG A 1 335 ? -9.244 4.370 21.221 1.00 90.94 335 ARG A O 1
ATOM 2549 N N . ALA A 1 336 ? -9.188 6.565 20.750 1.00 91.44 336 ALA A N 1
ATOM 2550 C CA . ALA A 1 336 ? -7.956 6.848 21.469 1.00 91.44 336 ALA A CA 1
ATOM 2551 C C . ALA A 1 336 ? -7.942 8.277 22.024 1.00 91.44 336 ALA A C 1
ATOM 2553 O O . ALA A 1 336 ? -8.590 9.178 21.488 1.00 91.44 336 ALA A O 1
ATOM 2554 N N . ASP A 1 337 ? -7.131 8.494 23.060 1.00 90.75 337 ASP A N 1
ATOM 2555 C CA . ASP A 1 337 ? -6.712 9.839 23.448 1.00 90.75 337 ASP A CA 1
ATOM 2556 C C . ASP A 1 337 ? -5.805 10.399 22.340 1.00 90.75 337 ASP A C 1
ATOM 2558 O O . ASP A 1 337 ? -4.666 9.951 22.150 1.00 90.75 337 ASP A O 1
ATOM 2562 N N . LEU A 1 338 ? -6.333 11.348 21.561 1.00 92.12 338 LEU A N 1
ATOM 2563 C CA . LEU A 1 338 ? -5.630 11.892 20.400 1.00 92.12 338 LEU A CA 1
ATOM 2564 C C . LEU A 1 338 ? -4.434 12.747 20.816 1.00 92.12 338 LEU A C 1
ATOM 2566 O O . LEU A 1 338 ? -3.431 12.749 20.107 1.00 92.12 338 LEU A O 1
ATOM 2570 N N . ALA A 1 339 ? -4.496 13.424 21.966 1.00 88.25 339 ALA A N 1
ATOM 2571 C CA . ALA A 1 339 ? -3.376 14.203 22.486 1.00 88.25 339 ALA A CA 1
ATOM 2572 C C . ALA A 1 339 ? -2.233 13.287 22.948 1.00 88.25 339 ALA A C 1
ATOM 2574 O O . ALA A 1 339 ? -1.070 13.548 22.632 1.00 88.25 339 ALA A O 1
ATOM 2575 N N . HIS A 1 340 ? -2.553 12.184 23.635 1.00 88.31 340 HIS A N 1
ATOM 2576 C CA . HIS A 1 340 ? -1.557 11.176 24.005 1.00 88.31 340 HIS A CA 1
ATOM 2577 C C . HIS A 1 340 ? -0.926 10.525 22.767 1.00 88.31 340 HIS A C 1
ATOM 2579 O O . HIS A 1 340 ? 0.299 10.477 22.645 1.00 88.31 340 HIS A O 1
ATOM 2585 N N . THR A 1 341 ? -1.760 10.106 21.809 1.00 92.19 341 THR A N 1
ATOM 2586 C CA . THR A 1 341 ? -1.317 9.512 20.536 1.00 92.19 341 THR A CA 1
ATOM 2587 C C . THR A 1 341 ? -0.385 10.458 19.779 1.00 92.19 341 THR A C 1
ATOM 2589 O O . THR A 1 341 ? 0.667 10.044 19.290 1.00 92.19 341 THR A O 1
ATOM 2592 N N . LEU A 1 342 ? -0.728 11.749 19.720 1.00 91.75 342 LEU A N 1
ATOM 2593 C CA . LEU A 1 342 ? 0.100 12.757 19.066 1.00 91.75 342 LEU A CA 1
ATOM 2594 C C . LEU A 1 342 ? 1.432 12.978 19.792 1.00 91.75 342 LEU A C 1
ATOM 2596 O O . LEU A 1 342 ? 2.446 13.210 19.141 1.00 91.75 342 LEU A O 1
ATOM 2600 N N . GLY A 1 343 ? 1.459 12.832 21.119 1.00 90.69 343 GLY A N 1
ATOM 2601 C CA . GLY A 1 343 ? 2.696 12.818 21.898 1.00 90.69 343 GLY A CA 1
ATOM 2602 C C . GLY A 1 343 ? 3.661 11.709 21.462 1.00 90.69 343 GLY A C 1
ATOM 2603 O O . GLY A 1 343 ? 4.844 11.982 21.257 1.00 90.69 343 GLY A O 1
ATOM 2604 N N . SER A 1 344 ? 3.164 10.483 21.258 1.00 92.31 344 SER A N 1
ATOM 2605 C CA . SER A 1 344 ? 3.974 9.359 20.756 1.00 92.31 344 SER A CA 1
ATOM 2606 C C . SER A 1 344 ? 4.440 9.567 19.313 1.00 92.31 344 SER A C 1
ATOM 2608 O O . SER A 1 344 ? 5.597 9.290 18.986 1.00 92.31 344 SER A O 1
ATOM 2610 N N . LEU A 1 345 ? 3.561 10.092 18.454 1.00 92.88 345 LEU A N 1
ATOM 2611 C CA . LEU A 1 345 ? 3.899 10.4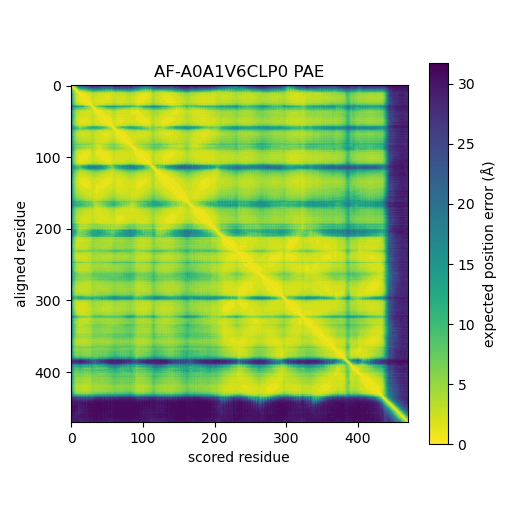27 17.069 1.00 92.88 345 LEU A CA 1
ATOM 2612 C C . LEU A 1 345 ? 4.975 11.517 16.997 1.00 92.88 345 LEU A C 1
ATOM 2614 O O . LEU A 1 345 ? 5.926 11.381 16.234 1.00 92.88 345 LEU A O 1
ATOM 2618 N N . ARG A 1 346 ? 4.886 12.552 17.841 1.00 91.38 346 ARG A N 1
ATOM 2619 C CA 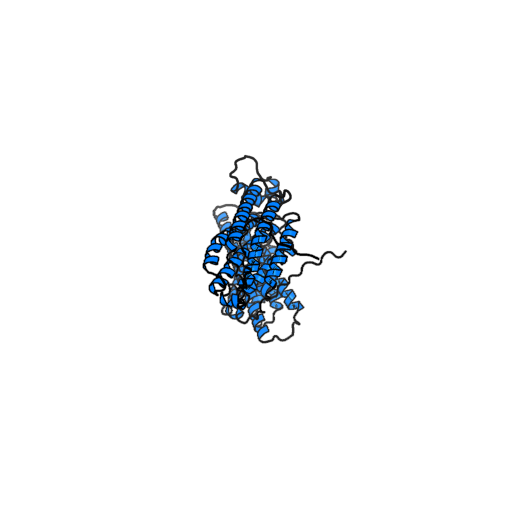. ARG A 1 346 ? 5.899 13.610 17.939 1.00 91.38 346 ARG A CA 1
ATOM 2620 C C . ARG A 1 346 ? 7.257 13.060 18.360 1.00 91.38 346 ARG A C 1
ATOM 2622 O O . ARG A 1 346 ? 8.248 13.359 17.710 1.00 91.38 346 ARG A O 1
ATOM 2629 N N . ALA A 1 347 ? 7.303 12.228 19.401 1.00 91.06 347 ALA A N 1
ATOM 2630 C CA . ALA A 1 347 ? 8.550 11.585 19.821 1.00 91.06 347 ALA A CA 1
ATOM 2631 C C . ALA A 1 347 ? 9.181 10.757 18.686 1.00 91.06 347 ALA A C 1
ATOM 2633 O O . ALA A 1 347 ? 10.400 10.722 18.542 1.00 91.06 347 ALA A O 1
ATOM 2634 N N . SER A 1 348 ? 8.346 10.144 17.843 1.00 91.88 348 SER A N 1
ATOM 2635 C CA . SER A 1 348 ? 8.809 9.400 16.667 1.00 91.88 348 SER A CA 1
ATOM 2636 C C . SER A 1 348 ? 9.280 10.306 15.527 1.00 91.88 348 SER A C 1
ATOM 2638 O O . SER A 1 348 ? 10.193 9.919 14.810 1.00 91.88 348 SER A O 1
ATOM 2640 N N . LEU A 1 349 ? 8.717 11.512 15.363 1.00 92.19 349 LEU A N 1
ATOM 2641 C CA . LEU A 1 349 ? 9.254 12.515 14.432 1.00 92.19 349 LEU A CA 1
ATOM 2642 C C . LEU A 1 349 ? 10.651 12.976 14.854 1.00 92.19 349 LEU A C 1
ATOM 2644 O O . LEU A 1 349 ? 11.524 13.083 13.998 1.00 92.19 349 LEU A O 1
ATOM 2648 N N . THR A 1 350 ? 10.876 13.172 16.158 1.00 92.38 350 THR A N 1
ATOM 2649 C CA . THR A 1 350 ? 12.205 13.488 16.697 1.00 92.38 350 THR A CA 1
ATOM 2650 C C . THR A 1 350 ? 13.200 12.365 16.383 1.00 92.38 350 THR A C 1
ATOM 2652 O O . THR A 1 350 ? 14.248 12.626 15.801 1.00 92.38 350 THR A O 1
ATOM 2655 N N . ALA A 1 351 ? 12.849 11.103 16.665 1.00 92.69 351 ALA A N 1
ATOM 2656 C CA . ALA A 1 351 ? 13.678 9.945 16.296 1.00 92.69 351 ALA A CA 1
ATOM 2657 C C . ALA A 1 351 ? 13.854 9.791 14.768 1.00 92.69 351 ALA A C 1
ATOM 2659 O O . ALA A 1 351 ? 14.870 9.291 14.286 1.00 92.69 351 ALA A O 1
ATOM 2660 N N . GLY A 1 352 ? 12.883 10.262 13.980 1.00 92.38 352 GLY A N 1
ATOM 2661 C CA . GLY A 1 352 ? 12.941 10.275 12.520 1.00 92.38 352 GLY A CA 1
ATOM 2662 C C . GLY A 1 352 ? 14.068 11.142 11.951 1.00 92.38 352 GLY A C 1
ATOM 2663 O O . GLY A 1 352 ? 14.534 10.856 10.848 1.00 92.38 352 GLY A O 1
ATOM 2664 N N . VAL A 1 353 ? 14.543 12.152 12.693 1.00 96.12 353 VAL A N 1
ATOM 2665 C CA . VAL A 1 353 ? 15.726 12.948 12.317 1.00 96.12 353 VAL A CA 1
ATOM 2666 C C . VAL A 1 353 ? 16.979 12.073 12.331 1.00 96.12 353 VAL A C 1
ATOM 2668 O O . VAL A 1 353 ? 17.710 12.037 11.339 1.00 96.12 353 VAL A O 1
ATOM 2671 N N . ASP A 1 354 ? 17.189 11.311 13.405 1.00 96.19 354 ASP A N 1
ATOM 2672 C CA . ASP A 1 354 ? 18.316 10.380 13.515 1.00 96.19 354 ASP A CA 1
ATOM 2673 C C . ASP A 1 354 ? 18.244 9.319 12.412 1.00 96.19 354 ASP A C 1
ATOM 2675 O O . ASP A 1 354 ? 19.225 9.079 11.704 1.00 96.19 354 ASP A O 1
ATOM 2679 N N . LEU A 1 355 ? 17.056 8.755 12.165 1.00 95.88 355 LEU A N 1
ATOM 2680 C CA . LEU A 1 355 ? 16.882 7.767 11.101 1.00 95.88 355 LEU A CA 1
ATOM 2681 C C . LEU A 1 355 ? 17.162 8.341 9.700 1.00 95.88 355 LEU A C 1
ATOM 2683 O O . LEU A 1 355 ? 17.662 7.617 8.836 1.00 95.88 355 LEU A O 1
ATOM 2687 N N . ALA A 1 356 ? 16.879 9.624 9.453 1.00 97.25 356 ALA A N 1
ATOM 2688 C CA . ALA A 1 356 ? 17.228 10.283 8.194 1.00 97.25 356 ALA A CA 1
ATOM 2689 C C . ALA A 1 356 ? 18.754 10.378 8.009 1.00 97.25 356 ALA A C 1
ATOM 2691 O O . ALA A 1 356 ? 19.256 10.102 6.916 1.00 97.25 356 ALA A O 1
ATOM 2692 N N . HIS A 1 357 ? 19.502 10.670 9.078 1.00 97.75 357 HIS A N 1
ATOM 2693 C CA . HIS A 1 357 ? 20.966 10.630 9.055 1.00 97.75 357 HIS A CA 1
ATOM 2694 C C . HIS A 1 357 ? 21.507 9.215 8.810 1.00 97.75 357 HIS A C 1
ATOM 2696 O O . HIS A 1 357 ? 22.352 9.029 7.938 1.00 97.75 357 HIS A O 1
ATOM 2702 N N . VAL A 1 358 ? 20.968 8.196 9.484 1.00 97.38 358 VAL A N 1
ATOM 2703 C CA . VAL A 1 358 ? 21.392 6.800 9.258 1.00 97.38 358 VAL A CA 1
ATOM 2704 C C . VAL A 1 358 ? 21.056 6.341 7.831 1.00 97.38 358 VAL A C 1
ATOM 2706 O O . VAL A 1 358 ? 21.844 5.649 7.189 1.00 97.38 358 VAL A O 1
ATOM 2709 N N . THR A 1 359 ? 19.915 6.771 7.284 1.00 97.38 359 THR A N 1
ATOM 2710 C CA . THR A 1 359 ? 19.534 6.505 5.884 1.00 97.38 359 THR A CA 1
ATOM 2711 C C . THR A 1 359 ? 20.539 7.121 4.909 1.00 97.38 359 THR A C 1
ATOM 2713 O O . THR A 1 359 ? 20.900 6.494 3.912 1.00 97.38 359 THR A O 1
ATOM 2716 N N . ARG A 1 360 ? 21.027 8.332 5.192 1.00 97.44 360 ARG A N 1
ATOM 2717 C CA . ARG A 1 360 ? 22.073 8.982 4.396 1.00 97.44 360 ARG A CA 1
ATOM 2718 C C . ARG A 1 360 ? 23.383 8.204 4.420 1.00 97.44 360 ARG A C 1
ATOM 2720 O O . ARG A 1 360 ? 23.984 8.022 3.362 1.00 97.44 360 ARG A O 1
ATOM 2727 N N . ASP A 1 361 ? 23.799 7.724 5.585 1.00 96.75 361 ASP A N 1
ATOM 2728 C CA . ASP A 1 361 ? 25.021 6.928 5.712 1.00 96.75 361 ASP A CA 1
ATOM 2729 C C . ASP A 1 361 ? 24.898 5.604 4.939 1.00 96.75 361 ASP A C 1
ATOM 2731 O O . ASP A 1 361 ? 25.801 5.240 4.185 1.00 96.75 361 ASP A O 1
ATOM 2735 N N . ALA A 1 362 ? 23.733 4.953 4.998 1.00 95.88 362 ALA A N 1
ATOM 2736 C CA . ALA A 1 362 ? 23.432 3.758 4.208 1.00 95.88 362 ALA A CA 1
ATOM 2737 C C . ALA A 1 362 ? 23.443 4.009 2.683 1.00 95.88 362 ALA A C 1
ATOM 2739 O O . ALA A 1 362 ? 23.853 3.144 1.912 1.00 95.88 362 ALA A O 1
ATOM 2740 N N . LEU A 1 363 ? 23.023 5.193 2.221 1.00 95.25 363 LEU A N 1
ATOM 2741 C CA . LEU A 1 363 ? 23.110 5.593 0.807 1.00 95.25 363 LEU A CA 1
ATOM 2742 C C . LEU A 1 363 ? 24.547 5.897 0.358 1.00 95.25 363 LEU A C 1
ATOM 2744 O O . LEU A 1 363 ? 24.873 5.783 -0.830 1.00 95.25 363 LEU A O 1
ATOM 2748 N N . ALA A 1 364 ? 25.413 6.297 1.287 1.00 93.50 364 ALA A N 1
ATOM 2749 C CA . ALA A 1 364 ? 26.831 6.527 1.035 1.00 93.50 364 ALA A CA 1
ATOM 2750 C C . ALA A 1 364 ? 27.658 5.228 1.025 1.00 93.50 364 ALA A C 1
ATOM 2752 O O . ALA A 1 364 ? 28.783 5.239 0.521 1.00 93.50 364 ALA A O 1
ATOM 2753 N N . ASP A 1 365 ? 27.099 4.114 1.501 1.00 93.75 365 ASP A N 1
ATOM 2754 C CA . ASP A 1 365 ? 27.775 2.821 1.560 1.00 93.75 365 ASP A CA 1
ATOM 2755 C C . ASP A 1 365 ? 28.184 2.320 0.151 1.00 93.75 365 ASP A C 1
ATOM 2757 O O . ASP A 1 365 ? 27.363 2.319 -0.785 1.00 93.75 365 ASP A O 1
ATOM 2761 N N . PRO A 1 366 ? 29.456 1.929 -0.062 1.00 91.44 366 PRO A N 1
ATOM 2762 C CA . PRO A 1 366 ? 29.920 1.393 -1.340 1.00 91.44 366 PRO A CA 1
ATOM 2763 C C . PRO A 1 366 ? 29.291 0.042 -1.719 1.00 91.44 366 PRO A C 1
ATOM 2765 O O . PRO A 1 366 ? 29.217 -0.250 -2.915 1.00 91.44 366 PRO A O 1
ATOM 2768 N N . ASP A 1 367 ? 28.806 -0.741 -0.752 1.00 91.56 367 ASP A N 1
ATOM 2769 C CA . ASP A 1 367 ? 28.234 -2.075 -0.966 1.00 91.56 367 ASP A CA 1
ATOM 2770 C C . ASP A 1 367 ? 26.767 -2.032 -1.429 1.00 91.56 367 ASP A C 1
ATOM 2772 O O . ASP A 1 367 ? 26.207 -3.052 -1.846 1.00 91.56 367 ASP A O 1
ATOM 2776 N N . LEU A 1 368 ? 26.135 -0.850 -1.429 1.00 92.69 368 LEU A N 1
ATOM 2777 C CA . LEU A 1 368 ? 24.786 -0.675 -1.961 1.00 92.69 368 LEU A CA 1
ATOM 2778 C C . LEU A 1 368 ? 24.756 -0.936 -3.477 1.00 92.69 368 LEU A C 1
ATOM 2780 O O . LEU A 1 368 ? 25.340 -0.196 -4.280 1.00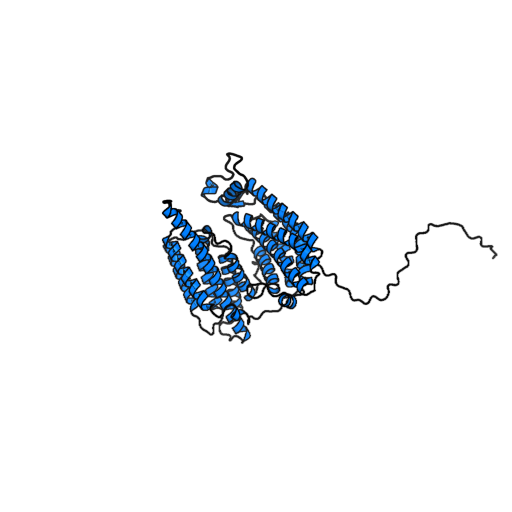 92.69 368 LEU A O 1
ATOM 2784 N N . THR A 1 369 ? 24.010 -1.970 -3.874 1.00 92.94 369 THR A N 1
ATOM 2785 C CA . THR A 1 369 ? 23.828 -2.361 -5.278 1.00 92.94 369 THR A CA 1
ATOM 2786 C C . THR A 1 369 ? 22.424 -2.066 -5.803 1.00 92.94 369 THR A C 1
ATOM 2788 O O . THR A 1 369 ? 21.437 -2.069 -5.065 1.00 92.94 369 THR A O 1
ATOM 2791 N N . VAL A 1 370 ? 22.334 -1.791 -7.106 1.00 93.06 370 VAL A N 1
ATOM 2792 C CA . VAL A 1 370 ? 21.113 -1.360 -7.804 1.00 93.06 370 VAL A CA 1
ATOM 2793 C C . VAL A 1 370 ? 20.997 -1.987 -9.192 1.00 93.06 370 VAL A C 1
ATOM 2795 O O . VAL A 1 370 ? 21.988 -2.434 -9.771 1.00 93.06 370 VAL A O 1
ATOM 2798 N N . SER A 1 371 ? 19.792 -1.983 -9.769 1.00 91.56 371 SER A N 1
ATOM 2799 C CA . SER A 1 371 ? 19.583 -2.421 -11.156 1.00 91.56 371 SER A CA 1
ATOM 2800 C C . SER A 1 371 ? 20.362 -1.545 -12.146 1.00 91.56 371 SER A C 1
ATOM 2802 O O . SER A 1 371 ? 20.157 -0.333 -12.214 1.00 91.56 371 SER A O 1
ATOM 2804 N N . ALA A 1 372 ? 21.182 -2.171 -12.997 1.00 90.50 372 ALA A N 1
ATOM 2805 C CA . ALA A 1 372 ? 21.961 -1.484 -14.027 1.00 90.50 372 ALA A CA 1
ATOM 2806 C C . ALA A 1 372 ? 21.115 -0.611 -14.971 1.00 90.50 372 ALA A C 1
ATOM 2808 O O . ALA A 1 372 ? 21.495 0.519 -15.278 1.00 90.50 372 ALA A O 1
ATOM 2809 N N . ARG A 1 373 ? 19.959 -1.110 -15.435 1.00 87.69 373 ARG A N 1
ATOM 2810 C CA . ARG A 1 373 ? 19.078 -0.350 -16.341 1.00 87.69 373 ARG A CA 1
ATOM 2811 C C . ARG A 1 373 ? 18.452 0.857 -15.648 1.00 87.69 373 ARG A C 1
ATOM 2813 O O . ARG A 1 373 ? 18.434 1.937 -16.232 1.00 87.69 373 ARG A O 1
ATOM 2820 N N . ALA A 1 374 ? 17.970 0.676 -14.420 1.00 87.50 374 ALA A N 1
ATOM 2821 C CA . ALA A 1 374 ? 17.376 1.757 -13.641 1.00 87.50 374 ALA A CA 1
ATOM 2822 C C . ALA A 1 374 ? 18.406 2.835 -13.292 1.00 87.50 374 ALA A C 1
ATOM 2824 O O . ALA A 1 374 ? 18.175 4.018 -13.535 1.00 87.50 374 ALA A O 1
ATOM 2825 N N . ALA A 1 375 ? 19.579 2.417 -12.813 1.00 90.81 375 ALA A N 1
ATOM 2826 C CA . ALA A 1 375 ? 20.675 3.316 -12.482 1.00 90.81 375 ALA A CA 1
ATOM 2827 C C . ALA A 1 375 ? 21.135 4.125 -13.699 1.00 90.81 375 ALA A C 1
ATOM 2829 O O . ALA A 1 375 ? 21.382 5.320 -13.582 1.00 90.81 375 ALA A O 1
ATOM 2830 N N . HIS A 1 376 ? 21.197 3.512 -14.883 1.00 89.06 376 HIS A N 1
ATOM 2831 C CA . HIS A 1 376 ? 21.512 4.237 -16.110 1.00 89.06 376 HIS A CA 1
ATOM 2832 C C . HIS A 1 376 ? 20.433 5.254 -16.489 1.00 89.06 376 HIS A C 1
ATOM 2834 O O . HIS A 1 376 ? 20.771 6.391 -16.805 1.00 89.06 376 HIS A O 1
ATOM 2840 N N . ALA A 1 377 ? 19.151 4.882 -16.419 1.00 86.56 377 ALA A N 1
ATOM 2841 C CA . ALA A 1 377 ? 18.050 5.804 -16.696 1.00 86.56 377 ALA A CA 1
ATOM 2842 C C . ALA A 1 377 ? 18.074 7.019 -15.750 1.00 86.56 377 ALA A C 1
ATOM 2844 O O . ALA A 1 377 ? 17.982 8.159 -16.208 1.00 86.56 377 ALA A O 1
ATOM 2845 N N . MET A 1 378 ? 18.282 6.784 -14.450 1.00 89.25 378 MET A N 1
ATOM 2846 C CA . MET A 1 378 ? 18.435 7.855 -13.463 1.00 89.25 378 MET A CA 1
ATOM 2847 C C . MET A 1 378 ? 19.699 8.685 -13.695 1.00 89.25 378 MET A C 1
ATOM 2849 O O . MET A 1 378 ? 19.628 9.906 -13.636 1.00 89.25 378 MET A O 1
ATOM 2853 N N . ALA A 1 379 ? 20.841 8.065 -14.012 1.00 87.88 379 ALA A N 1
ATOM 2854 C CA . ALA A 1 379 ? 22.091 8.782 -14.270 1.00 87.88 379 ALA A CA 1
ATOM 2855 C C . ALA A 1 379 ? 21.990 9.709 -15.490 1.00 87.88 379 ALA A C 1
ATOM 2857 O O . ALA A 1 379 ? 22.476 10.835 -15.439 1.00 87.88 379 ALA A O 1
ATOM 2858 N N . VAL A 1 380 ? 21.330 9.264 -16.565 1.00 84.62 380 VAL A N 1
ATOM 2859 C CA . VAL A 1 380 ? 21.077 10.084 -17.763 1.00 84.62 380 VAL A CA 1
ATOM 2860 C C . VAL A 1 380 ? 20.191 11.290 -17.439 1.00 84.62 380 VAL A C 1
ATOM 2862 O O . VAL A 1 380 ? 20.391 12.362 -18.004 1.00 84.62 380 VAL A O 1
ATOM 2865 N N . HIS A 1 381 ? 19.227 11.135 -16.527 1.00 81.06 381 HIS A N 1
ATOM 2866 C CA . HIS A 1 381 ? 18.366 12.235 -16.095 1.00 81.06 381 HIS A CA 1
ATOM 2867 C C . HIS A 1 381 ? 19.081 13.203 -15.138 1.00 81.06 381 HIS A C 1
ATOM 2869 O O . HIS A 1 381 ? 18.971 14.416 -15.292 1.00 81.06 381 HIS A O 1
ATOM 2875 N N . ALA A 1 382 ? 19.835 12.670 -14.174 1.00 76.75 382 ALA A N 1
ATOM 2876 C CA . ALA A 1 382 ? 20.547 13.437 -13.151 1.00 76.75 382 ALA A CA 1
ATOM 2877 C C . ALA A 1 382 ? 21.781 14.169 -13.699 1.00 76.75 382 ALA A C 1
ATOM 2879 O O . ALA A 1 382 ? 22.232 15.164 -13.140 1.00 76.75 382 ALA A O 1
ATOM 2880 N N . SER A 1 383 ? 22.365 13.674 -14.785 1.00 69.44 383 SER A N 1
ATOM 2881 C CA . SER A 1 383 ? 23.513 14.286 -15.438 1.00 69.44 383 SER A CA 1
ATOM 2882 C C . SER A 1 383 ? 23.323 14.188 -16.944 1.00 69.44 383 SER A C 1
ATOM 2884 O O . SER A 1 383 ? 23.587 13.145 -17.544 1.00 69.44 383 SER A O 1
ATOM 2886 N N . ALA A 1 384 ? 22.897 15.293 -17.572 1.00 57.66 384 ALA A N 1
ATOM 2887 C CA . ALA A 1 384 ? 23.057 15.460 -19.017 1.00 57.66 384 ALA A CA 1
ATOM 2888 C C . ALA A 1 384 ? 24.511 15.096 -19.373 1.00 57.66 384 ALA A C 1
ATOM 2890 O O . ALA A 1 384 ? 25.400 15.462 -18.600 1.00 57.66 384 ALA A O 1
ATOM 2891 N N . PRO A 1 385 ? 24.781 14.346 -20.457 1.00 53.84 385 PRO A N 1
ATOM 2892 C CA . PRO A 1 385 ? 26.067 13.682 -20.651 1.00 53.84 385 PRO A CA 1
ATOM 2893 C C . PRO A 1 385 ? 27.191 14.715 -20.783 1.00 53.84 385 PRO A C 1
ATOM 2895 O O . PRO A 1 385 ? 27.474 15.227 -21.860 1.00 53.84 385 PRO A O 1
ATOM 2898 N N . THR A 1 386 ? 27.831 15.038 -19.662 1.00 53.75 386 THR A N 1
ATOM 2899 C CA . THR A 1 386 ? 28.999 15.920 -19.573 1.00 53.75 386 THR A CA 1
ATOM 2900 C C . THR A 1 386 ? 30.278 15.173 -19.925 1.00 53.75 386 THR A C 1
ATOM 2902 O O . THR A 1 386 ? 31.305 15.794 -20.187 1.00 53.75 386 THR A O 1
ATOM 2905 N N . THR A 1 387 ? 30.228 13.840 -19.971 1.00 54.94 387 THR A N 1
ATOM 2906 C CA . THR A 1 387 ? 31.357 12.984 -20.329 1.00 54.94 387 THR A CA 1
ATOM 2907 C C . THR A 1 387 ? 30.933 11.916 -21.341 1.00 54.94 387 THR A C 1
ATOM 2909 O O . THR A 1 387 ? 29.846 11.353 -21.256 1.00 54.94 387 THR A O 1
ATOM 2912 N N . ASN A 1 388 ? 31.816 11.612 -22.300 1.00 55.69 388 ASN A N 1
ATOM 2913 C CA . ASN A 1 388 ? 31.642 10.538 -23.294 1.00 55.69 388 ASN A CA 1
ATOM 2914 C C . ASN A 1 388 ? 31.785 9.119 -22.692 1.00 55.69 388 ASN A C 1
ATOM 2916 O O . ASN A 1 388 ? 31.847 8.139 -23.434 1.00 55.69 388 ASN A O 1
ATOM 2920 N N . ALA A 1 389 ? 31.885 8.992 -21.366 1.00 60.50 389 ALA A N 1
ATOM 2921 C CA . ALA A 1 389 ? 32.019 7.716 -20.676 1.00 60.50 389 ALA A CA 1
ATOM 2922 C C . ALA A 1 389 ? 30.638 7.212 -20.239 1.00 60.50 389 ALA A C 1
ATOM 2924 O O . ALA A 1 389 ? 29.886 7.916 -19.568 1.00 60.50 389 ALA A O 1
ATOM 2925 N N . ALA A 1 390 ? 30.297 5.979 -20.609 1.00 68.88 390 ALA A N 1
ATOM 2926 C CA . ALA A 1 390 ? 29.073 5.349 -20.135 1.00 68.88 390 ALA A CA 1
ATOM 2927 C C . ALA A 1 390 ? 29.181 5.067 -18.626 1.00 68.88 390 ALA A C 1
ATOM 2929 O O . ALA A 1 390 ? 30.084 4.356 -18.193 1.00 68.88 390 ALA A O 1
ATOM 2930 N N . TRP A 1 391 ? 28.241 5.593 -17.833 1.00 78.56 391 TRP A N 1
ATOM 2931 C CA . TRP A 1 391 ? 28.170 5.378 -16.377 1.00 78.56 391 TRP A CA 1
ATOM 2932 C C . TRP A 1 391 ? 27.950 3.915 -15.967 1.00 78.56 391 TRP A C 1
ATOM 2934 O O . TRP A 1 391 ? 28.190 3.551 -14.820 1.00 78.56 391 TRP A O 1
ATOM 2944 N N . VAL A 1 392 ? 27.459 3.092 -16.895 1.00 85.00 392 VAL A N 1
ATOM 2945 C CA . VAL A 1 392 ? 27.176 1.667 -16.706 1.00 85.00 392 VAL A CA 1
ATOM 2946 C C . VAL A 1 392 ? 27.677 0.913 -17.933 1.00 85.00 392 VAL A C 1
ATOM 2948 O O . VAL A 1 392 ? 27.478 1.366 -19.062 1.00 85.00 392 VAL A O 1
ATOM 2951 N N . ASP A 1 393 ? 28.310 -0.243 -17.730 1.00 87.88 393 ASP A N 1
ATOM 2952 C CA . ASP A 1 393 ? 28.814 -1.055 -18.833 1.00 87.88 393 ASP A CA 1
ATOM 2953 C C . ASP A 1 393 ? 27.674 -1.691 -19.656 1.00 87.88 393 ASP A C 1
ATOM 2955 O O . ASP A 1 393 ? 26.621 -2.082 -19.141 1.00 87.88 393 ASP A O 1
ATOM 2959 N N . ALA A 1 394 ? 27.894 -1.828 -20.967 1.00 86.06 394 ALA A N 1
ATOM 2960 C CA . ALA A 1 394 ? 26.885 -2.341 -21.895 1.00 86.06 394 ALA A CA 1
ATOM 2961 C C . ALA A 1 394 ? 26.439 -3.782 -21.573 1.00 86.06 394 ALA A C 1
ATOM 2963 O O . ALA A 1 394 ? 25.283 -4.143 -21.809 1.00 86.06 394 ALA A O 1
ATOM 2964 N N . GLY A 1 395 ? 27.329 -4.605 -21.007 1.00 86.88 395 GLY A N 1
ATOM 2965 C CA . GLY A 1 395 ? 27.027 -5.985 -20.631 1.00 86.88 395 GLY A CA 1
ATOM 2966 C C . GLY A 1 395 ? 26.048 -6.066 -19.460 1.00 86.88 395 GLY A C 1
ATOM 2967 O O . GLY A 1 395 ? 25.090 -6.847 -19.509 1.00 86.88 395 GLY A O 1
ATOM 2968 N N . SER A 1 396 ? 26.244 -5.236 -18.436 1.00 88.44 396 SER A N 1
ATOM 2969 C CA . SER A 1 396 ? 25.350 -5.113 -17.284 1.00 88.44 396 SER A CA 1
ATOM 2970 C C . SER A 1 396 ? 24.012 -4.497 -17.662 1.00 88.44 396 SER A C 1
ATOM 2972 O O . SER A 1 396 ? 22.989 -4.971 -17.170 1.00 88.44 396 SER A O 1
ATOM 2974 N N . LEU A 1 397 ? 23.979 -3.533 -18.589 1.00 86.19 397 LEU A N 1
ATOM 2975 C CA . LEU A 1 397 ? 22.724 -3.014 -19.152 1.00 86.19 397 LEU A CA 1
ATOM 2976 C C . LEU A 1 397 ? 21.937 -4.099 -19.887 1.00 86.19 397 LEU A C 1
ATOM 2978 O O . LEU A 1 397 ? 20.730 -4.257 -19.668 1.00 86.19 397 LEU A O 1
ATOM 2982 N N . HIS A 1 398 ? 22.620 -4.879 -20.728 1.00 84.06 398 HIS A N 1
ATOM 2983 C CA . HIS A 1 398 ? 21.989 -5.946 -21.495 1.00 84.06 398 HIS A CA 1
ATOM 2984 C C . HIS A 1 398 ? 21.346 -6.990 -20.571 1.00 84.06 398 HIS A C 1
ATOM 2986 O O . HIS A 1 398 ? 20.160 -7.292 -20.714 1.00 84.06 398 HIS A O 1
ATOM 2992 N N . HIS A 1 399 ? 22.085 -7.459 -19.562 1.00 83.81 399 HIS A N 1
ATOM 2993 C CA . HIS A 1 399 ? 21.628 -8.498 -18.631 1.00 83.81 399 HIS A CA 1
ATOM 2994 C C . HIS A 1 399 ? 20.850 -7.971 -17.415 1.00 83.81 399 HIS A C 1
ATOM 2996 O O . HIS A 1 399 ? 20.382 -8.777 -16.609 1.00 83.81 399 HIS A O 1
ATOM 3002 N N . ASN A 1 400 ? 20.737 -6.652 -17.255 1.00 86.38 400 ASN A N 1
ATOM 3003 C CA . ASN A 1 400 ? 20.215 -5.985 -16.062 1.00 86.38 400 ASN A CA 1
ATOM 3004 C C . ASN A 1 400 ? 20.764 -6.586 -14.752 1.00 86.38 400 ASN A C 1
ATOM 3006 O O . ASN A 1 400 ? 20.025 -7.191 -13.969 1.00 86.38 400 ASN A O 1
ATOM 3010 N N . ARG A 1 401 ? 22.087 -6.528 -14.582 1.00 88.44 401 ARG A N 1
ATOM 3011 C CA . ARG A 1 401 ? 22.767 -7.018 -13.371 1.00 88.44 401 ARG A CA 1
ATOM 3012 C C . ARG A 1 401 ? 22.627 -6.014 -12.226 1.00 88.44 401 ARG A C 1
ATOM 3014 O O . ARG A 1 401 ? 22.400 -4.831 -12.477 1.00 88.44 401 ARG A O 1
ATOM 3021 N N . ASP A 1 402 ? 22.790 -6.507 -11.004 1.00 91.12 402 ASP A N 1
ATOM 3022 C CA . ASP A 1 402 ? 22.970 -5.653 -9.832 1.00 91.12 402 ASP A CA 1
ATOM 3023 C C . ASP A 1 402 ? 24.407 -5.105 -9.878 1.00 91.12 402 ASP A C 1
ATOM 3025 O O . ASP A 1 402 ? 25.358 -5.873 -10.047 1.00 91.12 402 ASP A O 1
ATOM 3029 N N . ILE A 1 403 ? 24.556 -3.782 -9.815 1.00 92.69 403 ILE A N 1
ATOM 3030 C CA . ILE A 1 403 ? 25.839 -3.065 -9.893 1.00 92.69 403 ILE A CA 1
ATOM 3031 C C . ILE A 1 403 ? 25.989 -2.122 -8.693 1.00 92.69 403 ILE A C 1
ATOM 3033 O O . ILE A 1 403 ? 24.966 -1.679 -8.170 1.00 92.69 403 ILE A O 1
ATOM 3037 N N . PRO A 1 404 ? 27.215 -1.762 -8.274 1.00 92.75 404 PRO A N 1
ATOM 3038 C CA . PRO A 1 404 ? 27.414 -0.700 -7.291 1.00 92.75 404 PRO A CA 1
ATOM 3039 C C . PRO A 1 404 ? 26.758 0.606 -7.744 1.00 92.75 404 PRO A C 1
ATOM 3041 O O . PRO A 1 404 ? 26.785 0.934 -8.934 1.00 92.75 404 PRO A O 1
ATOM 3044 N N . LEU A 1 405 ? 26.181 1.352 -6.801 1.00 92.06 405 LEU A N 1
ATOM 3045 C CA . LEU A 1 405 ? 25.487 2.607 -7.086 1.00 92.06 405 LEU A CA 1
ATOM 3046 C C . LEU A 1 405 ? 26.416 3.620 -7.800 1.00 92.06 405 LEU A C 1
ATOM 3048 O O . LEU A 1 405 ? 27.392 4.077 -7.188 1.00 92.06 405 LEU A O 1
ATOM 3052 N N . PRO A 1 406 ? 26.130 4.001 -9.067 1.00 92.06 406 PRO A N 1
ATOM 3053 C CA . PRO A 1 406 ? 26.970 4.933 -9.817 1.00 92.06 406 PRO A CA 1
ATOM 3054 C C . PRO A 1 406 ? 26.994 6.327 -9.188 1.00 92.06 406 PRO A C 1
ATOM 3056 O O . PRO A 1 406 ? 25.974 6.800 -8.686 1.00 92.06 406 PRO A O 1
ATOM 3059 N N . GLN A 1 407 ? 28.131 7.023 -9.288 1.00 89.81 407 GLN A N 1
ATOM 3060 C CA . GLN A 1 407 ? 28.343 8.304 -8.604 1.00 89.81 407 GLN A CA 1
ATOM 3061 C C . GLN A 1 407 ? 27.268 9.374 -8.880 1.00 89.81 407 GLN A C 1
ATOM 3063 O O . GLN A 1 407 ? 26.820 9.982 -7.912 1.00 89.81 407 GLN A O 1
ATOM 3068 N N . PRO A 1 408 ? 26.784 9.597 -10.121 1.00 90.12 408 PRO A N 1
ATOM 3069 C CA . PRO A 1 408 ? 25.730 10.588 -10.359 1.00 90.12 408 PRO A CA 1
ATOM 3070 C C . PRO A 1 408 ? 24.421 10.259 -9.638 1.00 90.12 408 PRO A C 1
ATOM 3072 O O . PRO A 1 408 ? 23.757 11.148 -9.113 1.00 90.12 408 PRO A O 1
ATOM 3075 N N . VAL A 1 409 ? 24.063 8.972 -9.586 1.00 93.12 409 VAL A N 1
ATOM 3076 C CA . VAL A 1 409 ? 22.858 8.506 -8.886 1.00 93.12 409 VAL A CA 1
ATOM 3077 C C . VAL A 1 409 ? 23.060 8.622 -7.379 1.00 93.12 409 VAL A C 1
ATOM 3079 O O . VAL A 1 409 ? 22.166 9.087 -6.681 1.00 93.12 409 VAL A O 1
ATOM 3082 N N . ARG A 1 410 ? 24.251 8.267 -6.880 1.00 93.12 410 ARG A N 1
ATOM 3083 C CA . ARG A 1 410 ? 24.616 8.435 -5.469 1.00 93.12 410 ARG A CA 1
ATOM 3084 C C . ARG A 1 410 ? 24.498 9.887 -5.030 1.00 93.12 410 ARG A C 1
ATOM 3086 O O . ARG A 1 410 ? 23.831 10.145 -4.039 1.00 93.12 410 ARG A O 1
ATOM 3093 N N . SER A 1 411 ? 25.084 10.821 -5.776 1.00 91.94 411 SER A N 1
ATOM 3094 C CA . SER A 1 411 ? 24.973 12.252 -5.485 1.00 91.94 411 SER A CA 1
ATOM 3095 C C . SER A 1 411 ? 23.515 12.714 -5.465 1.00 91.94 411 SER A C 1
ATOM 3097 O O . SER A 1 411 ? 23.106 13.335 -4.494 1.00 91.94 411 SER A O 1
ATOM 3099 N N . ALA A 1 412 ? 22.703 12.322 -6.453 1.00 93.00 412 ALA A N 1
ATOM 3100 C CA . ALA A 1 412 ? 21.285 12.684 -6.484 1.00 93.00 412 ALA A CA 1
ATOM 3101 C C . ALA A 1 412 ? 20.486 12.136 -5.282 1.00 93.00 412 ALA A C 1
ATOM 3103 O O . ALA A 1 412 ? 19.635 12.836 -4.737 1.00 93.00 412 ALA A O 1
ATOM 3104 N N . LEU A 1 413 ? 20.756 10.899 -4.847 1.00 95.19 413 LEU A N 1
ATOM 3105 C CA . LEU A 1 413 ? 20.113 10.316 -3.663 1.00 95.19 413 LEU A CA 1
ATOM 3106 C C . LEU A 1 413 ? 20.608 10.948 -2.357 1.00 95.19 413 LEU A C 1
ATOM 3108 O O . LEU A 1 413 ? 19.814 11.122 -1.435 1.00 95.19 413 LEU A O 1
ATOM 3112 N N . VAL A 1 414 ? 21.892 11.309 -2.279 1.00 94.31 414 VAL A N 1
ATOM 3113 C CA . VAL A 1 414 ? 22.447 12.050 -1.138 1.00 94.31 414 VAL A CA 1
ATOM 3114 C C . VAL A 1 414 ? 21.789 13.429 -1.039 1.00 94.31 414 VAL A C 1
ATOM 3116 O O . VAL A 1 414 ? 21.284 13.778 0.021 1.00 94.31 414 VAL A O 1
ATOM 3119 N N . ASP A 1 415 ? 21.669 14.169 -2.141 1.00 94.31 415 ASP A N 1
ATOM 3120 C CA . ASP A 1 415 ? 20.958 15.455 -2.152 1.00 94.31 415 ASP A CA 1
ATOM 3121 C C . ASP A 1 415 ? 19.485 15.286 -1.736 1.00 94.31 415 ASP A C 1
ATOM 3123 O O . ASP A 1 415 ? 18.928 16.097 -0.991 1.00 94.31 415 ASP A O 1
ATOM 3127 N N . ARG A 1 416 ? 18.847 14.189 -2.168 1.00 95.44 416 ARG A N 1
ATOM 3128 C CA . ARG A 1 416 ? 17.470 13.856 -1.787 1.00 95.44 416 ARG A CA 1
ATOM 3129 C C . ARG A 1 416 ? 17.323 13.620 -0.283 1.00 95.44 416 ARG A C 1
ATOM 3131 O O . ARG A 1 416 ? 16.370 14.125 0.306 1.00 95.44 416 ARG A O 1
ATOM 3138 N N . VAL A 1 417 ? 18.221 12.858 0.342 1.00 97.56 417 VAL A N 1
ATOM 3139 C CA . VAL A 1 417 ? 18.143 12.584 1.788 1.00 97.56 417 VAL A CA 1
ATOM 3140 C C . VAL A 1 417 ? 18.578 13.789 2.633 1.00 97.56 417 VAL A C 1
ATOM 3142 O O . VAL A 1 417 ? 18.029 13.988 3.709 1.00 97.56 417 VAL A O 1
ATOM 3145 N N . GLU A 1 418 ? 19.459 14.663 2.140 1.00 97.88 418 GLU A N 1
ATOM 3146 C CA . GLU A 1 418 ? 19.760 15.948 2.799 1.00 97.88 418 GLU A CA 1
ATOM 3147 C C . GLU A 1 418 ? 18.520 16.857 2.858 1.00 97.88 418 GLU A C 1
ATOM 3149 O O . GLU A 1 418 ? 18.254 17.513 3.873 1.00 97.88 418 GLU A O 1
ATOM 3154 N N . GLN A 1 419 ? 17.691 16.837 1.806 1.00 97.75 419 GLN A N 1
ATOM 3155 C CA . GLN A 1 419 ? 16.387 17.500 1.834 1.00 97.75 419 GLN A CA 1
ATOM 3156 C C . GLN A 1 419 ? 15.461 16.872 2.887 1.00 97.75 419 GLN A C 1
ATOM 3158 O O . GLN A 1 419 ? 14.790 17.601 3.618 1.00 97.75 419 GLN A O 1
ATOM 3163 N N . VAL A 1 420 ? 15.441 15.539 3.001 1.00 98.38 420 VAL A N 1
ATOM 3164 C CA . VAL A 1 420 ? 14.678 14.836 4.047 1.00 98.38 420 VAL A CA 1
ATOM 3165 C C . VAL A 1 420 ? 15.135 15.267 5.439 1.00 98.38 420 VAL A C 1
ATOM 3167 O O . VAL A 1 420 ? 14.287 15.619 6.253 1.00 98.38 420 VAL A O 1
ATOM 3170 N N . ILE A 1 421 ? 16.444 15.304 5.704 1.00 98.56 421 ILE A N 1
ATOM 3171 C CA . ILE A 1 421 ? 17.017 15.742 6.988 1.00 98.56 421 ILE A CA 1
ATOM 3172 C C . ILE A 1 421 ? 16.566 17.172 7.315 1.00 98.56 421 ILE A C 1
ATOM 3174 O O . ILE A 1 421 ? 16.047 17.435 8.400 1.00 98.56 421 ILE A O 1
ATOM 3178 N N . THR A 1 422 ? 16.690 18.091 6.355 1.00 98.38 422 THR A N 1
ATOM 3179 C CA . THR A 1 422 ? 16.290 19.498 6.524 1.00 98.38 422 THR A CA 1
ATOM 3180 C C . THR A 1 422 ? 14.801 19.634 6.856 1.00 98.38 422 THR A C 1
ATOM 3182 O O . THR A 1 422 ? 14.417 20.350 7.789 1.00 98.38 422 THR A O 1
ATOM 3185 N N . CYS A 1 423 ? 13.945 18.921 6.120 1.00 98.12 423 CYS A N 1
ATOM 3186 C CA . CYS A 1 423 ? 12.511 18.887 6.387 1.00 98.12 423 CYS A CA 1
ATOM 3187 C C . CYS A 1 423 ? 12.196 18.217 7.735 1.00 98.12 423 CYS A C 1
ATOM 3189 O O . CYS A 1 423 ? 11.298 18.682 8.434 1.00 98.12 423 CYS A O 1
ATOM 3191 N N . ALA A 1 424 ? 12.937 17.177 8.130 1.00 97.56 424 ALA A N 1
ATOM 3192 C CA . ALA A 1 424 ? 12.725 16.445 9.377 1.00 97.56 424 ALA A CA 1
ATOM 3193 C C . ALA A 1 424 ? 12.998 17.331 10.595 1.00 97.56 424 ALA A C 1
ATOM 3195 O O . ALA A 1 424 ? 12.143 17.445 11.470 1.00 97.56 424 ALA A O 1
ATOM 3196 N N . VAL A 1 425 ? 14.125 18.049 10.601 1.00 97.69 425 VAL A N 1
ATOM 3197 C CA . VAL A 1 425 ? 14.474 19.018 11.657 1.00 97.69 425 VAL A CA 1
ATOM 3198 C C . VAL A 1 425 ? 13.441 20.146 11.745 1.00 97.69 425 VAL A C 1
ATOM 3200 O O . VAL A 1 425 ? 13.050 20.570 12.838 1.00 97.69 425 VAL A O 1
ATOM 3203 N N . THR A 1 426 ? 12.968 20.629 10.593 1.00 96.75 426 THR A N 1
ATOM 3204 C CA . THR A 1 426 ? 11.953 21.690 10.530 1.00 96.75 426 THR A CA 1
ATOM 3205 C C . THR A 1 426 ? 10.609 21.207 11.077 1.00 96.75 426 THR A C 1
ATOM 3207 O O . THR A 1 426 ? 9.974 21.914 11.861 1.00 96.75 426 THR A O 1
ATOM 3210 N N . ALA A 1 427 ? 10.177 20.002 10.701 1.00 95.50 427 ALA A N 1
ATOM 3211 C CA . ALA A 1 427 ? 8.947 19.393 11.192 1.00 95.50 427 ALA A CA 1
ATOM 3212 C C . ALA A 1 427 ? 9.014 19.088 12.692 1.00 95.50 427 ALA A C 1
ATOM 3214 O O . ALA A 1 427 ? 8.060 19.402 13.402 1.00 95.50 427 ALA A O 1
ATOM 3215 N N . ASP A 1 428 ? 10.134 18.553 13.187 1.00 94.69 428 ASP A N 1
ATOM 3216 C CA . ASP A 1 428 ? 10.356 18.306 14.614 1.00 94.69 428 ASP A CA 1
ATOM 3217 C C . ASP A 1 428 ? 10.225 19.613 15.414 1.00 94.69 428 ASP A C 1
ATOM 3219 O O . ASP A 1 428 ? 9.371 19.725 16.297 1.00 94.69 428 ASP A O 1
ATOM 3223 N N . SER A 1 429 ? 10.938 20.662 14.994 1.00 93.25 429 SER A N 1
ATOM 3224 C CA . SER A 1 429 ? 10.865 21.994 15.610 1.00 93.25 429 SER A CA 1
ATOM 3225 C C . SER A 1 429 ? 9.451 22.592 15.567 1.00 93.25 429 SER A C 1
ATOM 3227 O O . SER A 1 429 ? 8.956 23.128 16.561 1.00 93.25 429 SER A O 1
ATOM 3229 N N . ALA A 1 430 ? 8.764 22.491 14.425 1.00 92.25 430 ALA A N 1
ATOM 3230 C CA . ALA A 1 430 ? 7.405 23.002 14.258 1.00 92.25 430 ALA A CA 1
ATOM 3231 C C . ALA A 1 430 ? 6.361 22.189 15.044 1.00 92.25 430 ALA A C 1
ATOM 3233 O O . ALA A 1 430 ? 5.290 22.712 15.360 1.00 92.25 430 ALA A O 1
ATOM 3234 N N . SER A 1 431 ? 6.653 20.927 15.368 1.00 91.00 431 SER A N 1
ATOM 3235 C CA . SER A 1 431 ? 5.762 20.024 16.103 1.00 91.00 431 SER A CA 1
ATOM 3236 C C . SER A 1 431 ? 5.785 20.223 17.620 1.00 91.00 431 SER A C 1
ATOM 3238 O O . SER A 1 431 ? 4.949 19.651 18.317 1.00 91.00 431 SER A O 1
ATOM 3240 N N . LEU A 1 432 ? 6.677 21.068 18.153 1.00 86.62 432 LEU A N 1
ATOM 3241 C CA . LEU A 1 432 ? 6.756 21.359 19.591 1.00 86.62 432 LEU A CA 1
ATOM 3242 C C . LEU A 1 432 ? 5.436 21.898 20.175 1.00 86.62 432 LEU A C 1
ATOM 3244 O O . LEU A 1 432 ? 5.138 21.639 21.339 1.00 86.62 432 LEU A O 1
ATOM 3248 N N . GLY A 1 433 ? 4.632 22.603 19.369 1.00 78.19 433 GLY A N 1
ATOM 3249 C CA . GLY A 1 433 ? 3.301 23.091 19.760 1.00 78.19 433 GLY A CA 1
ATOM 3250 C C . GLY A 1 433 ? 2.214 22.010 19.812 1.00 78.19 433 GLY A C 1
ATOM 3251 O O . GLY A 1 433 ? 1.158 22.231 20.385 1.00 78.19 433 GLY A O 1
ATOM 3252 N N . LEU A 1 434 ? 2.459 20.813 19.271 1.00 81.88 434 LEU A N 1
ATOM 3253 C CA . LEU A 1 434 ? 1.485 19.714 19.226 1.00 81.88 434 LEU A CA 1
ATOM 3254 C C . LEU A 1 434 ? 1.380 18.936 20.552 1.00 81.88 434 LEU A C 1
ATOM 3256 O O . LEU A 1 434 ? 1.014 17.760 20.567 1.00 81.88 434 LEU A O 1
ATOM 3260 N N . HIS A 1 435 ? 1.716 19.570 21.675 1.00 70.56 435 HIS A N 1
ATOM 3261 C CA . HIS A 1 435 ? 1.689 18.953 22.992 1.00 70.56 435 HIS A CA 1
ATOM 3262 C C . HIS A 1 435 ? 0.755 19.704 23.937 1.00 70.56 435 HIS A C 1
ATOM 3264 O O . HIS A 1 435 ? 0.913 20.897 24.184 1.00 70.56 435 HIS A O 1
ATOM 3270 N N . ARG A 1 436 ? -0.182 18.970 24.539 1.00 64.25 436 ARG A N 1
ATOM 3271 C CA . ARG A 1 436 ? -0.955 19.457 25.678 1.00 64.25 436 ARG A CA 1
ATOM 3272 C C . ARG A 1 436 ? -0.103 19.296 26.934 1.00 64.25 436 ARG A C 1
ATOM 3274 O O . ARG A 1 436 ? 0.144 18.166 27.348 1.00 64.25 436 ARG A O 1
ATOM 3281 N N . GLN A 1 437 ? 0.310 20.397 27.568 1.00 50.59 437 GLN A N 1
ATOM 3282 C CA . GLN A 1 437 ? 0.735 20.292 28.965 1.00 50.59 437 GLN A CA 1
ATOM 3283 C C . GLN A 1 437 ? -0.462 19.786 29.782 1.00 50.59 437 GLN A C 1
ATOM 3285 O O . GLN A 1 437 ? -1.559 20.339 29.636 1.00 50.59 437 GLN A O 1
ATOM 3290 N N . PRO A 1 438 ? -0.304 18.747 30.620 1.00 45.31 438 PRO A N 1
ATOM 3291 C CA . PRO A 1 438 ? -1.335 18.403 31.579 1.00 45.31 438 PRO A CA 1
ATOM 3292 C C . PRO A 1 438 ? -1.596 19.648 32.422 1.00 45.31 438 PRO A C 1
ATOM 3294 O O . PRO A 1 438 ? -0.693 20.138 33.099 1.00 45.31 438 PRO A O 1
ATOM 3297 N N . ILE A 1 439 ? -2.818 20.177 32.376 1.00 40.91 439 ILE A N 1
ATOM 3298 C CA . ILE A 1 439 ? -3.261 21.090 33.421 1.00 40.91 439 ILE A CA 1
ATOM 3299 C C . ILE A 1 439 ? -3.328 20.215 34.668 1.00 40.91 439 ILE A C 1
ATOM 3301 O O . ILE A 1 439 ? -4.251 19.418 34.834 1.00 40.91 439 ILE A O 1
ATOM 3305 N N . THR A 1 440 ? -2.309 20.289 35.519 1.00 37.41 440 THR A N 1
ATOM 3306 C CA . THR A 1 440 ? -2.459 19.902 36.916 1.00 37.41 440 THR A CA 1
ATOM 3307 C C . THR A 1 440 ? -3.472 20.860 37.526 1.00 37.41 440 THR A C 1
ATOM 3309 O O . THR A 1 440 ? -3.096 21.882 38.090 1.00 37.41 440 THR A O 1
ATOM 3312 N N . ASP A 1 441 ? -4.758 20.524 37.431 1.00 38.12 441 ASP A N 1
ATOM 3313 C CA . ASP A 1 441 ? -5.781 21.031 38.344 1.00 38.12 441 ASP A CA 1
ATOM 3314 C C . ASP A 1 441 ? -5.546 20.372 39.713 1.00 38.12 441 ASP A C 1
ATOM 3316 O O . ASP A 1 441 ? -6.311 19.541 40.198 1.00 38.12 441 ASP A O 1
ATOM 3320 N N . GLN A 1 442 ? -4.425 20.714 40.347 1.00 38.69 442 GLN A N 1
ATOM 3321 C CA . GLN A 1 442 ? -4.408 20.814 41.794 1.00 38.69 442 GLN A CA 1
ATOM 3322 C C . GLN A 1 442 ? -4.817 22.253 42.106 1.00 38.69 442 GLN A C 1
ATOM 3324 O O . GLN A 1 442 ? -4.120 23.170 41.665 1.00 38.69 442 GLN A O 1
ATOM 3329 N N . PRO A 1 443 ? -5.896 22.494 42.873 1.00 39.28 443 PRO A N 1
ATOM 3330 C CA . PRO A 1 443 ? -6.053 23.772 43.539 1.00 39.28 443 PRO A CA 1
ATOM 3331 C C . PRO A 1 443 ? -4.851 23.917 44.471 1.00 39.28 443 PRO A C 1
ATOM 3333 O O . PRO A 1 443 ? -4.801 23.329 45.552 1.00 39.28 443 PRO A O 1
ATOM 3336 N N . GLY A 1 444 ? -3.829 24.622 43.989 1.00 36.62 444 GLY A N 1
ATOM 3337 C CA . GLY A 1 444 ? -2.625 24.905 44.739 1.00 36.62 444 GLY A CA 1
ATOM 3338 C C . GLY A 1 444 ? -3.018 25.654 45.999 1.00 36.62 444 GLY A C 1
ATOM 3339 O O . GLY A 1 444 ? -3.466 26.799 45.941 1.00 36.62 444 GLY A O 1
ATOM 3340 N N . ALA A 1 445 ? -2.844 24.993 47.140 1.00 42.88 445 ALA A N 1
ATOM 3341 C CA . ALA A 1 445 ? -2.696 25.670 48.413 1.00 42.88 445 ALA A CA 1
ATOM 3342 C C . ALA A 1 445 ? -1.676 26.813 48.239 1.00 42.88 445 ALA A C 1
ATOM 3344 O O . ALA A 1 445 ? -0.679 26.628 47.532 1.00 42.88 445 ALA A O 1
ATOM 3345 N N . PRO A 1 446 ? -1.912 27.995 48.833 1.00 38.84 446 PRO A N 1
ATOM 3346 C CA . PRO A 1 446 ? -1.055 29.151 48.626 1.00 38.84 446 PRO A CA 1
ATOM 3347 C C . PRO A 1 446 ? 0.390 28.800 48.978 1.00 38.84 446 PRO A C 1
ATOM 3349 O O . PRO A 1 446 ? 0.711 28.440 50.111 1.00 38.84 446 PRO A O 1
ATOM 3352 N N . SER A 1 447 ? 1.254 28.898 47.969 1.00 38.53 447 SER A N 1
ATOM 3353 C CA . SER A 1 447 ? 2.700 28.806 48.107 1.00 38.53 447 SER A CA 1
ATOM 3354 C C . SER A 1 447 ? 3.158 29.858 49.116 1.00 38.53 447 SER A C 1
ATOM 3356 O O . SER A 1 447 ? 3.217 31.046 48.799 1.00 38.53 447 SER A O 1
ATOM 3358 N N . LEU A 1 448 ? 3.506 29.421 50.328 1.00 43.03 448 LEU A N 1
ATOM 3359 C CA . LEU A 1 448 ? 4.318 30.195 51.263 1.00 43.03 448 LEU A CA 1
ATOM 3360 C C . LEU A 1 448 ? 5.717 30.322 50.652 1.00 43.03 448 LEU A C 1
ATOM 3362 O O . LEU A 1 448 ? 6.618 29.527 50.921 1.00 43.03 448 LEU A O 1
ATOM 3366 N N . GLY A 1 449 ? 5.864 31.301 49.760 1.00 32.84 449 GLY A N 1
ATOM 3367 C CA . GLY A 1 449 ? 7.144 31.681 49.192 1.00 32.84 449 GLY A CA 1
ATOM 3368 C C . GLY A 1 449 ? 8.107 32.036 50.319 1.00 32.84 449 GLY A C 1
ATOM 3369 O O . GLY A 1 449 ? 7.817 32.895 51.151 1.00 32.84 449 GLY A O 1
ATOM 3370 N N . ARG A 1 450 ? 9.270 31.380 50.344 1.00 39.88 450 ARG A N 1
ATOM 3371 C CA . ARG A 1 450 ? 10.423 31.923 51.058 1.00 39.88 450 ARG A CA 1
ATOM 3372 C C . ARG A 1 450 ? 10.813 33.204 50.337 1.00 39.88 450 ARG A C 1
ATOM 3374 O O . ARG A 1 450 ? 11.215 33.150 49.177 1.00 39.88 450 ARG A O 1
ATOM 3381 N N . ALA A 1 451 ? 10.653 34.330 51.025 1.00 39.41 451 ALA A N 1
ATOM 3382 C CA . ALA A 1 451 ? 11.202 35.607 50.612 1.00 39.41 451 ALA A CA 1
ATOM 3383 C C . ALA A 1 451 ? 12.687 35.405 50.293 1.00 39.41 451 ALA A C 1
ATOM 3385 O O . ALA A 1 451 ? 13.474 35.007 51.154 1.00 39.41 451 ALA A O 1
ATOM 3386 N N . HIS A 1 452 ? 13.050 35.607 49.030 1.00 36.88 452 HIS A N 1
ATOM 3387 C CA . HIS A 1 452 ? 14.443 35.702 48.644 1.00 36.88 452 HIS A CA 1
ATOM 3388 C C . HIS A 1 452 ? 14.883 37.112 49.039 1.00 36.88 452 HIS A C 1
ATOM 3390 O O . HIS A 1 452 ? 14.802 38.043 48.247 1.00 36.88 452 HIS A O 1
ATOM 3396 N N . GLU A 1 453 ? 15.215 37.277 50.320 1.00 40.47 453 GLU A N 1
ATOM 3397 C CA . GLU A 1 453 ? 15.825 38.499 50.825 1.00 40.47 453 GLU A CA 1
ATOM 3398 C C . GLU A 1 453 ? 17.179 38.699 50.143 1.00 40.47 453 GLU A C 1
ATOM 3400 O O . GLU A 1 453 ? 17.996 37.778 50.015 1.00 40.47 453 GLU A O 1
ATOM 3405 N N . ASP A 1 454 ? 17.347 39.925 49.662 1.00 39.66 454 ASP A N 1
ATOM 3406 C CA . ASP A 1 454 ? 18.487 40.434 48.928 1.00 39.66 454 ASP A CA 1
ATOM 3407 C C . ASP A 1 454 ? 19.822 40.157 49.626 1.00 39.66 454 ASP A C 1
ATOM 3409 O O . ASP A 1 454 ? 19.997 40.316 50.837 1.00 39.66 454 ASP A O 1
ATOM 3413 N N . ARG A 1 455 ? 20.817 39.800 48.809 1.00 38.66 455 ARG A N 1
ATOM 3414 C CA . ARG A 1 455 ? 22.230 39.781 49.193 1.00 38.66 455 ARG A CA 1
ATOM 3415 C C . ARG A 1 455 ? 22.705 41.209 49.467 1.00 38.66 455 ARG A C 1
ATOM 3417 O O . ARG A 1 455 ? 23.239 41.869 48.579 1.00 38.66 455 ARG A O 1
ATOM 3424 N N . THR A 1 456 ? 22.588 41.647 50.712 1.00 41.28 456 THR A N 1
ATOM 3425 C CA . THR A 1 456 ? 23.315 42.811 51.233 1.00 41.28 456 THR A CA 1
ATOM 3426 C C . THR A 1 456 ? 24.665 42.338 51.800 1.00 41.28 456 THR A C 1
ATOM 3428 O O . THR A 1 456 ? 24.680 41.409 52.611 1.00 41.28 456 THR A O 1
ATOM 3431 N N . PRO A 1 457 ? 25.818 42.895 51.379 1.00 43.41 457 PRO A N 1
ATOM 3432 C CA . PRO A 1 457 ? 27.131 42.445 51.845 1.00 43.41 457 PRO A CA 1
ATOM 3433 C C . PRO A 1 457 ? 27.426 42.896 53.292 1.00 43.41 457 PRO A C 1
ATOM 3435 O O . PRO A 1 457 ? 26.847 43.876 53.763 1.00 43.41 457 PRO A O 1
ATOM 3438 N N . PRO A 1 458 ? 28.318 42.192 54.017 1.00 40.72 458 PRO A N 1
ATOM 3439 C CA . PRO A 1 458 ? 28.427 42.306 55.468 1.00 40.72 458 PRO A CA 1
ATOM 3440 C C . PRO A 1 458 ? 29.160 43.584 55.896 1.00 40.72 458 PRO A C 1
ATOM 3442 O O . PRO A 1 458 ? 30.319 43.791 55.539 1.00 40.72 458 PRO A O 1
ATOM 3445 N N . SER A 1 459 ? 28.519 44.409 56.728 1.00 44.09 459 SER A N 1
ATOM 3446 C CA . SER A 1 459 ? 29.195 45.455 57.500 1.00 44.09 459 SER A CA 1
ATOM 3447 C C . SER A 1 459 ? 29.576 44.907 58.875 1.00 44.09 459 SER A C 1
ATOM 3449 O O . SER A 1 459 ? 28.726 44.676 59.734 1.00 44.09 459 SER A O 1
ATOM 3451 N N . SER A 1 460 ? 30.867 44.678 59.074 1.00 43.75 460 SER A N 1
ATOM 3452 C CA . SER A 1 460 ? 31.465 44.312 60.352 1.00 43.75 460 SER A CA 1
ATOM 3453 C C . SER A 1 460 ? 31.591 45.521 61.283 1.00 43.75 460 SER A C 1
ATOM 3455 O O . SER A 1 460 ? 32.322 46.456 60.957 1.00 43.75 460 SER A O 1
ATOM 3457 N N . THR A 1 461 ? 31.010 45.438 62.482 1.00 45.38 461 THR A N 1
ATOM 3458 C CA . THR A 1 461 ? 31.517 46.147 63.670 1.00 45.38 461 THR A CA 1
ATOM 3459 C C . THR A 1 461 ? 31.100 45.406 64.952 1.00 45.38 461 THR A C 1
ATOM 3461 O O . THR A 1 461 ? 29.932 45.034 65.069 1.00 45.38 461 THR A O 1
ATOM 3464 N N . PRO A 1 462 ? 32.015 45.140 65.908 1.00 54.09 462 PRO A N 1
ATOM 3465 C CA . PRO A 1 462 ? 31.719 44.345 67.103 1.00 54.09 462 PRO A CA 1
ATOM 3466 C C . PRO A 1 462 ? 31.001 45.162 68.196 1.00 54.09 462 PRO A C 1
ATOM 3468 O O . PRO A 1 462 ? 31.173 46.382 68.260 1.00 54.09 462 PRO A O 1
ATOM 3471 N N . PRO A 1 463 ? 30.234 44.510 69.091 1.00 47.72 463 PRO A N 1
ATOM 3472 C CA . PRO A 1 463 ? 29.491 45.190 70.147 1.00 47.72 463 PRO A CA 1
ATOM 3473 C C . PRO A 1 463 ? 30.391 45.565 71.340 1.00 47.72 463 PRO A C 1
ATOM 3475 O O . PRO A 1 463 ? 31.175 44.731 71.799 1.00 47.72 463 PRO A O 1
ATOM 3478 N N . PRO A 1 464 ? 30.241 46.765 71.930 1.00 46.25 464 PRO A N 1
ATOM 3479 C CA . PRO A 1 464 ? 30.771 47.050 73.254 1.00 46.25 464 PRO A CA 1
ATOM 3480 C C . PRO A 1 464 ? 29.747 46.616 74.314 1.00 46.25 464 PRO A C 1
ATOM 3482 O O . PRO A 1 464 ? 28.840 47.363 74.674 1.00 46.25 464 PRO A O 1
ATOM 3485 N N . GLY A 1 465 ? 29.889 45.388 74.812 1.00 43.59 465 GLY A N 1
ATOM 3486 C CA . GLY A 1 465 ? 29.219 44.940 76.032 1.00 43.59 465 GLY A CA 1
ATOM 3487 C C . GLY A 1 465 ? 30.087 45.271 77.240 1.00 43.59 465 GLY A C 1
ATOM 3488 O O . GLY A 1 465 ? 31.168 44.708 77.395 1.00 43.59 465 GLY A O 1
ATOM 3489 N N . TRP A 1 466 ? 29.629 46.196 78.078 1.00 41.94 466 TRP A N 1
ATOM 3490 C CA . TRP A 1 466 ? 30.208 46.440 79.396 1.00 41.94 466 TRP A CA 1
ATOM 3491 C C . TRP A 1 466 ? 30.043 45.186 80.262 1.00 41.94 466 TRP A C 1
ATOM 3493 O O . TRP A 1 466 ? 28.950 44.629 80.353 1.00 41.94 466 TRP A O 1
ATOM 3503 N N . GLY A 1 467 ? 31.152 44.728 80.842 1.00 39.91 467 GLY A N 1
ATOM 3504 C CA . GLY A 1 467 ? 31.210 43.544 81.691 1.00 39.91 467 GLY A CA 1
ATOM 3505 C C . GLY A 1 467 ? 30.709 43.775 83.116 1.00 39.91 467 GLY A C 1
ATOM 3506 O O . GLY A 1 467 ? 30.483 44.908 83.522 1.00 39.91 467 GLY A O 1
ATOM 3507 N N . CYS A 1 468 ? 30.584 42.668 83.852 1.00 39.62 468 CYS A N 1
ATOM 3508 C CA . CYS A 1 468 ? 30.958 42.526 85.262 1.00 39.62 468 CYS A CA 1
ATOM 3509 C C . CYS A 1 468 ? 30.976 41.030 85.642 1.00 39.62 468 CYS A C 1
ATOM 3511 O O . CYS A 1 468 ? 29.959 40.350 85.560 1.00 39.62 468 CYS A O 1
ATOM 3513 N N . GLU A 1 469 ? 32.174 40.567 86.008 1.00 40.53 469 GLU A N 1
ATOM 3514 C CA . GLU A 1 469 ? 32.528 39.722 87.163 1.00 40.53 469 GLU A CA 1
ATOM 3515 C C . GLU A 1 469 ? 31.631 38.532 87.569 1.00 40.53 469 GLU A C 1
ATOM 3517 O O . GLU A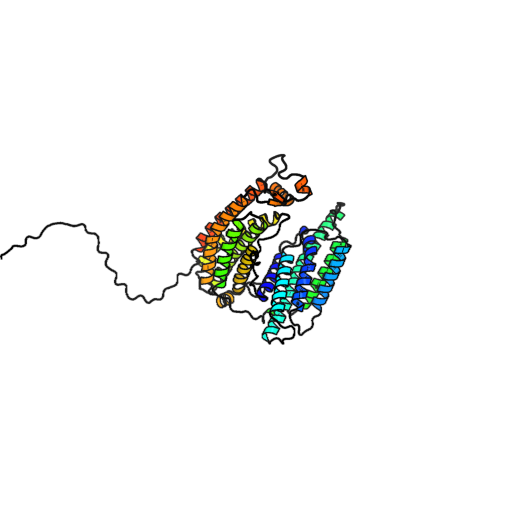 1 469 ? 30.559 38.704 88.149 1.00 40.53 469 GLU A O 1
ATOM 3522 N N . ARG A 1 470 ? 32.181 37.313 87.469 1.00 34.00 470 ARG A N 1
ATOM 3523 C CA . ARG A 1 470 ? 32.878 36.631 88.582 1.00 34.00 470 ARG A CA 1
ATOM 3524 C C . ARG A 1 470 ? 33.720 35.460 88.094 1.00 34.00 470 ARG A C 1
ATOM 3526 O O . ARG A 1 470 ? 33.285 34.792 87.133 1.00 34.00 470 ARG A O 1
#

Foldseek 3Di:
DPPPDFDDQPDALVLLLLLLLLLLQVLLPPLALVQLQQLLVLLLLLLVLLLLLLVLQDDPPVQCLSVVLNVLSVVLVVVCVVVCPPHDDHHDPSSVSSSVSSNSSSVVSVVPDDSPDDDDPLSVLQSLQSNLSSLSSSLSNLVSSLVSLVNNLVVQVVCVVVVHDDPPSDDNVSSVVSSVSSVVSNVSSVVVNVVPPPVSNVSHDDDFADACLLLVLLVLLLVVLVVQLVDQDELLSLLLNLVLQLVLLVLLLQLLVLCCVVVNAPVVLSVQLVVLSVLLSVLSVVLSVLSVLFDAPDNDHDSSNVSSSSSNVSSSCSLFPDRNHGDHSVSSVVRYDSQVSSVSSLVSLVSVLVSLVSSLVSLVDQSYWTFQQSLQVVLCVLDVPPDPDRQGDPVCNVVRHTDGRGPSSSVVSNVSSVSSNVSSVVSSVSCPSSHDDPPPPPPDDDPPDDPPPDPDDDDDDDDDDDDDDD

pLDDT: mean 86.91, std 15.43, range [32.84, 98.56]

Mean predicted aligned error: 8.93 Å

Sequence (470 aa):
MSGPEPPVDGRSVGELLLDADLTARASLWDPRPEQAKDRARSWGELAEAAADLWASIPDRSADPSMSRIAELARGLHRTHLRAGWPGPGPGDPHLESIATSLARAAELVQARRHPTAPLSREGNLDADGARTRIMHTLYVATHGAGVALRNHLADLQRRLDARQAIPAGDSLQHARDTMRRLDSAERLAGTYLHGRWPAALTGEHRDHPEQARVAAALARWDLQAHRTLAGPPTTPNLEWIARIQQGFVITTAVVGAAAAHQGQLDPSDVARTRPALTDLEHAWAALAGDLAQLHGRHRVIDPALLLAGREVQAALREITHQHAGYATPAAMASRADLAHTLGSLRASLTAGVDLAHVTRDALADPDLTVSARAAHAMAVHASAPTTNAAWVDAGSLHHNRDIPLPQPVRSALVDRVEQVITCAVTADSASLGLHRQPITDQPGAPSLGRAHEDRTPPSSTPPPGWGCER